Protein AF-A0A7W3THB2-F1 (afdb_monomer_lite)

Structure (mmCIF, N/CA/C/O backbone):
data_AF-A0A7W3THB2-F1
#
_entry.id   AF-A0A7W3THB2-F1
#
loop_
_atom_site.group_PDB
_atom_site.id
_atom_site.type_symbol
_atom_site.label_atom_id
_atom_site.label_alt_id
_atom_site.label_comp_id
_atom_site.label_asym_id
_atom_site.label_entity_id
_atom_site.label_seq_id
_atom_site.pdbx_PDB_ins_code
_atom_site.Cartn_x
_atom_site.Cartn_y
_atom_site.Cartn_z
_atom_site.occupancy
_atom_site.B_iso_or_equiv
_atom_site.auth_seq_id
_atom_site.auth_comp_id
_atom_site.auth_asym_id
_atom_site.auth_atom_id
_atom_site.pdbx_PDB_model_num
ATOM 1 N N . MET A 1 1 ? -18.369 -8.582 26.920 1.00 94.50 1 MET A N 1
ATOM 2 C CA . MET A 1 1 ? -18.002 -7.144 27.020 1.00 94.50 1 MET A CA 1
ATOM 3 C C . MET A 1 1 ? -18.814 -6.355 26.005 1.00 94.50 1 MET A C 1
ATOM 5 O O . MET A 1 1 ? -19.420 -6.974 25.137 1.00 94.50 1 MET A O 1
ATOM 9 N N . HIS A 1 2 ? -18.853 -5.028 26.090 1.00 97.25 2 HIS A N 1
ATOM 10 C CA . HIS A 1 2 ? -19.435 -4.163 25.065 1.00 97.25 2 HIS A CA 1
ATOM 11 C C . HIS A 1 2 ? -18.332 -3.507 24.230 1.00 97.25 2 HIS A C 1
ATOM 13 O O . HIS A 1 2 ? -17.554 -2.691 24.723 1.00 97.25 2 HIS A O 1
ATOM 19 N N . ILE A 1 3 ? -18.251 -3.878 22.955 1.00 98.00 3 ILE A N 1
ATOM 20 C CA . ILE A 1 3 ? -17.215 -3.439 22.021 1.00 98.00 3 ILE A CA 1
ATOM 21 C C . ILE A 1 3 ? -17.801 -2.396 21.066 1.00 98.00 3 ILE A C 1
ATOM 23 O O . ILE A 1 3 ? -18.796 -2.641 20.382 1.00 98.00 3 ILE A O 1
ATOM 27 N N . ALA A 1 4 ? -17.170 -1.230 20.988 1.00 97.94 4 ALA A N 1
ATOM 28 C CA . ALA A 1 4 ? -17.466 -0.229 19.973 1.00 97.94 4 ALA A CA 1
ATOM 29 C C . ALA A 1 4 ? -16.539 -0.396 18.759 1.00 97.94 4 ALA A C 1
ATOM 31 O O . ALA A 1 4 ? -15.334 -0.570 18.923 1.00 97.94 4 ALA A O 1
ATOM 32 N N . VAL A 1 5 ? -17.072 -0.286 17.541 1.00 98.06 5 VAL A N 1
ATOM 33 C CA . VAL A 1 5 ? -16.291 -0.317 16.294 1.00 98.06 5 VAL A CA 1
ATOM 34 C C . VAL A 1 5 ? -16.465 1.002 15.542 1.00 98.06 5 VAL A C 1
ATOM 36 O O . VAL A 1 5 ? -17.563 1.334 15.093 1.00 98.06 5 VAL A O 1
ATOM 39 N N . PHE A 1 6 ? -15.383 1.771 15.412 1.00 97.44 6 PHE A N 1
ATOM 40 C CA . PHE A 1 6 ? -15.374 3.049 14.703 1.00 97.44 6 PHE A CA 1
ATOM 41 C C . PHE A 1 6 ? -15.070 2.849 13.213 1.00 97.44 6 PHE A C 1
ATOM 43 O O . PHE A 1 6 ? -13.971 2.432 12.839 1.00 97.44 6 PHE A O 1
ATOM 50 N N . VAL A 1 7 ? -16.044 3.174 12.357 1.00 95.50 7 VAL A N 1
ATOM 51 C CA . VAL A 1 7 ? -15.973 2.995 10.898 1.00 95.50 7 VAL A CA 1
ATOM 52 C C . VAL A 1 7 ? -15.978 4.334 10.164 1.00 95.50 7 VAL A C 1
ATOM 54 O O . VAL A 1 7 ? -16.712 5.261 10.509 1.00 95.50 7 VAL A O 1
ATOM 57 N N . GLU A 1 8 ? -15.170 4.442 9.108 1.00 90.44 8 GLU A N 1
ATOM 58 C CA . GLU A 1 8 ? -14.997 5.695 8.350 1.00 90.44 8 GLU A CA 1
ATOM 59 C C . GLU A 1 8 ? -15.287 5.579 6.853 1.00 90.44 8 GLU A C 1
ATOM 61 O O . GLU A 1 8 ? -15.269 6.583 6.139 1.00 90.44 8 GLU A O 1
ATOM 66 N N . ASN A 1 9 ? -15.520 4.361 6.370 1.00 86.62 9 ASN A N 1
ATOM 67 C CA . ASN A 1 9 ? -15.786 4.040 4.975 1.00 86.62 9 ASN A CA 1
ATOM 68 C C . ASN A 1 9 ? -16.454 2.650 4.877 1.00 86.62 9 ASN A C 1
ATOM 70 O O . ASN A 1 9 ? -16.606 1.956 5.883 1.00 86.62 9 ASN A O 1
ATOM 74 N N . ARG A 1 10 ? -16.820 2.234 3.657 1.00 86.00 10 ARG A N 1
ATOM 75 C CA . ARG A 1 10 ? -17.445 0.925 3.379 1.00 86.00 10 ARG A CA 1
ATOM 76 C C . ARG A 1 10 ? -16.563 -0.266 3.775 1.00 86.00 10 ARG A C 1
ATOM 78 O O . ARG A 1 10 ? -17.065 -1.249 4.300 1.00 86.00 10 ARG A O 1
ATOM 85 N N . ASN A 1 11 ? -15.246 -0.156 3.589 1.00 85.94 11 ASN A N 1
ATOM 86 C CA . ASN A 1 11 ? -14.303 -1.205 3.989 1.00 85.94 11 ASN A CA 1
ATOM 87 C C . ASN A 1 11 ? -14.325 -1.426 5.510 1.00 85.94 11 ASN A C 1
ATOM 89 O O . ASN A 1 11 ? -14.376 -2.560 5.960 1.00 85.94 11 ASN A O 1
ATOM 93 N N . GLY A 1 12 ? -14.387 -0.354 6.306 1.00 91.00 12 GLY A N 1
ATOM 94 C CA . GLY A 1 12 ? -14.536 -0.454 7.759 1.00 91.00 12 GLY A CA 1
ATOM 95 C C . GLY A 1 12 ? -15.812 -1.187 8.185 1.00 91.00 12 GLY A C 1
ATOM 96 O O . GLY A 1 12 ? -15.787 -1.912 9.174 1.00 91.00 12 GLY A O 1
ATOM 97 N N . VAL A 1 13 ? -16.907 -1.056 7.429 1.00 92.94 13 VAL A N 1
ATOM 98 C CA . VAL A 1 13 ? -18.150 -1.809 7.676 1.00 92.94 13 VAL A CA 1
ATOM 99 C C . VAL A 1 13 ? -17.973 -3.298 7.368 1.00 92.94 13 VAL A C 1
ATOM 101 O O . VAL A 1 13 ? -18.381 -4.125 8.179 1.00 92.94 13 VAL A O 1
ATOM 104 N N . ASP A 1 14 ? -17.326 -3.654 6.250 1.00 91.00 14 ASP A N 1
ATOM 105 C CA . ASP A 1 14 ? -16.995 -5.057 5.938 1.00 91.00 14 ASP A CA 1
ATOM 106 C C . ASP A 1 14 ? -16.114 -5.682 7.030 1.00 91.00 14 ASP A C 1
ATOM 108 O O . ASP A 1 14 ? -16.403 -6.775 7.515 1.00 91.00 14 ASP A O 1
ATOM 112 N N . LEU A 1 15 ? -15.081 -4.964 7.479 1.00 94.00 15 LEU A N 1
ATOM 113 C CA . LEU A 1 15 ? -14.199 -5.420 8.553 1.00 94.00 15 LEU A CA 1
ATOM 114 C C . LEU A 1 15 ? -14.942 -5.561 9.891 1.00 94.00 15 LEU A C 1
ATOM 116 O O . LEU A 1 15 ? -14.740 -6.550 10.595 1.00 94.00 15 LEU A O 1
ATOM 120 N N . ALA A 1 16 ? -15.832 -4.622 10.228 1.00 96.31 16 ALA A N 1
ATOM 121 C CA . ALA A 1 16 ? -16.678 -4.716 11.417 1.00 96.31 16 ALA A CA 1
ATOM 122 C C . ALA A 1 16 ? -17.582 -5.958 11.367 1.00 96.31 16 ALA A C 1
ATOM 124 O O . ALA A 1 16 ? -17.616 -6.724 12.326 1.00 96.31 16 ALA A O 1
ATOM 125 N N . ALA A 1 17 ? -18.245 -6.205 10.233 1.00 95.81 17 ALA A N 1
ATOM 126 C CA . ALA A 1 17 ? -19.094 -7.379 10.044 1.00 95.81 17 ALA A CA 1
ATOM 127 C C . ALA A 1 17 ? -18.316 -8.692 10.193 1.00 95.81 17 ALA A C 1
ATOM 129 O O . ALA A 1 17 ? -18.788 -9.615 10.851 1.00 95.81 17 ALA A O 1
ATOM 130 N N . ARG A 1 18 ? -17.094 -8.770 9.652 1.00 94.69 18 ARG A N 1
ATOM 131 C CA . ARG A 1 18 ? -16.224 -9.948 9.808 1.00 94.69 18 ARG A CA 1
ATOM 132 C C . ARG A 1 18 ? -15.804 -10.180 11.253 1.00 94.69 18 ARG A C 1
ATOM 134 O O . ARG A 1 18 ? -15.817 -11.318 11.707 1.00 94.69 18 ARG A O 1
ATOM 141 N N . LEU A 1 19 ? -15.457 -9.115 11.976 1.00 95.38 19 LEU A N 1
ATOM 142 C CA . LEU A 1 19 ? -15.124 -9.206 13.397 1.00 95.38 19 LEU A CA 1
ATOM 143 C C . LEU A 1 19 ? -16.331 -9.684 14.220 1.00 95.38 19 LEU A C 1
ATOM 145 O O . LEU A 1 19 ? -16.194 -10.558 15.069 1.00 95.38 19 LEU A O 1
ATOM 149 N N . MET A 1 20 ? -17.519 -9.152 13.930 1.00 95.62 20 MET A N 1
ATOM 150 C CA . MET A 1 20 ? -18.775 -9.525 14.591 1.00 95.62 20 MET A CA 1
ATOM 151 C C . MET A 1 20 ? -19.274 -10.926 14.211 1.00 95.62 20 MET A C 1
ATOM 153 O O . MET A 1 20 ? -20.107 -11.490 14.913 1.00 95.62 20 MET A O 1
ATOM 157 N N . ALA A 1 21 ? -18.758 -11.499 13.124 1.00 93.75 21 ALA A N 1
ATOM 158 C CA . ALA A 1 21 ? -19.009 -12.876 12.715 1.00 93.75 21 ALA A CA 1
ATOM 159 C C . ALA A 1 21 ? -17.978 -13.874 13.278 1.00 93.75 21 ALA A C 1
ATOM 161 O O . ALA A 1 21 ? -18.064 -15.066 12.975 1.00 93.75 21 ALA A O 1
ATOM 162 N N . ALA A 1 22 ? -16.997 -13.421 14.071 1.00 94.25 22 ALA A N 1
ATOM 163 C CA . ALA A 1 22 ? -16.029 -14.312 14.705 1.00 94.25 22 ALA A CA 1
ATOM 164 C C . ALA A 1 22 ? -16.737 -15.341 15.613 1.00 94.25 22 ALA A C 1
ATOM 166 O O . ALA A 1 22 ? -17.737 -15.000 16.249 1.00 94.25 22 ALA A O 1
ATOM 167 N N . PRO A 1 23 ? -16.219 -16.578 15.749 1.00 93.06 23 PRO A N 1
ATOM 168 C CA . PRO A 1 23 ? -16.841 -17.621 16.570 1.00 93.06 23 PRO A CA 1
ATOM 169 C C . PRO A 1 23 ? -17.183 -17.183 18.001 1.00 93.06 23 PRO A C 1
ATOM 171 O O . PRO A 1 23 ? -18.238 -17.546 18.517 1.00 93.06 23 PRO A O 1
ATOM 174 N N . ARG A 1 24 ? -16.319 -16.374 18.626 1.00 91.88 24 ARG A N 1
ATOM 175 C CA . ARG A 1 24 ? -16.497 -15.864 19.997 1.00 91.88 24 ARG A CA 1
ATOM 176 C C . ARG A 1 24 ? -17.229 -14.520 20.084 1.00 91.88 24 ARG A C 1
ATOM 178 O O . ARG A 1 24 ? -17.423 -13.994 21.175 1.00 91.88 24 ARG A O 1
ATOM 185 N N . ALA A 1 25 ? -17.682 -13.954 18.964 1.00 94.31 25 ALA A N 1
ATOM 186 C CA . ALA A 1 25 ? -18.387 -12.671 18.958 1.00 94.31 25 ALA A CA 1
ATOM 187 C C . ALA A 1 25 ? -19.707 -12.716 19.752 1.00 94.31 25 ALA A C 1
ATOM 189 O O . ALA A 1 25 ? -20.098 -11.710 20.335 1.00 94.31 25 ALA A O 1
ATOM 190 N N . GLY A 1 26 ? -20.356 -13.885 19.841 1.00 92.81 26 GLY A N 1
ATOM 191 C CA . GLY A 1 26 ? -21.596 -14.073 20.605 1.00 92.81 26 GLY A CA 1
ATOM 192 C C . GLY A 1 26 ? -21.475 -13.822 22.116 1.00 92.81 26 GLY A C 1
ATOM 193 O O . GLY A 1 26 ? -22.492 -13.612 22.773 1.00 92.81 26 GLY A O 1
ATOM 194 N N . ASP A 1 27 ? -20.253 -13.788 22.658 1.00 94.31 27 ASP A N 1
ATOM 195 C CA . ASP A 1 27 ? -19.983 -13.473 24.068 1.00 94.31 27 ASP A CA 1
ATOM 196 C C . ASP A 1 27 ? -19.971 -11.951 24.346 1.00 94.31 27 ASP A C 1
ATOM 198 O O . ASP A 1 27 ? -19.813 -11.503 25.492 1.00 94.31 27 ASP A O 1
ATOM 202 N N . HIS A 1 28 ? -20.136 -11.132 23.299 1.00 96.69 28 HIS A N 1
ATOM 203 C CA . HIS A 1 28 ? -20.000 -9.679 23.351 1.00 96.69 28 HIS A CA 1
ATOM 204 C C . HIS A 1 28 ? -21.206 -8.953 22.756 1.00 96.69 28 HIS A C 1
ATOM 206 O O . HIS A 1 28 ? -21.873 -9.423 21.839 1.00 96.69 28 HIS A O 1
ATOM 212 N N . ALA A 1 29 ? -21.464 -7.756 23.275 1.00 96.56 29 ALA A N 1
ATOM 213 C CA . ALA A 1 29 ? -22.348 -6.786 22.646 1.00 96.56 29 ALA A CA 1
ATOM 214 C C . ALA A 1 29 ? -21.520 -5.865 21.743 1.00 96.56 29 ALA A C 1
ATOM 216 O O . ALA A 1 29 ? -20.401 -5.493 22.101 1.00 96.56 29 ALA A O 1
ATOM 217 N N . PHE A 1 30 ? -22.080 -5.451 20.606 1.00 97.75 30 PHE A N 1
ATOM 218 C CA . PHE A 1 30 ? -21.410 -4.556 19.665 1.00 97.75 30 PHE A CA 1
ATOM 219 C C . PHE A 1 30 ? -22.199 -3.271 19.446 1.00 97.75 30 PHE A C 1
ATOM 221 O O . PHE A 1 30 ? -23.425 -3.278 19.355 1.00 97.75 30 PHE A O 1
ATOM 228 N N . SER A 1 31 ? -21.470 -2.168 19.314 1.00 97.75 31 SER A N 1
ATOM 229 C CA . SER A 1 31 ? -21.982 -0.904 18.791 1.00 97.75 31 SER A CA 1
ATOM 230 C C . SER A 1 31 ? -21.102 -0.448 17.639 1.00 97.75 31 SER A C 1
ATOM 232 O O . SER A 1 31 ? -19.882 -0.407 17.777 1.00 97.75 31 SER A O 1
ATOM 234 N N . VAL A 1 32 ? -21.697 -0.034 16.524 1.00 97.44 32 VAL A N 1
ATOM 235 C CA . VAL A 1 32 ? -20.945 0.530 15.396 1.00 97.44 32 VAL A CA 1
ATOM 236 C C . VAL A 1 32 ? -21.224 2.021 15.309 1.00 97.44 32 VAL A C 1
ATOM 238 O O . VAL A 1 32 ? -22.371 2.459 15.416 1.00 97.44 32 VAL A O 1
ATOM 241 N N . LEU A 1 33 ? -20.173 2.819 15.146 1.00 96.38 33 LEU A N 1
ATOM 242 C CA . LEU A 1 33 ? -20.279 4.271 15.126 1.00 96.38 33 LEU A CA 1
ATOM 243 C C . LEU A 1 33 ? -19.405 4.904 14.045 1.00 96.38 33 LEU A C 1
ATOM 245 O O . LEU A 1 33 ? -18.364 4.376 13.660 1.00 96.38 33 LEU A O 1
ATOM 249 N N . THR A 1 34 ? -19.827 6.077 13.586 1.00 95.44 34 THR A N 1
ATOM 250 C CA . THR A 1 34 ? -19.087 6.922 12.648 1.00 95.44 34 THR A CA 1
ATOM 251 C C . THR A 1 34 ? -19.197 8.395 13.045 1.00 95.44 34 THR A C 1
ATOM 253 O O . THR A 1 34 ? -19.949 8.764 13.949 1.00 95.44 34 THR A O 1
ATOM 256 N N . ALA A 1 35 ? -18.423 9.251 12.386 1.00 92.25 35 ALA A N 1
ATOM 257 C CA . ALA A 1 35 ? -18.457 10.691 12.595 1.00 92.25 35 ALA A CA 1
ATOM 258 C C . ALA A 1 35 ? -18.394 11.418 11.251 1.00 92.25 35 ALA A C 1
ATOM 260 O O . ALA A 1 35 ? -17.330 11.578 10.655 1.00 92.25 35 ALA A O 1
ATOM 261 N N . ASP A 1 36 ? -19.532 11.880 10.758 1.00 87.69 36 ASP A N 1
ATOM 262 C CA . ASP A 1 36 ? -19.604 12.646 9.520 1.00 87.69 36 ASP A CA 1
ATOM 263 C C . ASP A 1 36 ? -20.544 13.842 9.664 1.00 87.69 36 ASP A C 1
ATOM 265 O O . ASP A 1 36 ? -21.734 13.675 9.921 1.00 87.69 36 ASP A O 1
ATOM 269 N N . LEU A 1 37 ? -19.998 15.046 9.472 1.00 83.25 37 LEU A N 1
ATOM 270 C CA . LEU A 1 37 ? -20.768 16.292 9.405 1.00 83.25 37 LEU A CA 1
ATOM 271 C C . LEU A 1 37 ? -21.492 16.432 8.059 1.00 83.25 37 LEU A C 1
ATOM 273 O O . LEU A 1 37 ? -22.603 16.953 7.993 1.00 83.25 37 LEU A O 1
ATOM 277 N N . GLY A 1 38 ? -20.848 15.989 6.972 1.00 76.00 38 GLY A N 1
ATOM 278 C CA . GLY A 1 38 ? -21.281 16.268 5.601 1.00 76.00 38 GLY A CA 1
ATOM 279 C C . GLY A 1 38 ? -22.363 15.327 5.071 1.00 76.00 38 GLY A C 1
ATOM 280 O O . GLY A 1 38 ? -22.850 15.536 3.963 1.00 76.00 38 GLY A O 1
ATOM 281 N N . GLY A 1 39 ? -22.709 14.277 5.815 1.00 76.94 39 GLY A N 1
ATOM 282 C CA . GLY A 1 39 ? -23.721 13.275 5.466 1.00 76.94 39 GLY A CA 1
ATOM 283 C C . GLY A 1 39 ? -23.292 12.249 4.409 1.00 76.94 39 GLY A C 1
ATOM 284 O O . GLY A 1 39 ? -23.710 11.100 4.482 1.00 76.94 39 GLY A O 1
ATOM 285 N N . ARG A 1 40 ? -22.426 12.608 3.454 1.00 80.44 40 ARG A N 1
ATOM 286 C CA . ARG A 1 40 ? -22.045 11.719 2.340 1.00 80.44 40 ARG A CA 1
ATOM 287 C C . ARG A 1 40 ? -21.292 10.457 2.779 1.00 80.44 40 ARG A C 1
ATOM 289 O O . ARG A 1 40 ? -21.519 9.386 2.222 1.00 80.44 40 ARG A O 1
ATOM 296 N N . VAL A 1 41 ? -20.373 10.563 3.741 1.00 81.31 41 VAL A N 1
ATOM 297 C CA . VAL A 1 41 ? -19.645 9.385 4.247 1.00 81.31 41 VAL A CA 1
ATOM 298 C C . VAL A 1 41 ? -20.597 8.504 5.047 1.00 81.31 41 VAL A C 1
ATOM 300 O O . VAL A 1 41 ? -20.570 7.284 4.889 1.00 81.31 41 VAL A O 1
ATOM 303 N N . ARG A 1 42 ? -21.473 9.121 5.849 1.00 85.56 42 ARG A N 1
ATOM 304 C CA . ARG A 1 42 ? -22.545 8.422 6.562 1.00 85.56 42 ARG A CA 1
ATOM 305 C C . ARG A 1 42 ? -23.434 7.633 5.597 1.00 85.56 42 ARG A C 1
ATOM 307 O O . ARG A 1 42 ? -23.624 6.450 5.829 1.00 85.56 42 ARG A O 1
ATOM 314 N N . GLU A 1 43 ? -23.915 8.237 4.512 1.00 85.56 43 GLU A N 1
ATOM 315 C CA . GLU A 1 43 ? -24.772 7.565 3.519 1.00 85.56 43 GLU A CA 1
ATOM 316 C C . GLU A 1 43 ? -24.117 6.296 2.953 1.00 85.56 43 GLU A C 1
ATOM 318 O O . GLU A 1 43 ? -24.753 5.245 2.852 1.00 85.56 43 GLU A O 1
ATOM 323 N N . TRP A 1 44 ? -22.826 6.365 2.613 1.00 84.69 44 TRP A N 1
ATOM 324 C CA . TRP A 1 44 ? -22.080 5.204 2.123 1.00 84.69 44 TRP A CA 1
ATOM 325 C C . TRP A 1 44 ? -21.952 4.101 3.172 1.00 84.69 44 TRP A C 1
ATOM 327 O O . TRP A 1 44 ? -22.043 2.927 2.823 1.00 84.69 44 TRP A O 1
ATOM 337 N N . ILE A 1 45 ? -21.722 4.478 4.429 1.00 89.62 45 ILE A N 1
ATOM 338 C CA . ILE A 1 45 ? -21.599 3.552 5.558 1.00 89.62 45 ILE A CA 1
ATOM 339 C C . ILE A 1 45 ? -22.947 2.905 5.875 1.00 89.62 45 ILE A C 1
ATOM 341 O O . ILE A 1 45 ? -23.000 1.695 6.042 1.00 89.62 45 ILE A O 1
ATOM 345 N N . GLU A 1 46 ? -24.031 3.680 5.922 1.00 89.81 46 GLU A N 1
ATOM 346 C CA . GLU A 1 46 ? -25.383 3.178 6.191 1.00 89.81 46 GLU A CA 1
ATOM 347 C C . GLU A 1 46 ? -25.861 2.228 5.093 1.00 89.81 46 GLU A C 1
ATOM 349 O O . GLU A 1 46 ? -26.451 1.197 5.400 1.00 89.81 46 GLU A O 1
ATOM 354 N N . THR A 1 47 ? -25.549 2.531 3.829 1.00 88.56 47 THR A N 1
ATOM 355 C CA . THR A 1 47 ? -25.860 1.641 2.701 1.00 88.56 47 THR A CA 1
ATOM 356 C C . THR A 1 47 ? -25.152 0.293 2.851 1.00 88.56 47 THR A C 1
ATOM 358 O O . THR A 1 47 ? -25.792 -0.747 2.747 1.00 88.56 47 THR A O 1
ATOM 361 N N . GLU A 1 48 ? -23.847 0.301 3.140 1.00 89.81 48 GLU A N 1
ATOM 362 C CA . GLU A 1 48 ? -23.073 -0.934 3.332 1.00 89.81 48 GLU A CA 1
ATOM 363 C C . GLU A 1 48 ? -23.518 -1.696 4.597 1.00 89.81 48 GLU A C 1
ATOM 365 O O . GLU A 1 48 ? -23.581 -2.925 4.613 1.00 89.81 48 GLU A O 1
ATOM 370 N N . ALA A 1 49 ? -23.856 -0.972 5.668 1.00 91.88 49 ALA A N 1
ATOM 371 C CA . ALA A 1 49 ? -24.281 -1.561 6.934 1.00 91.88 49 ALA A CA 1
ATOM 372 C C . ALA A 1 49 ? -25.673 -2.189 6.847 1.00 91.88 49 ALA A C 1
ATOM 374 O O . ALA A 1 49 ? -25.900 -3.220 7.467 1.00 91.88 49 ALA A O 1
ATOM 375 N N . ALA A 1 50 ? -26.584 -1.631 6.047 1.00 90.94 50 ALA A N 1
ATOM 376 C CA . ALA A 1 50 ? -27.893 -2.236 5.814 1.00 90.94 50 ALA A CA 1
ATOM 377 C C . ALA A 1 50 ? -27.785 -3.647 5.204 1.00 90.94 50 ALA A C 1
ATOM 379 O O . ALA A 1 50 ? -28.634 -4.495 5.470 1.00 90.94 50 ALA A O 1
ATOM 380 N N . GLU A 1 51 ? -26.74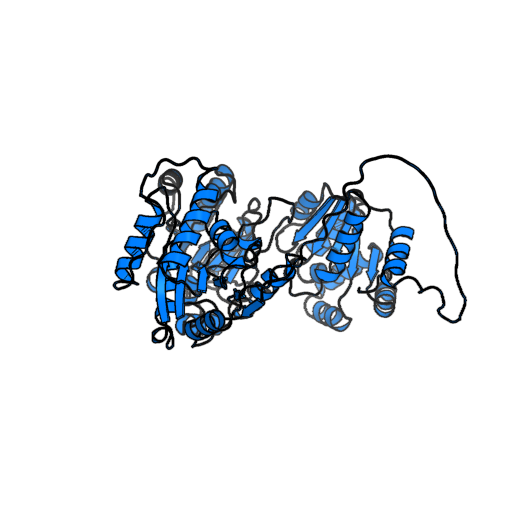1 -3.904 4.411 1.00 90.00 51 GLU A N 1
ATOM 381 C CA . GLU A 1 51 ? -26.480 -5.217 3.818 1.00 90.00 51 GLU A CA 1
ATOM 382 C C . GLU A 1 51 ? -25.716 -6.149 4.770 1.00 90.00 51 GLU A C 1
ATOM 384 O O . GLU A 1 51 ? -26.063 -7.322 4.904 1.00 90.00 51 GLU A O 1
ATOM 389 N N . ARG A 1 52 ? -24.673 -5.643 5.441 1.00 91.94 52 ARG A N 1
ATOM 390 C CA . ARG A 1 52 ? -23.719 -6.482 6.193 1.00 91.94 52 ARG A CA 1
ATOM 391 C C . ARG A 1 52 ? -23.966 -6.566 7.694 1.00 91.94 52 ARG A C 1
ATOM 393 O O . ARG A 1 52 ? -23.471 -7.487 8.336 1.00 91.94 52 ARG A O 1
ATOM 400 N N . LEU A 1 53 ? -24.684 -5.598 8.252 1.00 92.62 53 LEU A N 1
ATOM 401 C CA . LEU A 1 53 ? -24.957 -5.434 9.680 1.00 92.62 53 LEU A CA 1
ATOM 402 C C . LEU A 1 53 ? -26.453 -5.134 9.916 1.00 92.62 53 LEU A C 1
ATOM 404 O O . LEU A 1 53 ? -26.780 -4.135 10.562 1.00 92.62 53 LEU A O 1
ATOM 408 N N . PRO A 1 54 ? -27.386 -5.969 9.411 1.00 88.25 54 PRO A N 1
ATOM 409 C CA . PRO A 1 54 ? -28.820 -5.660 9.439 1.00 88.25 54 PRO A CA 1
ATOM 410 C C . PRO A 1 54 ? -29.369 -5.449 10.860 1.00 88.25 54 PRO A C 1
ATOM 412 O O . PRO A 1 54 ? -30.285 -4.653 11.056 1.00 88.25 54 PRO A O 1
ATOM 415 N N . ASP A 1 55 ? -28.768 -6.108 11.853 1.00 89.94 55 ASP A N 1
ATOM 416 C CA . ASP A 1 55 ? -29.188 -6.056 13.256 1.00 89.94 55 ASP A CA 1
ATOM 417 C C . ASP A 1 55 ? -28.379 -5.054 14.101 1.00 89.94 55 ASP A C 1
ATOM 419 O O . ASP A 1 55 ? -28.576 -4.951 15.311 1.00 89.94 55 ASP A O 1
ATOM 423 N N . THR A 1 56 ? -27.429 -4.323 13.507 1.00 91.75 56 THR A N 1
ATOM 424 C CA . THR A 1 56 ? -26.558 -3.387 14.235 1.00 91.75 56 THR A CA 1
ATOM 425 C C . THR A 1 56 ? -26.465 -2.054 13.496 1.00 91.75 56 THR A C 1
ATOM 427 O O . THR A 1 56 ? -25.600 -1.876 12.636 1.00 91.75 56 THR A O 1
ATOM 430 N N . PRO A 1 57 ? -27.341 -1.087 13.823 1.00 91.12 57 PRO A N 1
ATOM 431 C CA . PRO A 1 57 ? -27.340 0.202 13.152 1.00 91.12 57 PRO A CA 1
ATOM 432 C C . PRO A 1 57 ? -26.048 0.970 13.440 1.00 91.12 57 PRO A C 1
ATOM 434 O O . PRO A 1 57 ? -25.553 0.993 14.570 1.00 91.12 57 PRO A O 1
ATOM 437 N N . VAL A 1 58 ? -25.532 1.661 12.423 1.00 94.00 58 VAL A N 1
ATOM 438 C CA . VAL A 1 58 ? -24.376 2.544 12.589 1.00 94.00 58 VAL A CA 1
ATOM 439 C C . VAL A 1 58 ? -24.834 3.891 13.133 1.00 94.00 58 VAL A C 1
ATOM 441 O O . VAL A 1 58 ? -25.597 4.610 12.491 1.00 94.00 58 VAL A O 1
ATOM 444 N N . ARG A 1 59 ? -24.337 4.271 14.311 1.00 94.56 59 ARG A N 1
ATOM 445 C CA . ARG A 1 59 ? -24.632 5.572 14.921 1.00 94.56 59 ARG A CA 1
ATOM 446 C C . ARG A 1 59 ? -23.675 6.643 14.400 1.00 94.56 59 ARG A C 1
ATOM 448 O O . ARG A 1 59 ? -22.475 6.581 14.656 1.00 94.56 59 ARG A O 1
ATOM 455 N N . ASN A 1 60 ? -24.196 7.671 13.732 1.00 94.44 60 ASN A N 1
ATOM 456 C CA . ASN A 1 60 ? -23.418 8.884 13.468 1.00 94.44 60 ASN A CA 1
ATOM 457 C C . ASN A 1 60 ? -23.375 9.764 14.728 1.00 94.44 60 ASN A C 1
ATOM 459 O O . ASN A 1 60 ? -24.404 9.993 15.359 1.00 94.44 60 ASN A O 1
ATOM 463 N N . LEU A 1 61 ? -22.197 10.271 15.099 1.00 94.62 61 LEU A N 1
ATOM 464 C CA . LEU A 1 61 ? -22.041 11.164 16.259 1.00 94.62 61 LEU A CA 1
ATOM 465 C C . LEU A 1 61 ? -22.512 12.606 15.996 1.00 94.62 61 LEU A C 1
ATOM 467 O O . LEU A 1 61 ? -22.615 13.402 16.929 1.00 94.62 61 LEU A O 1
ATOM 471 N N . PHE A 1 62 ? -22.770 12.958 14.740 1.00 92.50 62 PHE A N 1
ATOM 472 C CA . PHE A 1 62 ? -23.190 14.296 14.335 1.00 92.50 62 PHE A CA 1
ATOM 473 C C . PHE A 1 62 ? -24.540 14.267 13.636 1.00 92.50 62 PHE A C 1
ATOM 475 O O . PHE A 1 62 ? -24.890 13.284 12.976 1.00 92.50 62 PHE A O 1
ATOM 482 N N . GLU A 1 63 ? -25.278 15.366 13.753 1.00 88.38 63 GLU A N 1
ATOM 483 C CA . GLU A 1 63 ? -26.468 15.546 12.936 1.00 88.38 63 GLU A CA 1
ATOM 484 C C . GLU A 1 63 ? -26.041 15.887 11.496 1.00 88.38 63 GLU A C 1
ATOM 486 O O . GLU A 1 63 ? -25.096 16.658 11.291 1.00 88.38 63 GLU A O 1
ATOM 491 N N . PRO A 1 64 ? -26.687 15.318 10.466 1.00 81.19 64 PRO A N 1
ATOM 492 C CA . PRO A 1 64 ? -26.331 15.603 9.080 1.00 81.19 64 PRO A CA 1
ATOM 493 C C . PRO A 1 64 ? -26.495 17.089 8.749 1.00 81.19 64 PRO A C 1
ATOM 495 O O . PRO A 1 64 ? -27.566 17.661 8.950 1.00 81.19 64 PRO A O 1
ATOM 498 N N . GLY A 1 65 ? -25.448 17.709 8.201 1.00 79.12 65 GLY A N 1
ATOM 499 C CA . GLY A 1 65 ? -25.471 19.128 7.841 1.00 79.12 65 GLY A CA 1
ATOM 500 C C . GLY A 1 65 ? -25.363 20.082 9.034 1.00 79.12 65 GLY A C 1
ATOM 501 O O . GLY A 1 65 ? -25.627 21.274 8.880 1.00 79.12 65 GLY A O 1
ATOM 502 N N . GLU A 1 66 ? -24.976 19.583 10.211 1.00 86.25 66 GLU A N 1
ATOM 503 C CA . GLU A 1 66 ? -24.689 20.408 11.382 1.00 86.25 66 GLU A CA 1
ATOM 504 C C . GLU A 1 66 ? -23.627 21.476 11.054 1.00 86.25 66 GLU A C 1
ATOM 506 O O . GLU A 1 66 ? -22.531 21.177 10.574 1.00 86.25 66 GLU A O 1
ATOM 511 N N . ALA A 1 67 ? -23.958 22.747 11.305 1.00 84.62 67 ALA A N 1
ATOM 512 C CA . ALA A 1 67 ? -23.066 23.866 11.029 1.00 84.62 67 ALA A CA 1
ATOM 513 C C . ALA A 1 67 ? -21.954 23.930 12.082 1.00 84.62 67 ALA A C 1
ATOM 515 O O . ALA A 1 67 ? -22.191 24.289 13.236 1.00 84.62 67 ALA A O 1
ATOM 516 N N . MET A 1 68 ? -20.728 23.608 11.673 1.00 85.25 68 MET A N 1
ATOM 517 C CA . MET A 1 68 ? -19.580 23.551 12.570 1.00 85.25 68 MET A CA 1
ATOM 518 C C . MET A 1 68 ? -18.317 24.047 11.876 1.00 85.25 68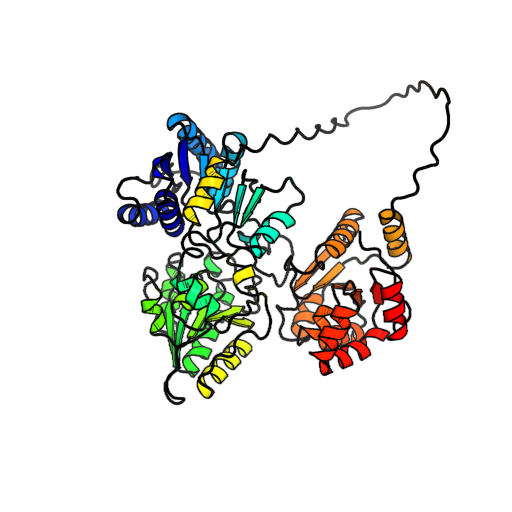 MET A C 1
ATOM 520 O O . MET A 1 68 ? -18.044 23.690 10.732 1.00 85.25 68 MET A O 1
ATOM 524 N N . ALA A 1 69 ? -17.535 24.866 12.578 1.00 80.50 69 ALA A N 1
ATOM 525 C CA . ALA A 1 69 ? -16.228 25.290 12.096 1.00 80.50 69 ALA A CA 1
ATOM 526 C C . ALA A 1 69 ? -15.217 24.130 12.165 1.00 80.50 69 ALA A C 1
ATOM 528 O O . ALA A 1 69 ? -15.270 23.290 13.069 1.00 80.50 69 ALA A O 1
ATOM 529 N N . ASP A 1 70 ? -14.270 24.094 11.225 1.00 71.00 70 ASP A N 1
ATOM 530 C CA . ASP A 1 70 ? -13.291 23.007 11.108 1.00 71.00 70 ASP A CA 1
ATOM 531 C C . ASP A 1 70 ? -12.419 22.821 12.362 1.00 71.00 70 ASP A C 1
ATOM 533 O O . ASP A 1 70 ? -12.037 21.693 12.693 1.00 71.00 70 ASP A O 1
ATOM 537 N N . ASP A 1 71 ? -12.117 23.914 13.067 1.00 76.31 71 ASP A N 1
ATOM 538 C CA . ASP A 1 71 ? -11.340 23.929 14.308 1.00 76.31 71 ASP A CA 1
ATOM 539 C C . ASP A 1 71 ? -12.159 23.448 15.520 1.00 76.31 71 ASP A C 1
ATOM 541 O O . ASP A 1 71 ? -11.598 22.893 16.468 1.00 76.31 71 ASP A O 1
ATOM 545 N N . ALA A 1 72 ? -13.482 23.632 15.485 1.00 84.62 72 ALA A N 1
ATOM 546 C CA . ALA A 1 72 ? -14.409 23.168 16.511 1.00 84.62 72 ALA A CA 1
ATOM 547 C C . ALA A 1 72 ? -14.713 21.669 16.381 1.00 84.62 72 ALA A C 1
ATOM 549 O O . ALA A 1 72 ? -14.845 20.990 17.400 1.00 84.62 72 ALA A O 1
ATOM 550 N N . PHE A 1 73 ? -14.741 21.141 15.152 1.00 85.12 73 PHE A N 1
ATOM 551 C CA . PHE A 1 73 ? -15.067 19.738 14.875 1.00 85.12 73 PHE A CA 1
ATOM 552 C C . PHE A 1 73 ? -14.236 18.742 15.685 1.00 85.12 73 PHE A C 1
ATOM 554 O O . PHE A 1 73 ? -14.781 17.789 16.235 1.00 85.12 73 PHE A O 1
ATOM 561 N N . GLY A 1 74 ? -12.923 18.967 15.795 1.00 84.56 74 GLY A N 1
ATOM 562 C CA . GLY A 1 74 ? -12.043 18.071 16.549 1.00 84.56 74 GLY A CA 1
ATOM 563 C C . GLY A 1 74 ? -12.424 17.984 18.029 1.00 84.56 74 GLY A C 1
ATOM 564 O O . GLY A 1 74 ? -12.577 16.886 18.550 1.00 84.56 74 GLY A O 1
ATOM 565 N N . ARG A 1 75 ? -12.643 19.135 18.679 1.00 86.75 75 ARG A N 1
ATOM 566 C CA . ARG A 1 75 ? -13.018 19.202 20.103 1.00 86.75 75 ARG A CA 1
ATOM 567 C C . ARG A 1 75 ? -14.380 18.563 20.355 1.00 86.75 75 ARG A C 1
ATOM 569 O O . ARG A 1 75 ? -14.556 17.833 21.326 1.00 86.75 75 ARG A O 1
ATOM 576 N N . GLU A 1 76 ? -15.333 18.819 19.465 1.00 93.12 76 GLU A N 1
ATOM 577 C CA . GLU A 1 76 ? -16.680 18.276 19.604 1.00 93.12 76 GLU A CA 1
ATOM 578 C C . GLU A 1 76 ? -16.711 16.761 19.365 1.00 93.12 76 GLU A C 1
ATOM 580 O O . GLU A 1 76 ? -17.386 16.040 20.095 1.00 93.12 76 GLU A O 1
ATOM 585 N N . LEU A 1 77 ? -15.928 16.251 18.408 1.00 93.19 77 LEU A N 1
ATOM 586 C CA . LEU A 1 77 ? -15.768 14.811 18.193 1.00 93.19 77 LEU A CA 1
ATOM 587 C C . LEU A 1 77 ? -15.224 14.122 19.452 1.00 93.19 77 LEU A C 1
ATOM 589 O O . LEU A 1 77 ? -15.785 13.113 19.878 1.00 93.19 77 LEU A O 1
ATOM 593 N N . GLU A 1 78 ? -14.184 14.683 20.073 1.00 92.25 78 GLU A N 1
ATOM 594 C CA . GLU A 1 78 ? -13.600 14.160 21.316 1.00 92.25 78 GLU A CA 1
ATOM 595 C C . GLU A 1 78 ? -14.637 14.125 22.463 1.00 92.25 78 GLU A C 1
ATOM 597 O O . GLU A 1 78 ? -14.767 13.114 23.164 1.00 92.25 78 GLU A O 1
ATOM 602 N N . ALA A 1 79 ? -15.438 15.184 22.621 1.00 93.81 79 ALA A N 1
ATOM 603 C CA . ALA A 1 79 ? -16.488 15.257 23.640 1.00 93.81 79 ALA A CA 1
ATOM 604 C C . ALA A 1 79 ? -17.652 14.282 23.376 1.00 93.81 79 ALA A C 1
ATOM 606 O O . ALA A 1 79 ? -18.146 13.622 24.294 1.00 93.81 79 ALA A O 1
ATOM 607 N N . ARG A 1 80 ? -18.100 14.164 22.122 1.00 96.31 80 ARG A N 1
ATOM 608 C CA . ARG A 1 80 ? -19.217 13.286 21.739 1.00 96.31 80 ARG A CA 1
ATOM 609 C C . ARG A 1 80 ? -18.857 11.816 21.812 1.00 96.31 80 ARG A C 1
ATOM 611 O O . ARG A 1 80 ? -19.661 11.039 22.317 1.00 96.31 80 ARG A O 1
ATOM 618 N N . VAL A 1 81 ? -17.666 11.438 21.350 1.00 96.38 81 VAL A N 1
ATOM 619 C CA . VAL A 1 81 ? -17.231 10.038 21.413 1.00 96.38 81 VAL A CA 1
ATOM 620 C C . VAL A 1 81 ? -17.030 9.590 22.862 1.00 96.38 81 VAL A C 1
ATOM 622 O O . VAL A 1 81 ? -17.439 8.492 23.221 1.00 96.38 81 VAL A O 1
ATOM 625 N N . THR A 1 82 ? -16.501 10.474 23.715 1.00 95.38 82 THR A N 1
ATOM 626 C CA . THR A 1 82 ? -16.405 10.253 25.165 1.00 95.38 82 THR A CA 1
ATOM 627 C C . THR A 1 82 ? -17.774 9.969 25.774 1.00 95.38 82 THR A C 1
ATOM 629 O O . THR A 1 82 ? -17.969 8.945 26.420 1.00 95.38 82 THR A O 1
ATOM 632 N N . ARG A 1 83 ? -18.732 10.872 25.546 1.00 96.25 83 ARG A N 1
ATOM 633 C CA . ARG A 1 83 ? -20.084 10.746 26.091 1.00 96.25 83 ARG A CA 1
ATOM 634 C C . ARG A 1 83 ? -20.773 9.479 25.596 1.00 96.25 83 ARG A C 1
ATOM 636 O O . ARG A 1 83 ? -21.393 8.785 26.386 1.00 96.25 83 ARG A O 1
ATOM 643 N N . PHE A 1 84 ? -20.628 9.155 24.311 1.00 96.31 84 PHE A N 1
ATOM 644 C CA . PHE A 1 84 ? -21.155 7.915 23.748 1.00 96.31 84 PHE A CA 1
ATOM 645 C C . PHE A 1 84 ? -20.616 6.682 24.482 1.00 96.31 84 PHE A C 1
ATOM 647 O O . PHE A 1 84 ? -21.395 5.810 24.855 1.00 96.31 84 PHE A O 1
ATOM 654 N N . VAL A 1 85 ? -19.300 6.623 24.695 1.00 95.38 85 VAL A N 1
ATOM 655 C CA . VAL A 1 85 ? -18.636 5.526 25.409 1.00 95.38 85 VAL A CA 1
ATOM 656 C C . VAL A 1 85 ? -19.170 5.382 26.836 1.00 95.38 85 VAL A C 1
ATOM 658 O O . VAL A 1 85 ? -19.470 4.268 27.257 1.00 95.38 85 VAL A O 1
ATOM 661 N N . GLU A 1 86 ? -19.323 6.496 27.556 1.00 94.88 86 GLU A N 1
ATOM 662 C CA . GLU A 1 86 ? -19.814 6.520 28.939 1.00 94.88 86 GLU A CA 1
ATOM 663 C C . GLU A 1 86 ? -21.299 6.124 29.033 1.00 94.88 86 GLU A C 1
ATOM 665 O O . GLU A 1 86 ? -21.665 5.301 29.868 1.00 94.88 86 GLU A O 1
ATOM 670 N N . GLU A 1 87 ? -22.154 6.662 28.158 1.00 95.81 87 GLU A N 1
ATOM 671 C CA . GLU A 1 87 ? -23.597 6.380 28.132 1.00 95.81 87 GLU A CA 1
ATOM 672 C C . GLU A 1 87 ? -23.911 4.943 27.704 1.00 95.81 87 GLU A C 1
ATOM 674 O O . GLU A 1 87 ? -24.829 4.324 28.242 1.00 95.81 87 GLU A O 1
ATOM 679 N N . ALA A 1 88 ? -23.177 4.421 26.717 1.00 94.88 88 ALA A N 1
ATOM 680 C CA . ALA A 1 88 ? -23.390 3.076 26.196 1.00 94.88 88 ALA A CA 1
ATOM 681 C C . ALA A 1 88 ? -22.658 1.993 27.004 1.00 94.88 88 ALA A C 1
ATOM 683 O O . ALA A 1 88 ? -22.905 0.820 26.759 1.00 94.88 88 ALA A O 1
ATOM 684 N N . GLY A 1 89 ? -21.789 2.361 27.954 1.00 95.62 89 GLY A N 1
ATOM 685 C CA . GLY A 1 89 ? -21.026 1.399 28.754 1.00 95.62 89 GLY A CA 1
ATOM 686 C C . GLY A 1 89 ? -20.003 0.614 27.930 1.00 95.62 89 GLY A C 1
ATOM 687 O O . GLY A 1 89 ? -19.892 -0.598 28.082 1.00 95.62 89 GLY A O 1
ATOM 688 N N . ILE A 1 90 ? -19.285 1.291 27.030 1.00 97.00 90 ILE A N 1
ATOM 689 C CA . ILE A 1 90 ? -18.308 0.656 26.137 1.00 97.00 90 ILE A CA 1
ATOM 690 C C . ILE A 1 90 ? -17.045 0.249 26.906 1.00 97.00 90 ILE A C 1
ATOM 692 O O . ILE A 1 90 ? -16.357 1.092 27.480 1.00 97.00 90 ILE A O 1
ATOM 696 N N . ASP A 1 91 ? -16.693 -1.034 26.826 1.00 96.06 91 ASP A N 1
ATOM 697 C CA . ASP A 1 91 ? -15.506 -1.617 27.460 1.00 96.06 91 ASP A CA 1
ATOM 698 C C . ASP A 1 91 ? -14.248 -1.513 26.583 1.00 96.06 91 ASP A C 1
ATOM 700 O O . ASP A 1 91 ? -13.130 -1.474 27.102 1.00 96.06 91 ASP A O 1
ATOM 704 N N . ARG A 1 92 ? -14.409 -1.558 25.253 1.00 96.31 92 ARG A N 1
ATOM 705 C CA . ARG A 1 92 ? -13.319 -1.639 24.261 1.00 96.31 92 ARG A CA 1
ATOM 706 C C . ARG A 1 92 ? -13.678 -0.883 22.989 1.00 96.31 92 ARG A C 1
ATOM 708 O O . ARG A 1 92 ? -14.842 -0.864 22.594 1.00 96.31 92 ARG A O 1
ATOM 715 N N . LEU A 1 93 ? -12.677 -0.330 22.307 1.00 97.00 93 LEU A N 1
ATOM 716 C CA . LEU A 1 93 ? -12.855 0.298 20.998 1.00 97.00 93 LEU A CA 1
ATOM 717 C C . LEU A 1 93 ? -11.945 -0.344 19.955 1.00 97.00 93 LEU A C 1
ATOM 719 O O . LEU A 1 93 ? -10.737 -0.438 20.157 1.00 97.00 93 LEU A O 1
ATOM 723 N N . VAL A 1 94 ? -12.519 -0.678 18.805 1.00 97.75 94 VAL A N 1
ATOM 724 C CA . VAL A 1 94 ? -11.795 -1.035 17.585 1.00 97.75 94 VAL A CA 1
ATOM 725 C C . VAL A 1 94 ? -11.872 0.121 16.592 1.00 97.75 94 VAL A C 1
ATOM 727 O O . VAL A 1 94 ? -12.949 0.672 16.361 1.00 97.75 94 VAL A O 1
ATOM 730 N N . LEU A 1 95 ? -10.748 0.477 15.974 1.00 95.69 95 LEU A N 1
ATOM 731 C CA . LEU A 1 95 ? -10.721 1.347 14.795 1.00 95.69 95 LEU A CA 1
ATOM 732 C C . LEU A 1 95 ? -9.787 0.791 13.721 1.00 95.69 95 LEU A C 1
ATOM 734 O O . LEU A 1 95 ? -8.930 -0.045 13.997 1.00 95.69 95 LEU A O 1
ATOM 738 N N . PHE A 1 96 ? -9.947 1.294 12.501 1.00 94.44 96 PHE A N 1
ATOM 739 C CA . PHE A 1 96 ? -9.264 0.770 11.317 1.00 94.44 96 PHE A CA 1
ATOM 740 C C . PHE A 1 96 ? -8.175 1.692 10.758 1.00 94.44 96 PHE A C 1
ATOM 742 O O . PHE A 1 96 ? -7.323 1.256 9.995 1.00 94.44 96 PHE A O 1
ATOM 749 N N . ASN A 1 97 ? -8.183 2.970 11.143 1.00 89.31 97 ASN A N 1
ATOM 750 C CA . ASN A 1 97 ? -7.184 3.943 10.718 1.00 89.31 97 ASN A CA 1
ATOM 751 C C . ASN A 1 97 ? -7.053 5.051 11.764 1.00 89.31 97 ASN A C 1
ATOM 753 O O . ASN A 1 97 ? -7.958 5.860 11.938 1.00 89.31 97 ASN A O 1
ATOM 757 N N . ASP A 1 98 ? -5.926 5.111 12.466 1.00 86.06 98 ASP A N 1
ATOM 758 C CA . ASP A 1 98 ? -5.684 6.106 13.514 1.00 86.06 98 ASP A CA 1
ATOM 759 C C . ASP A 1 98 ? -5.042 7.398 12.989 1.00 86.06 98 ASP A C 1
ATOM 761 O O . ASP A 1 98 ? -4.710 8.277 13.784 1.00 86.06 98 ASP A O 1
ATOM 765 N N . ARG A 1 99 ? -4.845 7.517 11.670 1.00 83.75 99 ARG A N 1
ATOM 766 C CA . ARG A 1 99 ? -4.216 8.670 11.002 1.00 83.75 99 ARG A CA 1
ATOM 767 C C . ARG A 1 99 ? -5.132 9.407 10.044 1.00 83.75 99 ARG A C 1
ATOM 769 O O . ARG A 1 99 ? -4.729 10.424 9.480 1.00 83.75 99 ARG A O 1
ATOM 776 N N . SER A 1 100 ? -6.376 8.965 9.915 1.00 81.12 100 SER A N 1
ATOM 777 C CA . SER A 1 100 ? -7.432 9.813 9.383 1.00 81.12 100 SER A CA 1
ATOM 778 C C . SER A 1 100 ? -7.682 11.002 10.327 1.00 81.12 100 SER A C 1
ATOM 780 O O . SER A 1 100 ? -7.394 10.954 11.529 1.00 81.12 100 SER A O 1
ATOM 782 N N . ARG A 1 101 ? -8.283 12.082 9.803 1.00 79.19 101 ARG A N 1
ATOM 783 C CA . ARG A 1 101 ? -8.654 13.266 10.606 1.00 79.19 101 ARG A CA 1
ATOM 784 C C . ARG A 1 101 ? -9.523 12.897 11.817 1.00 79.19 101 ARG A C 1
ATOM 786 O O . ARG A 1 101 ? -9.437 13.572 12.840 1.00 79.19 101 ARG A O 1
ATOM 793 N N . ARG A 1 102 ? -10.366 11.864 11.701 1.00 87.62 102 ARG A N 1
ATOM 794 C CA . ARG A 1 102 ? -11.317 11.460 12.747 1.00 87.62 102 ARG A CA 1
ATOM 795 C C . ARG A 1 102 ? -10.755 10.366 13.640 1.00 87.62 102 ARG A C 1
ATOM 797 O O . ARG A 1 102 ? -10.831 10.499 14.855 1.00 87.62 102 ARG A O 1
ATOM 804 N N . GLY A 1 103 ? -10.139 9.341 13.061 1.00 89.44 103 GLY A N 1
ATOM 805 C CA . GLY A 1 103 ? -9.527 8.236 13.790 1.00 89.44 103 GLY A CA 1
ATOM 806 C C . GLY A 1 103 ? -8.439 8.696 14.757 1.00 89.44 103 GLY A C 1
ATOM 807 O O . GLY A 1 103 ? -8.436 8.261 15.905 1.00 89.44 103 GLY A O 1
ATOM 808 N N . ALA A 1 104 ? -7.602 9.667 14.365 1.00 84.50 104 ALA A N 1
ATOM 809 C CA . ALA A 1 104 ? -6.608 10.262 15.266 1.00 84.50 104 ALA A CA 1
ATOM 810 C C . ALA A 1 104 ? -7.247 10.927 16.500 1.00 84.50 104 ALA A C 1
ATOM 812 O O . ALA A 1 104 ? -6.741 10.809 17.614 1.00 84.50 104 ALA A O 1
ATOM 813 N N . ARG A 1 105 ? -8.388 11.603 16.311 1.00 88.31 105 ARG A N 1
ATOM 814 C CA . ARG A 1 105 ? -9.134 12.286 17.382 1.00 88.31 105 ARG A CA 1
ATOM 815 C C . ARG A 1 105 ? -9.841 11.299 18.297 1.00 88.31 105 ARG A C 1
ATOM 817 O O . ARG A 1 105 ? -9.754 11.426 19.511 1.00 88.31 105 ARG A O 1
ATOM 824 N N . VAL A 1 106 ? -10.493 10.296 17.715 1.00 92.12 106 VAL A N 1
ATOM 825 C CA . VAL A 1 106 ? -11.156 9.217 18.452 1.00 92.12 106 VAL A CA 1
ATOM 826 C C . VAL A 1 106 ? -10.143 8.432 19.289 1.00 92.12 106 VAL A C 1
ATOM 828 O O . VAL A 1 106 ? -10.361 8.244 20.483 1.00 92.12 106 VAL A O 1
ATOM 831 N N . CYS A 1 107 ? -9.010 8.040 18.698 1.00 89.56 107 CYS A N 1
ATOM 832 C CA . CYS A 1 107 ? -7.942 7.344 19.411 1.00 89.56 107 CYS A CA 1
ATOM 833 C C . CYS A 1 107 ? -7.372 8.215 20.540 1.00 89.56 107 CYS A C 1
ATOM 835 O O . CYS A 1 107 ? -7.299 7.760 21.678 1.00 89.56 107 CYS A O 1
ATOM 837 N N . GLY A 1 108 ? -7.044 9.483 20.264 1.00 85.88 108 GLY A N 1
ATOM 838 C CA . GLY A 1 108 ? -6.519 10.406 21.276 1.00 85.88 108 GLY A CA 1
ATOM 839 C C . GLY A 1 108 ? -7.490 10.703 22.427 1.00 85.88 108 GLY A C 1
ATOM 840 O O . GLY A 1 108 ? -7.053 10.861 23.564 1.00 85.88 108 GLY A O 1
ATOM 841 N N . ALA A 1 109 ? -8.801 10.743 22.163 1.00 89.06 109 ALA A N 1
ATOM 842 C CA . ALA A 1 109 ? -9.821 10.962 23.191 1.00 89.06 109 ALA A CA 1
ATOM 843 C C . ALA A 1 109 ? -9.991 9.767 24.140 1.00 89.06 109 ALA A C 1
ATOM 845 O O . ALA A 1 109 ? -10.339 9.949 25.310 1.00 89.06 109 ALA A O 1
ATOM 846 N N . LEU A 1 110 ? -9.802 8.548 23.626 1.00 90.88 110 LEU A N 1
ATOM 847 C CA . LEU A 1 110 ? -10.219 7.323 24.305 1.00 90.88 110 LEU A CA 1
ATOM 848 C C . LEU A 1 110 ? -9.067 6.444 24.791 1.00 90.88 110 LEU A C 1
ATOM 850 O O . LEU A 1 110 ? -9.282 5.689 25.735 1.00 90.88 110 LEU A O 1
ATOM 854 N N . ASN A 1 111 ? -7.855 6.556 24.233 1.00 84.38 111 ASN A N 1
ATOM 855 C CA . ASN A 1 111 ? -6.745 5.659 24.586 1.00 84.38 111 ASN A CA 1
ATOM 856 C C . ASN A 1 111 ? -6.344 5.718 26.071 1.00 84.38 111 ASN A C 1
ATOM 858 O O . ASN A 1 111 ? -5.819 4.744 26.592 1.00 84.38 111 ASN A O 1
ATOM 862 N N . ARG A 1 112 ? -6.634 6.820 26.777 1.00 82.12 112 ARG A N 1
ATOM 863 C CA . ARG A 1 112 ? -6.411 6.955 28.230 1.00 82.12 112 ARG A CA 1
ATOM 864 C C . ARG A 1 112 ? -7.560 6.430 29.094 1.00 82.12 112 ARG A C 1
ATOM 866 O O . ARG A 1 112 ? -7.431 6.410 30.313 1.00 82.12 112 ARG A O 1
ATOM 873 N N . ARG A 1 113 ? -8.703 6.093 28.493 1.00 86.25 113 ARG A N 1
ATOM 874 C CA . ARG A 1 113 ? -9.951 5.753 29.200 1.00 86.25 113 ARG A CA 1
ATOM 875 C C . ARG A 1 113 ? -10.313 4.285 29.075 1.00 86.25 113 ARG A C 1
ATOM 877 O O . ARG A 1 113 ? -10.821 3.707 30.027 1.00 86.25 113 ARG A O 1
ATOM 884 N N . LEU A 1 114 ? -10.072 3.707 27.907 1.00 91.62 114 LEU A N 1
ATOM 885 C CA . LEU A 1 114 ? -10.371 2.314 27.617 1.00 91.62 114 LEU A CA 1
ATOM 886 C C . LEU A 1 114 ? -9.362 1.750 26.614 1.00 91.62 114 LEU A C 1
ATOM 888 O O . LEU A 1 114 ? -8.721 2.518 25.890 1.00 91.62 114 LEU A O 1
ATOM 892 N N . PRO A 1 115 ? -9.221 0.420 26.539 1.00 92.94 115 PRO A N 1
ATOM 893 C CA . PRO A 1 115 ? -8.337 -0.207 25.572 1.00 92.94 115 PRO A CA 1
ATOM 894 C C . PRO A 1 115 ? -8.822 0.036 24.142 1.00 92.94 115 PRO A C 1
ATOM 896 O O . PRO A 1 115 ? -9.927 -0.352 23.748 1.00 92.94 115 PRO A O 1
ATOM 899 N N . VAL A 1 116 ? -7.965 0.699 23.372 1.00 94.69 116 VAL A N 1
ATOM 900 C CA . VAL A 1 116 ? -8.178 0.997 21.958 1.00 94.69 116 VAL A CA 1
ATOM 901 C C . VAL A 1 116 ? -7.314 0.052 21.133 1.00 94.69 116 VAL A C 1
ATOM 903 O O . VAL A 1 116 ? -6.090 0.073 21.264 1.00 94.69 116 VAL A O 1
ATOM 906 N N . VAL A 1 117 ? -7.936 -0.753 20.274 1.00 96.25 117 VAL A N 1
ATOM 907 C CA . VAL A 1 117 ? -7.253 -1.677 19.365 1.00 96.25 117 VAL A CA 1
ATOM 908 C C . VAL A 1 117 ? -7.377 -1.178 17.934 1.00 96.25 117 VAL A C 1
ATOM 910 O O . VAL A 1 117 ? -8.467 -0.916 17.425 1.00 96.25 117 VAL A O 1
ATOM 913 N N . LEU A 1 118 ? -6.233 -1.046 17.277 1.00 95.19 118 LEU A N 1
ATOM 914 C CA . LEU A 1 118 ? -6.139 -0.616 15.893 1.00 95.19 118 LEU A CA 1
ATOM 915 C C . LEU A 1 118 ? -5.973 -1.842 14.986 1.00 95.19 118 LEU A C 1
ATOM 917 O O . LEU A 1 118 ? -4.984 -2.563 15.100 1.00 95.19 118 LEU A O 1
ATOM 921 N N . VAL A 1 119 ? -6.909 -2.080 14.068 1.00 96.56 119 VAL A N 1
ATOM 922 C CA . VAL A 1 119 ? -6.890 -3.229 13.145 1.00 96.56 119 VAL A CA 1
ATOM 923 C C . VAL A 1 119 ? -6.577 -2.755 11.733 1.00 96.56 119 VAL A C 1
ATOM 925 O O . VAL A 1 119 ? -7.330 -1.976 11.164 1.00 96.56 119 VAL A O 1
ATOM 928 N N . GLN A 1 120 ? -5.456 -3.213 11.170 1.00 93.06 120 GLN A N 1
ATOM 929 C CA . GLN A 1 120 ? -4.973 -2.801 9.849 1.00 93.06 120 GLN A CA 1
ATOM 930 C C . GLN A 1 120 ? -6.007 -3.039 8.742 1.00 93.06 120 GLN A C 1
ATOM 932 O O . GLN A 1 120 ? -6.434 -4.171 8.515 1.00 93.06 120 GLN A O 1
ATOM 937 N N . ASP A 1 121 ? -6.334 -1.978 8.002 1.00 88.06 121 ASP A N 1
ATOM 938 C CA . ASP A 1 121 ? -7.290 -1.990 6.887 1.00 88.06 121 ASP A CA 1
ATOM 939 C C . ASP A 1 121 ? -6.646 -1.845 5.499 1.00 88.06 121 ASP A C 1
ATOM 941 O O . ASP A 1 121 ? -7.321 -1.970 4.475 1.00 88.06 121 ASP A O 1
ATOM 945 N N . GLY A 1 122 ? -5.331 -1.622 5.445 1.00 86.31 122 GLY A N 1
ATOM 946 C CA . GLY A 1 122 ? -4.596 -1.448 4.200 1.00 86.31 122 GLY A CA 1
ATOM 947 C C . GLY A 1 122 ? -3.100 -1.694 4.335 1.00 86.31 122 GLY A C 1
ATOM 948 O O . GLY A 1 122 ? -2.572 -1.820 5.432 1.00 86.31 122 GLY A O 1
ATOM 949 N N . HIS A 1 123 ? -2.390 -1.763 3.208 1.00 84.31 123 HIS A N 1
ATOM 950 C CA . HIS A 1 123 ? -0.935 -1.946 3.197 1.00 84.31 123 HIS A CA 1
ATOM 951 C C . HIS A 1 123 ? -0.223 -0.746 3.855 1.00 84.31 123 HIS A C 1
ATOM 953 O O . HIS A 1 123 ? -0.583 0.401 3.578 1.00 84.31 123 HIS A O 1
ATOM 959 N N . LEU A 1 124 ? 0.781 -1.000 4.706 1.00 77.81 124 LEU A N 1
ATOM 960 C CA . LEU A 1 124 ? 1.507 0.058 5.437 1.00 77.81 124 LEU A CA 1
ATOM 961 C C . LEU A 1 124 ? 2.960 0.223 4.984 1.00 77.81 124 LEU A C 1
ATOM 963 O O . LEU A 1 124 ? 3.463 1.343 4.960 1.00 77.81 124 LEU A O 1
ATOM 967 N N . ASP A 1 125 ? 3.613 -0.878 4.601 1.00 76.88 125 ASP A N 1
ATOM 968 C CA . ASP A 1 125 ? 5.039 -0.897 4.259 1.00 76.88 125 ASP A CA 1
ATOM 969 C C . ASP A 1 125 ? 5.275 -0.387 2.828 1.00 76.88 125 ASP A C 1
ATOM 971 O O . ASP A 1 125 ? 5.514 -1.153 1.898 1.00 76.88 125 ASP A O 1
ATOM 975 N N . PHE A 1 126 ? 5.099 0.919 2.629 1.00 76.00 126 PHE A N 1
ATOM 976 C CA . PHE A 1 126 ? 5.489 1.600 1.397 1.00 76.00 126 PHE A CA 1
ATOM 977 C C . PHE A 1 126 ? 6.936 2.069 1.478 1.00 76.00 126 PHE A C 1
ATOM 979 O O . PHE A 1 126 ? 7.414 2.494 2.529 1.00 76.00 126 PHE A O 1
ATOM 986 N N . HIS A 1 127 ? 7.609 2.069 0.335 1.00 74.38 127 HIS A N 1
ATOM 987 C CA . HIS A 1 127 ? 8.898 2.722 0.180 1.00 74.38 127 HIS A CA 1
ATOM 988 C C . HIS A 1 127 ? 8.703 4.165 -0.289 1.00 74.38 127 HIS A C 1
ATOM 990 O O . HIS A 1 127 ? 7.642 4.541 -0.795 1.00 74.38 127 HIS A O 1
ATOM 996 N N . TYR A 1 128 ? 9.752 4.973 -0.148 1.00 72.25 128 TYR A N 1
ATOM 997 C CA . TYR A 1 128 ? 9.735 6.377 -0.542 1.00 72.25 128 TYR A CA 1
ATOM 998 C C . TYR A 1 128 ? 11.014 6.724 -1.291 1.00 72.25 128 TYR A C 1
ATOM 1000 O O . TYR A 1 128 ? 12.112 6.390 -0.843 1.00 72.25 128 TYR A O 1
ATOM 1008 N N . LYS A 1 129 ? 10.875 7.440 -2.409 1.00 68.25 129 LYS A N 1
ATOM 1009 C CA . LYS A 1 129 ? 12.021 7.995 -3.150 1.00 68.25 129 LYS A CA 1
ATOM 1010 C C . LYS A 1 129 ? 12.795 9.005 -2.310 1.00 68.25 129 LYS A C 1
ATOM 1012 O O . LYS A 1 129 ? 14.017 9.082 -2.409 1.00 68.25 129 LYS A O 1
ATOM 1017 N N . SER A 1 130 ? 12.076 9.768 -1.487 1.00 64.62 130 SER A N 1
ATOM 1018 C CA . SER A 1 130 ? 12.620 10.733 -0.539 1.00 64.62 130 SER A CA 1
ATOM 1019 C C . SER A 1 130 ? 11.872 10.685 0.795 1.00 64.62 130 SER A C 1
ATOM 1021 O O . SER A 1 130 ? 10.640 10.682 0.829 1.00 64.62 130 SER A O 1
ATOM 1023 N N . LEU A 1 131 ? 12.622 10.677 1.902 1.00 62.03 131 LEU A N 1
ATOM 1024 C CA . LEU A 1 131 ? 12.095 10.650 3.277 1.00 62.03 131 LEU A CA 1
ATOM 1025 C C . LEU A 1 131 ? 12.211 11.997 4.020 1.00 62.03 131 LEU A C 1
ATOM 1027 O O . LEU A 1 131 ? 12.346 12.012 5.247 1.00 62.03 131 LEU A O 1
ATOM 1031 N N . THR A 1 132 ? 12.152 13.125 3.305 1.00 56.72 132 THR A N 1
ATOM 1032 C CA . THR A 1 132 ? 12.101 14.461 3.926 1.00 56.72 132 THR A CA 1
ATOM 1033 C C . THR A 1 132 ? 10.774 14.710 4.652 1.00 56.72 132 THR A C 1
ATOM 1035 O O . THR A 1 132 ? 9.749 14.077 4.374 1.00 56.72 132 THR A O 1
ATOM 1038 N N . ASP A 1 133 ? 10.789 15.630 5.617 1.00 54.25 133 ASP A N 1
ATOM 1039 C CA . ASP A 1 133 ? 9.595 15.968 6.390 1.00 54.25 133 ASP A CA 1
ATOM 1040 C C . ASP A 1 133 ? 8.468 16.488 5.484 1.00 54.25 133 ASP A C 1
ATOM 1042 O O . ASP A 1 133 ? 8.686 17.271 4.559 1.00 54.25 133 ASP A O 1
ATOM 1046 N N . GLY A 1 134 ? 7.245 16.011 5.733 1.00 59.91 134 GLY A N 1
ATOM 1047 C CA . GLY A 1 134 ? 6.060 16.353 4.940 1.00 59.91 134 GLY A CA 1
ATOM 1048 C C . GLY A 1 134 ? 5.900 15.588 3.619 1.00 59.91 134 GLY A C 1
ATOM 1049 O O . GLY A 1 134 ? 4.917 15.820 2.924 1.00 59.91 134 GLY A O 1
ATOM 1050 N N . GLN A 1 135 ? 6.811 14.670 3.272 1.00 65.06 135 GLN A N 1
ATOM 1051 C CA . GLN A 1 135 ? 6.717 13.843 2.053 1.00 65.06 135 GLN A CA 1
ATOM 1052 C C . GLN A 1 135 ? 6.191 12.415 2.295 1.00 65.06 135 GLN A C 1
ATOM 1054 O O . GLN A 1 135 ? 6.087 11.624 1.354 1.00 65.06 135 GLN A O 1
ATOM 1059 N N . ARG A 1 136 ? 5.882 12.059 3.548 1.00 69.25 136 ARG A N 1
ATOM 1060 C CA . ARG A 1 136 ? 5.445 10.709 3.943 1.00 69.25 136 ARG A CA 1
ATOM 1061 C C . ARG A 1 136 ? 3.933 10.553 3.785 1.00 69.25 136 ARG A C 1
ATOM 1063 O O . ARG A 1 136 ? 3.179 11.482 4.065 1.00 69.25 136 ARG A O 1
ATOM 1070 N N . ASP A 1 137 ? 3.495 9.369 3.365 1.00 74.50 137 ASP A N 1
ATOM 1071 C CA . ASP A 1 137 ? 2.073 9.032 3.278 1.00 74.50 137 ASP A CA 1
ATOM 1072 C C . ASP A 1 137 ? 1.461 8.923 4.681 1.00 74.50 137 ASP A C 1
ATOM 1074 O O . ASP A 1 137 ? 2.154 8.604 5.646 1.00 74.50 137 ASP A O 1
ATOM 1078 N N . GLN A 1 138 ? 0.150 9.125 4.809 1.00 74.38 138 GLN A N 1
ATOM 1079 C CA . GLN A 1 138 ? -0.545 8.942 6.086 1.00 74.38 138 GLN A CA 1
ATOM 1080 C C . GLN A 1 138 ? -0.326 7.538 6.686 1.00 74.38 138 GLN A C 1
ATOM 1082 O O . GLN A 1 138 ? -0.174 7.422 7.903 1.00 74.38 138 GLN A O 1
ATOM 1087 N N . ASN A 1 139 ? -0.235 6.491 5.850 1.00 76.56 139 ASN A N 1
ATOM 1088 C CA . ASN A 1 139 ? -0.032 5.108 6.286 1.00 76.56 139 ASN A CA 1
ATOM 1089 C C . ASN A 1 139 ? 1.354 4.912 6.920 1.00 76.56 139 ASN A C 1
ATOM 1091 O O . ASN A 1 139 ? 1.537 4.000 7.728 1.00 76.56 139 ASN A O 1
ATOM 1095 N N . TRP A 1 140 ? 2.317 5.803 6.639 1.00 74.44 140 TRP A N 1
ATOM 1096 C CA . TRP A 1 140 ? 3.586 5.830 7.365 1.00 74.44 140 TRP A CA 1
ATOM 1097 C C . TRP A 1 140 ? 3.358 5.947 8.868 1.00 74.44 140 TRP A C 1
ATOM 1099 O O . TRP A 1 140 ? 4.018 5.266 9.642 1.00 74.44 140 TRP A O 1
ATOM 1109 N N . TYR A 1 141 ? 2.391 6.764 9.280 1.00 74.88 141 TYR A N 1
ATOM 1110 C CA . TYR A 1 141 ? 2.137 7.100 10.677 1.00 74.88 141 TYR A CA 1
ATOM 1111 C C . TYR A 1 141 ? 1.138 6.151 11.366 1.00 74.88 141 TYR A C 1
ATOM 1113 O O . TYR A 1 141 ? 0.727 6.421 12.487 1.00 74.88 141 TYR A O 1
ATOM 1121 N N . TYR A 1 142 ? 0.734 5.050 10.728 1.00 81.81 142 TYR A N 1
ATOM 1122 C CA . TYR A 1 142 ? -0.253 4.097 11.251 1.00 81.81 142 TYR A CA 1
ATOM 1123 C C . TYR A 1 142 ? 0.100 3.488 12.622 1.00 81.81 142 TYR A C 1
ATOM 1125 O O . TYR A 1 142 ? 1.032 2.689 12.723 1.00 81.81 142 TYR A O 1
ATOM 1133 N N . GLY A 1 143 ? -0.624 3.829 13.683 1.00 79.56 143 GLY A N 1
ATOM 1134 C CA . GLY A 1 143 ? -0.357 3.462 15.081 1.00 79.56 143 GLY A CA 1
ATOM 1135 C C . GLY A 1 143 ? 0.328 4.563 15.904 1.00 79.56 143 GLY A C 1
ATOM 1136 O O . GLY A 1 143 ? 0.644 4.339 17.069 1.00 79.56 143 GLY A O 1
ATOM 1137 N N . ALA A 1 144 ? 0.602 5.737 15.320 1.00 77.88 144 ALA A N 1
ATOM 1138 C CA . ALA A 1 144 ? 1.282 6.848 15.997 1.00 77.88 144 ALA A CA 1
ATOM 1139 C C . ALA A 1 144 ? 0.358 7.572 16.988 1.00 77.88 144 ALA A C 1
ATOM 1141 O O . ALA A 1 144 ? 0.802 8.431 17.741 1.00 77.88 144 ALA A O 1
ATOM 1142 N N . SER A 1 145 ? -0.934 7.234 17.002 1.00 78.12 145 SER A N 1
ATOM 1143 C CA . SER A 1 145 ? -1.872 7.690 18.030 1.00 78.12 145 SER A CA 1
ATOM 1144 C C . SER A 1 145 ? -1.802 6.845 19.316 1.00 78.12 145 SER A C 1
ATOM 1146 O O . SER A 1 145 ? -2.628 7.030 20.209 1.00 78.12 145 SER A O 1
ATOM 1148 N N . HIS A 1 146 ? -0.818 5.939 19.418 1.00 78.50 146 HIS A N 1
ATOM 1149 C CA . HIS A 1 146 ? -0.553 5.067 20.569 1.00 78.50 146 HIS A CA 1
ATOM 1150 C C . HIS A 1 146 ? -1.801 4.300 21.052 1.00 78.50 146 HIS A C 1
ATOM 1152 O O . HIS A 1 146 ? -2.239 4.490 22.192 1.00 78.50 146 HIS A O 1
ATOM 1158 N N . PRO A 1 147 ? -2.418 3.462 20.195 1.00 87.38 147 PRO A N 1
ATOM 1159 C CA . PRO A 1 147 ? -3.439 2.517 20.647 1.00 87.38 147 PRO A CA 1
ATOM 1160 C C . PRO A 1 147 ? -2.828 1.506 21.638 1.00 87.38 147 PRO A C 1
ATOM 1162 O O . PRO A 1 147 ? -1.614 1.316 21.668 1.00 87.38 147 PRO A O 1
ATOM 1165 N N . GLY A 1 148 ? -3.657 0.830 22.436 1.00 87.62 148 GLY A N 1
ATOM 1166 C CA . GLY A 1 148 ? -3.185 -0.216 23.354 1.00 87.62 148 GLY A CA 1
ATOM 1167 C C . GLY A 1 148 ? -2.569 -1.406 22.609 1.00 87.62 148 GLY A C 1
ATOM 1168 O O . GLY A 1 148 ? -1.543 -1.943 23.028 1.00 87.62 148 GLY A O 1
ATOM 1169 N N . ALA A 1 149 ? -3.144 -1.757 21.455 1.00 92.81 149 ALA A N 1
ATOM 1170 C CA . ALA A 1 149 ? -2.612 -2.779 20.564 1.00 92.81 149 ALA A CA 1
ATOM 1171 C C . ALA A 1 149 ? -2.841 -2.441 19.083 1.00 92.81 149 ALA A C 1
ATOM 1173 O O . ALA A 1 149 ? -3.782 -1.726 18.724 1.00 92.81 149 ALA A O 1
ATOM 1174 N N . VAL A 1 150 ? -1.991 -2.993 18.215 1.00 93.38 150 VAL A N 1
ATOM 1175 C CA . VAL A 1 150 ? -2.109 -2.912 16.754 1.00 93.38 150 VAL A CA 1
ATOM 1176 C C . VAL A 1 150 ? -2.104 -4.315 16.155 1.00 93.38 150 VAL A C 1
ATOM 1178 O O . VAL A 1 150 ? -1.132 -5.054 16.289 1.00 93.38 150 VAL A O 1
ATOM 1181 N N . CYS A 1 151 ? -3.171 -4.665 15.446 1.00 96.19 151 CYS A N 1
ATOM 1182 C CA . CYS A 1 151 ? -3.285 -5.889 14.662 1.00 96.19 151 CYS A CA 1
ATOM 1183 C C . CYS A 1 151 ? -2.837 -5.612 13.222 1.00 96.19 151 CYS A C 1
ATOM 1185 O O . CYS A 1 151 ? -3.453 -4.803 12.529 1.00 96.19 151 CYS A O 1
ATOM 1187 N N . VAL A 1 152 ? -1.775 -6.281 12.768 1.00 94.94 152 VAL A N 1
ATOM 1188 C CA . VAL A 1 152 ? -1.191 -6.102 11.429 1.00 94.94 152 VAL A CA 1
ATOM 1189 C C . VAL A 1 152 ? -1.257 -7.372 10.582 1.00 94.94 152 VAL A C 1
ATOM 1191 O O . VAL A 1 152 ? -1.306 -8.489 11.103 1.00 94.94 152 VAL A O 1
ATOM 1194 N N . TRP A 1 153 ? -1.213 -7.208 9.257 1.00 94.69 153 TRP A N 1
ATOM 1195 C CA . TRP A 1 153 ? -1.385 -8.311 8.308 1.00 94.69 153 TRP A CA 1
ATOM 1196 C C . TRP A 1 153 ? -0.192 -9.264 8.239 1.00 94.69 153 TRP A C 1
ATOM 1198 O O . TRP A 1 153 ? -0.369 -10.434 7.912 1.00 94.69 153 TRP A O 1
ATOM 1208 N N . GLY A 1 154 ? 1.021 -8.788 8.518 1.00 92.31 154 GLY A N 1
ATOM 1209 C CA . GLY A 1 154 ? 2.236 -9.576 8.335 1.00 92.31 154 GLY A CA 1
ATOM 1210 C C . GLY A 1 154 ? 3.467 -8.987 9.027 1.00 92.31 154 GLY A C 1
ATOM 1211 O O . GLY A 1 154 ? 3.411 -7.861 9.536 1.00 92.31 154 GLY A O 1
ATOM 1212 N N . PRO A 1 155 ? 4.590 -9.731 9.039 1.00 85.88 155 PRO A N 1
ATOM 1213 C CA . PRO A 1 155 ? 5.835 -9.311 9.677 1.00 85.88 155 PRO A CA 1
ATOM 1214 C C . PRO A 1 155 ? 6.366 -7.949 9.214 1.00 85.88 155 PRO A C 1
ATOM 1216 O O . PRO A 1 155 ? 6.886 -7.204 10.044 1.00 85.88 155 PRO A O 1
ATOM 1219 N N . ALA A 1 156 ? 6.223 -7.603 7.928 1.00 81.12 156 ALA A N 1
ATOM 1220 C CA . ALA A 1 156 ? 6.670 -6.315 7.386 1.00 81.12 156 ALA A CA 1
ATOM 1221 C C . ALA A 1 156 ? 6.011 -5.140 8.116 1.00 81.12 156 ALA A C 1
ATOM 1223 O O . ALA A 1 156 ? 6.675 -4.246 8.637 1.00 81.12 156 ALA A O 1
ATOM 1224 N N . MET A 1 157 ? 4.683 -5.192 8.229 1.00 86.31 157 MET A N 1
ATOM 1225 C CA . MET A 1 157 ? 3.902 -4.138 8.865 1.00 86.31 157 MET A CA 1
ATOM 1226 C C . MET A 1 157 ? 4.105 -4.101 10.371 1.00 86.31 157 MET A C 1
ATOM 1228 O O . MET A 1 157 ? 4.055 -3.020 10.951 1.00 86.31 157 MET A O 1
ATOM 1232 N N . ALA A 1 158 ? 4.404 -5.241 10.999 1.00 84.00 158 ALA A N 1
ATOM 1233 C CA . ALA A 1 158 ? 4.776 -5.235 12.407 1.00 84.00 158 ALA A CA 1
ATOM 1234 C C . ALA A 1 158 ? 6.047 -4.414 12.636 1.00 84.00 158 ALA A C 1
ATOM 1236 O O . ALA A 1 158 ? 6.072 -3.521 13.479 1.00 84.00 158 ALA A O 1
ATOM 1237 N N . ARG A 1 159 ? 7.077 -4.662 11.817 1.00 75.69 159 ARG A N 1
ATOM 1238 C CA . ARG A 1 159 ? 8.340 -3.916 11.869 1.00 75.69 159 ARG A CA 1
ATOM 1239 C C . ARG A 1 159 ? 8.137 -2.434 11.567 1.00 75.69 159 ARG A C 1
ATOM 1241 O O . ARG A 1 159 ? 8.681 -1.607 12.291 1.00 75.69 159 ARG A O 1
ATOM 1248 N N . HIS A 1 160 ? 7.323 -2.112 10.560 1.00 77.56 160 HIS A N 1
ATOM 1249 C CA . HIS A 1 160 ? 6.961 -0.733 10.217 1.00 77.56 160 HIS A CA 1
ATOM 1250 C C . HIS A 1 160 ? 6.396 0.031 11.420 1.00 77.56 160 HIS A C 1
ATOM 1252 O O . HIS A 1 160 ? 6.849 1.134 11.722 1.00 77.56 160 HIS A O 1
ATOM 1258 N N . VAL A 1 161 ? 5.447 -0.569 12.146 1.00 75.06 161 VAL A N 1
ATOM 1259 C CA . VAL A 1 161 ? 4.820 0.060 13.320 1.00 75.06 161 VAL A CA 1
ATOM 1260 C C . VAL A 1 161 ? 5.809 0.203 14.480 1.00 75.06 161 VAL A C 1
ATOM 1262 O O . VAL A 1 161 ? 5.873 1.270 15.084 1.00 75.06 161 VAL A O 1
ATOM 1265 N N . THR A 1 162 ? 6.592 -0.835 14.788 1.00 67.38 162 THR A N 1
ATOM 1266 C CA . THR A 1 162 ? 7.507 -0.832 15.944 1.00 67.38 162 THR A CA 1
ATOM 1267 C C . THR A 1 162 ? 8.694 0.118 15.776 1.00 67.38 162 THR A C 1
ATOM 1269 O O . THR A 1 162 ? 9.224 0.610 16.766 1.00 67.38 162 THR A O 1
ATOM 1272 N N . PHE A 1 163 ? 9.146 0.367 14.546 1.00 60.00 163 PHE A N 1
ATOM 1273 C CA . PHE A 1 163 ? 10.432 1.025 14.318 1.00 60.00 163 PHE A CA 1
ATOM 1274 C C . PHE A 1 163 ? 10.350 2.543 14.090 1.00 60.00 163 PHE A C 1
ATOM 1276 O O . PHE A 1 163 ? 11.348 3.246 14.242 1.00 60.00 163 PHE A O 1
ATOM 1283 N N . ARG A 1 164 ? 9.191 3.075 13.692 1.00 62.81 164 ARG A N 1
ATOM 1284 C CA . ARG A 1 164 ? 9.112 4.454 13.181 1.00 62.81 164 ARG A CA 1
ATOM 1285 C C . ARG A 1 164 ? 9.133 5.563 14.241 1.00 62.81 164 ARG A C 1
ATOM 1287 O O . ARG A 1 164 ? 9.511 6.679 13.897 1.00 62.81 164 ARG A O 1
ATOM 1294 N N . ASP A 1 165 ? 8.742 5.268 15.483 1.00 52.03 165 ASP A N 1
ATOM 1295 C CA . ASP A 1 165 ? 8.643 6.243 16.573 1.00 52.03 165 ASP A CA 1
ATOM 1296 C C . ASP A 1 165 ? 9.508 5.789 17.765 1.00 52.03 165 ASP A C 1
ATOM 1298 O O . ASP A 1 165 ? 9.379 4.648 18.205 1.00 52.03 165 ASP A O 1
ATOM 1302 N N . PRO A 1 166 ? 10.364 6.659 18.335 1.00 43.50 166 PRO A N 1
ATOM 1303 C CA . PRO A 1 166 ? 11.192 6.331 19.502 1.00 43.50 166 PRO A CA 1
ATOM 1304 C C . PRO A 1 166 ? 10.410 6.314 20.833 1.00 43.50 166 PRO A C 1
ATOM 1306 O O . PRO A 1 166 ? 11.006 6.107 21.888 1.00 43.50 166 PRO A O 1
ATOM 1309 N N . GLY A 1 167 ? 9.100 6.587 20.802 1.00 50.97 167 GLY A N 1
ATOM 1310 C CA . GLY A 1 167 ? 8.223 6.580 21.976 1.00 50.97 167 GLY A CA 1
ATOM 1311 C C . GLY A 1 167 ? 7.805 5.169 22.417 1.00 50.97 167 GLY A C 1
ATOM 1312 O O . GLY A 1 167 ? 8.216 4.182 21.808 1.00 50.97 167 GLY A O 1
ATOM 1313 N N . PRO A 1 168 ? 6.965 5.045 23.465 1.00 56.59 168 PRO A N 1
ATOM 1314 C CA . PRO A 1 168 ? 6.390 3.760 23.846 1.00 56.59 168 PRO A CA 1
ATOM 1315 C C . PRO A 1 168 ? 5.568 3.206 22.675 1.00 56.59 168 PRO A C 1
ATOM 1317 O O . PRO A 1 168 ? 4.515 3.743 22.312 1.00 56.59 168 PRO A O 1
ATOM 1320 N N . ALA A 1 169 ? 6.105 2.159 22.049 1.00 63.44 169 ALA A N 1
ATOM 1321 C CA . ALA A 1 169 ? 5.469 1.490 20.929 1.00 63.44 169 ALA A CA 1
ATOM 1322 C C . ALA A 1 169 ? 4.219 0.742 21.419 1.00 63.44 169 ALA A C 1
ATOM 1324 O O . ALA A 1 169 ? 4.259 0.136 22.494 1.00 63.44 169 ALA A O 1
ATOM 1325 N N . PRO A 1 170 ? 3.115 0.763 20.653 1.00 77.88 170 PRO A N 1
ATOM 1326 C CA . PRO A 1 170 ? 1.963 -0.065 20.973 1.00 77.88 170 PRO A CA 1
ATOM 1327 C C . PRO A 1 170 ? 2.341 -1.549 20.882 1.00 77.88 170 PRO A C 1
ATOM 1329 O O . PRO A 1 170 ? 3.261 -1.919 20.144 1.00 77.88 170 PRO A O 1
ATOM 1332 N N . THR A 1 171 ? 1.613 -2.419 21.582 1.00 88.00 171 THR A N 1
ATOM 1333 C CA . THR A 1 171 ? 1.798 -3.868 21.422 1.00 88.00 171 THR A CA 1
ATOM 1334 C C . THR A 1 171 ? 1.356 -4.273 20.019 1.00 88.00 171 THR A C 1
ATOM 1336 O O . THR A 1 171 ? 0.226 -4.006 19.614 1.00 88.00 171 THR A O 1
ATOM 1339 N N . VAL A 1 172 ? 2.243 -4.897 19.243 1.00 89.75 172 VAL A N 1
ATOM 1340 C CA . VAL A 1 172 ? 1.967 -5.248 17.844 1.00 89.75 172 VAL A CA 1
ATOM 1341 C C . VAL A 1 172 ? 1.731 -6.748 17.700 1.00 89.75 172 VAL A C 1
ATOM 1343 O O . VAL A 1 172 ? 2.581 -7.556 18.067 1.00 89.75 172 VAL A O 1
ATOM 1346 N N . HIS A 1 173 ? 0.599 -7.116 17.101 1.00 94.94 173 HIS A N 1
ATOM 1347 C CA . HIS A 1 173 ? 0.188 -8.495 16.862 1.00 94.94 173 HIS A CA 1
ATOM 1348 C C . HIS A 1 173 ? 0.104 -8.772 15.359 1.00 94.94 173 HIS A C 1
ATOM 1350 O O . HIS A 1 173 ? -0.673 -8.142 14.640 1.00 94.94 173 HIS A O 1
ATOM 1356 N N . VAL A 1 174 ? 0.869 -9.755 14.874 1.00 94.69 174 VAL A N 1
ATOM 1357 C CA . VAL A 1 174 ? 0.717 -10.268 13.505 1.00 94.69 174 VAL A CA 1
ATOM 1358 C C . VAL A 1 174 ? -0.498 -11.190 13.477 1.00 94.69 174 VAL A C 1
ATOM 1360 O O . VAL A 1 174 ? -0.424 -12.367 13.825 1.00 94.69 174 VAL A O 1
ATOM 1363 N N . THR A 1 175 ? -1.638 -10.624 13.100 1.00 95.94 175 THR A N 1
ATOM 1364 C CA . THR A 1 175 ? -2.932 -11.316 13.107 1.00 95.94 175 THR A CA 1
ATOM 1365 C C . THR A 1 175 ? -3.332 -11.808 11.726 1.00 95.94 175 THR A C 1
ATOM 1367 O O . THR A 1 175 ? -4.131 -12.728 11.649 1.00 95.94 175 THR A O 1
ATOM 1370 N N . GLY A 1 176 ? -2.747 -11.279 10.649 1.00 94.50 176 GLY A N 1
ATOM 1371 C CA . GLY A 1 176 ? -3.268 -11.480 9.296 1.00 94.50 176 GLY A CA 1
ATOM 1372 C C . GLY A 1 176 ? -4.245 -10.368 8.901 1.00 94.50 176 GLY A C 1
ATOM 1373 O O . GLY A 1 176 ? -4.715 -9.602 9.737 1.00 94.50 176 GLY A O 1
ATOM 1374 N N . GLY A 1 177 ? -4.500 -10.213 7.604 1.00 92.50 177 GLY A N 1
ATOM 1375 C CA . GLY A 1 177 ? -5.503 -9.275 7.108 1.00 92.50 177 GLY A CA 1
ATOM 1376 C C . GLY A 1 177 ? -6.901 -9.839 7.283 1.00 92.50 177 GLY A C 1
ATOM 1377 O O . GLY A 1 177 ? -7.227 -10.855 6.677 1.00 92.50 177 GLY A O 1
ATOM 1378 N N . LEU A 1 178 ? -7.728 -9.190 8.098 1.00 91.31 178 LEU A N 1
ATOM 1379 C CA . LEU A 1 178 ? -9.121 -9.585 8.295 1.00 91.31 178 LEU A CA 1
ATOM 1380 C C . LEU A 1 178 ? -9.873 -9.555 6.952 1.00 91.31 178 LEU A C 1
ATOM 1382 O O . LEU A 1 178 ? -9.880 -8.535 6.268 1.00 91.31 178 LEU A O 1
ATOM 1386 N N . GLY A 1 179 ? -10.462 -10.685 6.546 1.00 86.25 179 GLY A N 1
ATOM 1387 C CA . GLY A 1 179 ? -11.109 -10.842 5.238 1.00 86.25 179 GLY A CA 1
ATOM 1388 C C . GLY A 1 179 ? -10.163 -11.056 4.054 1.00 86.25 179 GLY A C 1
ATOM 1389 O O . GLY A 1 179 ? -10.587 -11.005 2.893 1.00 86.25 179 GLY A O 1
ATOM 1390 N N . HIS A 1 180 ? -8.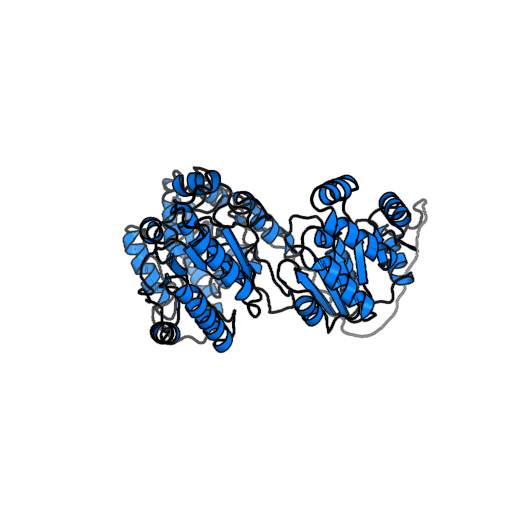871 -11.245 4.312 1.00 90.12 180 HIS A N 1
ATOM 1391 C CA . HIS A 1 180 ? -7.854 -11.497 3.295 1.00 90.12 180 HIS A CA 1
ATOM 1392 C C . HIS A 1 180 ? -7.005 -12.722 3.637 1.00 90.12 180 HIS A C 1
ATOM 1394 O O . HIS A 1 180 ? -6.874 -13.635 2.831 1.00 90.12 180 HIS A O 1
ATOM 1400 N N . SER A 1 181 ? -6.426 -12.755 4.828 1.00 90.75 181 SER A N 1
ATOM 1401 C CA . SER A 1 181 ? -5.558 -13.835 5.291 1.00 90.75 181 SER A CA 1
ATOM 1402 C C . SER A 1 181 ? -6.291 -15.141 5.591 1.00 90.75 181 SER A C 1
ATOM 1404 O O . SER A 1 181 ? -5.655 -16.192 5.587 1.00 90.75 181 SER A O 1
ATOM 1406 N N . ASP A 1 182 ? -7.595 -15.061 5.837 1.00 88.44 182 ASP A N 1
ATOM 1407 C CA . ASP A 1 182 ? -8.547 -16.159 6.042 1.00 88.44 182 ASP A CA 1
ATOM 1408 C C . ASP A 1 182 ? -9.224 -16.622 4.750 1.00 88.44 182 ASP A C 1
ATOM 1410 O O . ASP A 1 182 ? -10.065 -17.518 4.769 1.00 88.44 182 ASP A O 1
ATOM 1414 N N . ASP A 1 183 ? -8.842 -16.052 3.609 1.00 89.19 183 ASP A N 1
ATOM 1415 C CA . ASP A 1 183 ? -9.416 -16.399 2.320 1.00 89.19 183 ASP A CA 1
ATOM 1416 C C . ASP A 1 183 ? -8.655 -17.574 1.670 1.00 89.19 183 ASP A C 1
ATOM 1418 O O . ASP A 1 183 ? -7.516 -17.401 1.207 1.00 89.19 183 ASP A O 1
ATOM 1422 N N . PRO A 1 184 ? -9.270 -18.770 1.561 1.00 87.00 184 PRO A N 1
ATOM 1423 C CA . PRO A 1 184 ? -8.615 -19.937 0.977 1.00 87.00 184 PRO A CA 1
ATOM 1424 C C . PRO A 1 184 ? -8.313 -19.764 -0.519 1.00 87.00 184 PRO A C 1
ATOM 1426 O O . PRO A 1 184 ? -7.345 -20.343 -1.018 1.00 87.00 184 PRO A O 1
ATOM 1429 N N . VAL A 1 185 ? -9.097 -18.956 -1.244 1.00 87.81 185 VAL A N 1
ATOM 1430 C CA . VAL A 1 185 ? -8.863 -18.664 -2.667 1.00 87.81 185 VAL A CA 1
ATOM 1431 C C . VAL A 1 185 ? -7.626 -17.791 -2.814 1.00 87.81 185 VAL A C 1
ATOM 1433 O O . VAL A 1 185 ? -6.766 -18.076 -3.650 1.00 87.81 185 VAL A O 1
ATOM 1436 N N . LEU A 1 186 ? -7.497 -16.755 -1.981 1.00 88.75 186 LEU A N 1
ATOM 1437 C CA . LEU A 1 186 ? -6.306 -15.909 -1.983 1.00 88.75 186 LEU A CA 1
ATOM 1438 C C . LEU A 1 186 ? -5.061 -16.689 -1.540 1.00 88.75 186 LEU A C 1
ATOM 1440 O O . LEU A 1 186 ? -4.013 -16.533 -2.161 1.00 88.75 186 LEU A O 1
ATOM 1444 N N . LEU A 1 187 ? -5.171 -17.564 -0.535 1.00 87.31 187 LEU A N 1
ATOM 1445 C CA . LEU A 1 187 ? -4.081 -18.448 -0.109 1.00 87.31 187 LEU A CA 1
ATOM 1446 C C . LEU A 1 187 ? -3.600 -19.353 -1.252 1.00 87.31 187 LEU A C 1
ATOM 1448 O O . LEU A 1 187 ? -2.399 -19.458 -1.516 1.00 87.31 187 LEU A O 1
ATOM 1452 N N . ALA A 1 188 ? -4.533 -20.000 -1.953 1.00 85.62 188 ALA A N 1
ATOM 1453 C CA . ALA A 1 188 ? -4.213 -20.841 -3.101 1.00 85.62 188 ALA A CA 1
ATOM 1454 C C . ALA A 1 188 ? -3.568 -20.027 -4.236 1.00 85.62 188 ALA A C 1
ATOM 1456 O O . ALA A 1 188 ? -2.585 -20.467 -4.840 1.00 85.62 188 ALA A O 1
ATOM 1457 N N . ALA A 1 189 ? -4.073 -18.822 -4.506 1.00 84.25 189 ALA A N 1
ATOM 1458 C CA . ALA A 1 189 ? -3.511 -17.925 -5.509 1.00 84.25 189 ALA A CA 1
ATOM 1459 C C . ALA A 1 189 ? -2.084 -17.470 -5.159 1.00 84.25 189 ALA A C 1
ATOM 1461 O O . ALA A 1 189 ? -1.190 -17.573 -5.999 1.00 84.25 189 ALA A O 1
ATOM 1462 N N . ALA A 1 190 ? -1.861 -17.045 -3.912 1.00 81.62 190 ALA A N 1
ATOM 1463 C CA . ALA A 1 190 ? -0.572 -16.584 -3.402 1.00 81.62 190 ALA A CA 1
ATOM 1464 C C . ALA A 1 190 ? 0.523 -17.661 -3.474 1.00 81.62 190 ALA A C 1
ATOM 1466 O O . ALA A 1 190 ? 1.691 -17.346 -3.688 1.00 81.62 190 ALA A O 1
ATOM 1467 N N . ARG A 1 191 ? 0.147 -18.940 -3.323 1.00 81.75 191 ARG A N 1
ATOM 1468 C CA . ARG A 1 191 ? 1.084 -20.076 -3.355 1.00 81.75 191 AR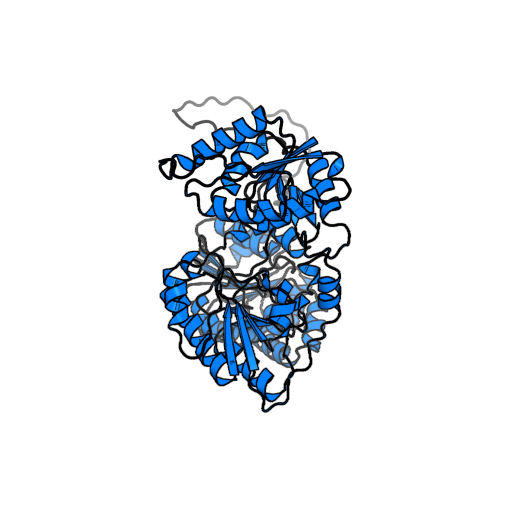G A CA 1
ATOM 1469 C C . ARG A 1 191 ? 1.272 -20.696 -4.733 1.00 81.75 191 ARG A C 1
ATOM 1471 O O . ARG A 1 191 ? 2.348 -21.207 -5.026 1.00 81.75 191 ARG A O 1
ATOM 1478 N N . SER A 1 192 ? 0.229 -20.718 -5.562 1.00 74.88 192 SER A N 1
ATOM 1479 C CA . SER A 1 192 ? 0.290 -21.390 -6.865 1.00 74.88 192 SER A CA 1
ATOM 1480 C C . SER A 1 192 ? 1.092 -20.591 -7.888 1.00 74.88 192 SER A C 1
ATOM 1482 O O . SER A 1 192 ? 1.791 -21.184 -8.707 1.00 74.88 192 SER A O 1
ATOM 1484 N N . GLY A 1 193 ? 0.985 -19.256 -7.870 1.00 64.06 193 GLY A N 1
ATOM 1485 C CA . GLY A 1 193 ? 1.640 -18.394 -8.856 1.00 64.06 193 GLY A CA 1
ATOM 1486 C C . GLY A 1 193 ? 1.207 -18.657 -10.306 1.00 64.06 193 GLY A C 1
ATOM 1487 O O . GLY A 1 193 ? 1.850 -18.179 -11.242 1.00 64.06 193 GLY A O 1
ATOM 1488 N N . VAL A 1 194 ? 0.139 -19.432 -10.517 1.00 65.81 194 VAL A N 1
ATOM 1489 C CA . VAL A 1 194 ? -0.347 -19.806 -11.845 1.00 65.81 194 VAL A CA 1
ATOM 1490 C C . VAL A 1 194 ? -1.210 -18.666 -12.380 1.00 65.81 194 VAL A C 1
ATOM 1492 O O . VAL A 1 194 ? -2.346 -18.491 -11.948 1.00 65.81 194 VAL A O 1
ATOM 1495 N N . HIS A 1 195 ? -0.695 -17.895 -13.342 1.00 69.62 195 HIS A N 1
ATOM 1496 C CA . HIS A 1 195 ? -1.558 -17.045 -14.169 1.00 69.62 195 HIS A CA 1
ATOM 1497 C C . HIS A 1 195 ? -2.313 -17.878 -15.199 1.00 69.62 195 HIS A C 1
ATOM 1499 O O . HIS A 1 195 ? -1.811 -18.896 -15.696 1.00 69.62 195 HIS A O 1
ATOM 1505 N N . ARG A 1 196 ? -3.491 -17.385 -15.582 1.00 70.94 196 ARG A N 1
ATOM 1506 C CA . ARG A 1 196 ? -4.236 -17.911 -16.725 1.00 70.94 196 ARG A CA 1
ATOM 1507 C C . ARG A 1 196 ? -3.360 -17.868 -17.987 1.00 70.94 196 ARG A C 1
ATOM 1509 O O . ARG A 1 196 ? -2.681 -16.863 -18.211 1.00 70.94 196 ARG A O 1
ATOM 1516 N N . PRO A 1 197 ? -3.384 -18.904 -18.844 1.00 68.44 197 PRO A N 1
ATOM 1517 C CA . PRO A 1 197 ? -2.786 -18.794 -20.165 1.00 68.44 197 PRO A CA 1
ATOM 1518 C C . PRO A 1 197 ? -3.441 -17.636 -20.923 1.00 68.44 197 PRO A C 1
ATOM 1520 O O . PRO A 1 197 ? -4.670 -17.537 -21.010 1.00 68.44 197 PRO A O 1
ATOM 1523 N N . LEU A 1 198 ? -2.604 -16.742 -21.438 1.00 80.75 198 LEU A N 1
ATOM 1524 C CA . LEU A 1 198 ? -3.056 -15.654 -22.291 1.00 80.75 198 LEU A CA 1
ATOM 1525 C C . LEU A 1 198 ? -3.432 -16.189 -23.674 1.00 80.75 198 LEU A C 1
ATOM 1527 O O . LEU A 1 198 ? -2.948 -17.238 -24.108 1.00 80.75 198 LEU A O 1
ATOM 1531 N N . GLY A 1 199 ? -4.300 -15.446 -24.360 1.00 74.56 199 GLY A N 1
ATOM 1532 C CA . GLY A 1 199 ? -4.696 -15.738 -25.734 1.00 74.56 199 GLY A CA 1
ATOM 1533 C C . GLY A 1 199 ? -3.524 -15.714 -26.723 1.00 74.56 199 GLY A C 1
ATOM 1534 O O . GLY A 1 199 ? -2.387 -15.372 -26.387 1.00 74.56 199 GLY A O 1
ATOM 1535 N N . ALA A 1 200 ? -3.798 -16.074 -27.975 1.00 77.88 200 ALA A N 1
ATOM 1536 C CA . ALA A 1 200 ? -2.768 -16.189 -29.005 1.00 77.88 200 ALA A CA 1
ATOM 1537 C C . ALA A 1 200 ? -2.068 -14.836 -29.299 1.00 77.88 200 ALA A C 1
ATOM 1539 O O . ALA A 1 200 ? -2.704 -13.791 -29.139 1.00 77.88 200 ALA A O 1
ATOM 1540 N N . PRO A 1 201 ? -0.773 -14.799 -29.696 1.00 75.94 201 PRO A N 1
ATOM 1541 C CA . PRO A 1 201 ? 0.051 -13.590 -29.924 1.00 75.94 201 PRO A CA 1
ATOM 1542 C C . PRO A 1 201 ? -0.554 -12.468 -30.773 1.00 75.94 201 PRO A C 1
ATOM 1544 O O . PRO A 1 201 ? -0.094 -11.337 -30.679 1.00 75.94 201 PRO A O 1
ATOM 1547 N N . GLU A 1 202 ? -1.586 -12.744 -31.557 1.00 79.81 202 GLU A N 1
ATOM 1548 C CA . GLU A 1 202 ? -2.332 -11.826 -32.414 1.00 79.81 202 GLU A CA 1
ATOM 1549 C C . GLU A 1 202 ? -3.474 -11.083 -31.688 1.00 79.81 202 GLU A C 1
ATOM 1551 O O . GLU A 1 202 ? -3.761 -9.936 -32.035 1.00 79.81 202 GLU A O 1
ATOM 1556 N N . GLN A 1 203 ? -4.061 -11.656 -30.631 1.00 87.19 203 GLN A N 1
ATOM 1557 C CA . GLN A 1 203 ? -5.225 -11.090 -29.928 1.00 87.19 203 GLN A CA 1
ATOM 1558 C C . GLN A 1 203 ? -4.880 -9.836 -29.098 1.00 87.19 203 GLN A C 1
ATOM 1560 O O . GLN A 1 203 ? -3.918 -9.873 -28.328 1.00 87.19 203 GLN A O 1
ATOM 1565 N N . PRO A 1 204 ? -5.610 -8.711 -29.215 1.00 91.38 204 PRO A N 1
ATOM 1566 C CA . PRO A 1 204 ? -5.347 -7.519 -28.398 1.00 91.38 204 PRO A CA 1
ATOM 1567 C C . PRO A 1 204 ? -5.360 -7.865 -26.904 1.00 91.38 204 PRO A C 1
ATOM 1569 O O . PRO A 1 204 ? -6.155 -8.697 -26.478 1.00 91.38 204 PRO A O 1
ATOM 1572 N N . LEU A 1 205 ? -4.456 -7.261 -26.125 1.00 95.25 205 LEU A N 1
ATOM 1573 C CA . LEU A 1 205 ? -4.484 -7.417 -24.669 1.00 95.25 205 LEU A CA 1
ATOM 1574 C C . LEU A 1 205 ? -5.698 -6.688 -24.102 1.00 95.25 205 LEU A C 1
ATOM 1576 O O . LEU A 1 205 ? -5.964 -5.556 -24.492 1.00 95.25 205 LEU A O 1
ATOM 1580 N N . ARG A 1 206 ? -6.389 -7.295 -23.145 1.00 95.69 206 ARG A N 1
ATOM 1581 C CA . ARG A 1 206 ? -7.452 -6.633 -22.392 1.00 95.69 206 ARG A CA 1
ATOM 1582 C C . ARG A 1 206 ? -6.914 -6.166 -21.047 1.00 95.69 206 ARG A C 1
ATOM 1584 O O . ARG A 1 206 ? -6.734 -6.976 -20.139 1.00 95.69 206 ARG A O 1
ATOM 1591 N N . THR A 1 207 ? -6.619 -4.875 -20.932 1.00 97.62 207 THR A N 1
ATOM 1592 C CA . THR A 1 207 ? -5.962 -4.298 -19.752 1.00 97.62 207 THR A CA 1
ATOM 1593 C C . THR A 1 207 ? -6.945 -3.497 -18.914 1.00 97.62 207 THR A C 1
ATOM 1595 O O . THR A 1 207 ? -7.668 -2.659 -19.448 1.00 97.62 207 THR A O 1
ATOM 1598 N N . ILE A 1 208 ? -6.931 -3.704 -17.597 1.00 97.75 208 ILE A N 1
ATOM 1599 C CA . ILE A 1 208 ? -7.657 -2.862 -16.645 1.00 97.75 208 ILE A CA 1
ATOM 1600 C C . ILE A 1 208 ? -6.704 -1.969 -15.851 1.00 97.75 208 ILE A C 1
ATOM 1602 O O . ILE A 1 208 ? -5.780 -2.437 -15.191 1.00 97.75 208 ILE A O 1
ATOM 1606 N N . LEU A 1 209 ? -6.943 -0.667 -15.901 1.00 97.50 209 LEU A N 1
ATOM 1607 C CA . LEU A 1 209 ? -6.280 0.334 -15.087 1.00 97.50 209 LEU A CA 1
ATOM 1608 C C . LEU A 1 209 ? -7.143 0.617 -13.856 1.00 97.50 209 LEU A C 1
ATOM 1610 O O . LEU A 1 209 ? -8.251 1.143 -13.954 1.00 97.50 209 LEU A O 1
ATOM 1614 N N . LEU A 1 210 ? -6.629 0.246 -12.690 1.00 96.56 210 LEU A N 1
ATOM 1615 C CA . LEU A 1 210 ? -7.246 0.472 -11.390 1.00 96.56 210 LEU A CA 1
ATOM 1616 C C . LEU A 1 210 ? -6.762 1.829 -10.874 1.00 96.56 210 LEU A C 1
ATOM 1618 O O . LEU A 1 210 ? -5.708 1.924 -10.233 1.00 96.56 210 LEU A O 1
ATOM 1622 N N . ASP A 1 211 ? -7.516 2.874 -11.207 1.00 95.19 211 ASP A N 1
ATOM 1623 C CA . ASP A 1 211 ? -7.183 4.256 -10.866 1.00 95.19 211 ASP A CA 1
ATOM 1624 C C . ASP A 1 211 ? -7.158 4.465 -9.345 1.00 95.19 211 ASP A C 1
ATOM 1626 O O . ASP A 1 211 ? -7.823 3.764 -8.574 1.00 95.19 211 ASP A O 1
ATOM 1630 N N . GLN A 1 212 ? -6.378 5.451 -8.913 1.00 91.19 212 GLN A N 1
ATOM 1631 C CA . GLN A 1 212 ? -6.328 5.928 -7.537 1.00 91.19 212 GLN A CA 1
ATOM 1632 C C . GLN A 1 212 ? -6.483 7.449 -7.552 1.00 91.19 212 GLN A C 1
ATOM 1634 O O . GLN A 1 212 ? -5.918 8.108 -8.423 1.00 91.19 212 GLN A O 1
ATOM 1639 N N . PRO A 1 213 ? -7.183 8.057 -6.583 1.00 88.69 213 PRO A N 1
ATOM 1640 C CA . PRO A 1 213 ? -7.463 9.484 -6.607 1.00 88.69 213 PRO A CA 1
ATOM 1641 C C . PRO A 1 213 ? -6.254 10.269 -6.067 1.00 88.69 213 PRO A C 1
ATOM 1643 O O . PRO A 1 213 ? -6.359 11.017 -5.098 1.00 88.69 213 PRO A O 1
ATOM 1646 N N . LEU A 1 214 ? -5.073 10.083 -6.673 1.00 90.94 214 LEU A N 1
ATOM 1647 C CA . LEU A 1 214 ? -3.790 10.590 -6.170 1.00 90.94 214 LEU A CA 1
ATOM 1648 C C . LEU A 1 214 ? -3.775 12.114 -6.043 1.00 90.94 214 LEU A C 1
ATOM 1650 O O . LEU A 1 214 ? -3.217 12.644 -5.085 1.00 90.94 214 LEU A O 1
ATOM 1654 N N . ALA A 1 215 ? -4.407 12.814 -6.988 1.00 89.50 215 ALA A N 1
ATOM 1655 C CA . ALA A 1 215 ? -4.538 14.267 -6.945 1.00 89.50 215 ALA A CA 1
ATOM 1656 C C . ALA A 1 215 ? -5.485 14.742 -5.834 1.00 89.50 215 ALA A C 1
ATOM 1658 O O . ALA A 1 215 ? -5.178 15.714 -5.148 1.00 89.50 215 ALA A O 1
ATOM 1659 N N . ASP A 1 216 ? -6.606 14.047 -5.631 1.00 84.50 216 ASP A N 1
ATOM 1660 C CA . ASP A 1 216 ? -7.587 14.400 -4.597 1.00 84.50 216 ASP A CA 1
ATOM 1661 C C . ASP A 1 216 ? -7.043 14.105 -3.189 1.00 84.50 216 ASP A C 1
ATOM 1663 O O . ASP A 1 216 ? -7.393 14.781 -2.226 1.00 84.50 216 ASP A O 1
ATOM 1667 N N . GLN A 1 217 ? -6.135 13.131 -3.080 1.00 81.19 217 GLN A N 1
ATOM 1668 C CA . GLN A 1 217 ? -5.416 12.784 -1.854 1.00 81.19 217 GLN A CA 1
ATOM 1669 C C . GLN A 1 217 ? -4.130 13.604 -1.643 1.00 81.19 217 GLN A C 1
ATOM 1671 O O . GLN A 1 217 ? -3.412 13.363 -0.677 1.00 81.19 217 GLN A O 1
ATOM 1676 N N . GLY A 1 218 ? -3.797 14.535 -2.545 1.00 83.25 218 GLY A N 1
ATOM 1677 C CA . GLY A 1 218 ? -2.589 15.363 -2.443 1.00 83.25 218 GLY A CA 1
ATOM 1678 C C . GLY A 1 218 ? -1.263 14.610 -2.626 1.00 83.25 218 GLY A C 1
ATOM 1679 O O . GLY A 1 218 ? -0.208 15.164 -2.335 1.00 83.25 218 GLY A O 1
ATOM 1680 N N . LYS A 1 219 ? -1.293 13.367 -3.123 1.00 85.25 219 LYS A N 1
ATOM 1681 C CA . LYS A 1 219 ? -0.106 12.518 -3.352 1.00 85.25 219 LYS A CA 1
ATOM 1682 C C . LYS A 1 219 ? 0.630 12.864 -4.645 1.00 85.25 219 LYS A C 1
ATOM 1684 O O . LYS A 1 219 ? 1.816 12.585 -4.782 1.00 85.25 219 LYS A O 1
ATOM 1689 N N . LEU A 1 220 ? -0.087 13.463 -5.592 1.00 88.81 220 LEU A N 1
ATOM 1690 C CA . LEU A 1 220 ? 0.447 14.059 -6.811 1.00 88.81 220 LEU A CA 1
ATOM 1691 C C . LEU A 1 220 ? -0.247 15.388 -7.073 1.00 88.81 220 LEU A C 1
ATOM 1693 O O . LEU A 1 220 ? -1.414 15.576 -6.734 1.00 88.81 220 LEU A O 1
ATOM 1697 N N . ASN A 1 221 ? 0.436 16.299 -7.762 1.00 90.69 221 ASN A N 1
ATOM 1698 C CA . ASN A 1 221 ? -0.262 17.446 -8.325 1.00 90.69 221 ASN A CA 1
ATOM 1699 C C . ASN A 1 221 ? -1.216 16.976 -9.448 1.00 90.69 221 ASN A C 1
ATOM 1701 O O . ASN A 1 221 ? -0.954 15.989 -10.140 1.00 90.69 221 ASN A O 1
ATOM 1705 N N . ARG A 1 222 ? -2.330 17.692 -9.649 1.00 94.12 222 ARG A N 1
ATOM 1706 C CA . ARG A 1 222 ? -3.368 17.299 -10.620 1.00 94.12 222 ARG A CA 1
ATOM 1707 C C . ARG A 1 222 ? -2.837 17.165 -12.049 1.00 94.12 222 ARG A C 1
ATOM 1709 O O . ARG A 1 222 ? -3.262 16.261 -12.759 1.00 94.12 222 ARG A O 1
ATOM 1716 N N . ALA A 1 223 ? -1.939 18.052 -12.476 1.00 94.44 223 ALA A N 1
ATOM 1717 C CA . ALA A 1 223 ? -1.397 18.035 -13.833 1.00 94.44 223 ALA A CA 1
ATOM 1718 C C . ALA A 1 223 ? -0.512 16.801 -14.075 1.00 94.44 223 ALA A C 1
ATOM 1720 O O . ALA A 1 223 ? -0.699 16.113 -15.071 1.00 94.44 223 ALA A O 1
ATOM 1721 N N . ALA A 1 224 ? 0.374 16.475 -13.133 1.00 92.25 224 ALA A N 1
ATOM 1722 C CA . ALA A 1 224 ? 1.237 15.300 -13.160 1.00 92.25 224 ALA A CA 1
ATOM 1723 C C . ALA A 1 224 ? 0.425 14.005 -13.072 1.00 92.25 224 ALA A C 1
ATOM 1725 O O . ALA A 1 224 ? 0.678 13.078 -13.832 1.00 92.25 224 ALA A O 1
ATOM 1726 N N . HIS A 1 225 ? -0.602 13.957 -12.214 1.00 95.12 225 HIS A N 1
ATOM 1727 C CA . HIS A 1 225 ? -1.495 12.799 -12.146 1.00 95.12 225 HIS A CA 1
ATOM 1728 C C . HIS A 1 225 ? -2.182 12.536 -13.493 1.00 95.12 225 HIS A C 1
ATOM 1730 O O . HIS A 1 225 ? -2.168 11.413 -13.995 1.00 95.12 225 HIS A O 1
ATOM 1736 N N . ARG A 1 226 ? -2.733 13.589 -14.110 1.00 95.69 226 ARG A N 1
ATOM 1737 C CA . ARG A 1 226 ? -3.378 13.496 -15.424 1.00 95.69 226 ARG A CA 1
ATOM 1738 C C . ARG A 1 226 ? -2.390 13.119 -16.526 1.00 95.69 226 ARG A C 1
ATOM 1740 O O . ARG A 1 226 ? -2.714 12.257 -17.330 1.00 95.69 226 ARG A O 1
ATOM 1747 N N . ALA A 1 227 ? -1.191 13.701 -16.529 1.00 95.25 227 ALA A N 1
ATOM 1748 C CA . ALA A 1 227 ? -0.140 13.369 -17.489 1.00 95.25 227 ALA A CA 1
ATOM 1749 C C . ALA A 1 227 ? 0.289 11.897 -17.386 1.00 95.25 227 ALA A C 1
ATOM 1751 O O . ALA A 1 227 ? 0.375 11.216 -18.405 1.00 95.25 227 ALA A O 1
ATOM 1752 N N . ALA A 1 228 ? 0.478 11.383 -16.166 1.00 93.94 228 ALA A N 1
ATOM 1753 C CA . ALA A 1 228 ? 0.800 9.978 -15.933 1.00 93.94 228 ALA A CA 1
ATOM 1754 C C . ALA A 1 228 ? -0.319 9.045 -16.430 1.00 93.94 228 ALA A C 1
ATOM 1756 O O . ALA A 1 228 ? -0.044 8.071 -17.126 1.00 93.94 228 ALA A O 1
ATOM 1757 N N . LEU A 1 229 ? -1.585 9.360 -16.128 1.00 96.94 229 LEU A N 1
ATOM 1758 C CA . LEU A 1 229 ? -2.740 8.596 -16.612 1.00 96.94 229 LEU A CA 1
ATOM 1759 C C . LEU A 1 229 ? -2.864 8.624 -18.142 1.00 96.94 229 LEU A C 1
ATOM 1761 O O . LEU A 1 229 ? -3.070 7.573 -18.742 1.00 96.94 229 LEU A O 1
ATOM 1765 N N . THR A 1 230 ? -2.690 9.784 -18.782 1.00 97.31 230 THR A N 1
ATOM 1766 C CA . THR A 1 230 ? -2.678 9.902 -20.248 1.00 97.31 230 THR A CA 1
ATOM 1767 C C . THR A 1 230 ? -1.576 9.039 -20.862 1.00 97.31 230 THR A C 1
ATOM 1769 O O . THR A 1 230 ? -1.872 8.213 -21.722 1.00 97.31 230 THR A O 1
ATOM 1772 N N . ALA A 1 231 ? -0.339 9.146 -20.368 1.00 96.12 231 ALA A N 1
ATOM 1773 C CA . ALA A 1 231 ? 0.787 8.368 -20.882 1.00 96.12 231 ALA A CA 1
ATOM 1774 C C . ALA A 1 231 ? 0.579 6.852 -20.710 1.00 96.12 231 ALA A C 1
ATOM 1776 O O . ALA A 1 231 ? 0.883 6.075 -21.619 1.00 96.12 231 ALA A O 1
ATOM 1777 N N . MET A 1 232 ? 0.026 6.419 -19.568 1.00 96.88 232 MET A N 1
ATOM 1778 C CA . MET A 1 232 ? -0.344 5.018 -19.350 1.00 96.88 232 MET A CA 1
ATOM 1779 C C . MET A 1 232 ? -1.405 4.555 -20.346 1.00 96.88 232 MET A C 1
ATOM 1781 O O . MET A 1 232 ? -1.218 3.516 -20.971 1.00 96.88 232 MET A O 1
ATOM 1785 N N . VAL A 1 233 ? -2.499 5.304 -20.518 1.00 98.12 233 VAL A N 1
ATOM 1786 C CA . VAL A 1 233 ? -3.574 4.931 -21.450 1.00 98.12 233 VAL A CA 1
ATOM 1787 C C . VAL A 1 233 ? -3.045 4.830 -22.876 1.00 98.12 233 VAL A C 1
ATOM 1789 O O . VAL A 1 233 ? -3.288 3.820 -23.525 1.00 98.12 233 VAL A O 1
ATOM 1792 N N . GLU A 1 234 ? -2.267 5.808 -23.340 1.00 97.62 234 GLU A N 1
ATOM 1793 C CA . GLU A 1 234 ? -1.653 5.786 -24.673 1.00 97.62 234 GLU A CA 1
ATOM 1794 C C . GLU A 1 234 ? -0.742 4.564 -24.864 1.00 97.62 234 GLU A C 1
ATOM 1796 O O . GLU A 1 234 ? -0.848 3.850 -25.864 1.00 97.62 234 GLU A O 1
ATOM 1801 N N . THR A 1 235 ? 0.107 4.275 -23.873 1.00 96.75 235 THR A N 1
ATOM 1802 C CA . THR A 1 235 ? 1.025 3.126 -23.900 1.00 96.75 235 THR A CA 1
ATOM 1803 C C . THR A 1 235 ? 0.272 1.798 -23.923 1.00 96.75 235 THR A C 1
ATOM 1805 O O . THR A 1 235 ? 0.621 0.894 -24.680 1.00 96.75 235 THR A O 1
ATOM 1808 N N . LEU A 1 236 ? -0.775 1.659 -23.110 1.00 97.81 236 LEU A N 1
ATOM 1809 C CA . LEU A 1 236 ? -1.561 0.430 -23.020 1.00 97.81 236 LEU A CA 1
ATOM 1810 C C . LEU A 1 236 ? -2.451 0.229 -24.258 1.00 97.81 236 LEU A C 1
ATOM 1812 O O . LEU A 1 236 ? -2.530 -0.886 -24.779 1.00 97.81 236 LEU A O 1
ATOM 1816 N N . ALA A 1 237 ? -3.055 1.302 -24.776 1.00 97.06 237 ALA A N 1
ATOM 1817 C CA . ALA A 1 237 ? -3.923 1.272 -25.954 1.00 97.06 237 ALA A CA 1
ATOM 1818 C C . ALA A 1 237 ? -3.167 0.881 -27.234 1.00 97.06 237 ALA A C 1
ATOM 1820 O O . ALA A 1 237 ? -3.745 0.276 -28.136 1.00 97.06 237 ALA A O 1
ATOM 1821 N N . ALA A 1 238 ? -1.852 1.125 -27.296 1.00 95.62 238 ALA A N 1
ATOM 1822 C CA . ALA A 1 238 ? -0.999 0.632 -28.379 1.00 95.62 238 ALA A CA 1
ATOM 1823 C C . ALA A 1 238 ? -0.924 -0.911 -28.451 1.00 95.62 238 ALA A C 1
ATOM 1825 O O . ALA A 1 238 ? -0.496 -1.466 -29.467 1.00 95.62 238 ALA A O 1
ATOM 1826 N N . HIS A 1 239 ? -1.336 -1.620 -27.394 1.00 94.38 239 HIS A N 1
ATOM 1827 C CA . HIS A 1 239 ? -1.246 -3.078 -27.286 1.00 94.38 239 HIS A CA 1
ATOM 1828 C C . HIS A 1 239 ? -2.601 -3.793 -27.131 1.00 94.38 239 HIS A C 1
ATOM 1830 O O . HIS A 1 239 ? -2.643 -5.033 -27.186 1.00 94.38 239 HIS A O 1
ATOM 1836 N N . GLY A 1 240 ? -3.704 -3.051 -26.994 1.00 95.00 240 GLY A N 1
ATOM 1837 C CA . GLY A 1 240 ? -5.053 -3.609 -26.954 1.00 95.00 240 GLY A CA 1
ATOM 1838 C C . GLY A 1 240 ? -6.100 -2.695 -26.315 1.00 95.00 240 GLY A C 1
ATOM 1839 O O . GLY A 1 240 ? -6.032 -1.478 -26.427 1.00 95.00 240 GLY A O 1
ATOM 1840 N N . GLU A 1 241 ? -7.103 -3.305 -25.687 1.00 96.69 241 GLU A N 1
ATOM 1841 C CA . GLU A 1 241 ? -8.198 -2.614 -25.005 1.00 96.69 241 GLU A CA 1
ATOM 1842 C C . GLU A 1 241 ? -7.742 -2.103 -23.630 1.00 96.69 241 GLU A C 1
ATOM 1844 O O . GLU A 1 241 ? -7.099 -2.834 -22.869 1.00 96.69 241 GLU A O 1
ATOM 1849 N N . VAL A 1 242 ? -8.125 -0.867 -23.295 1.00 98.31 242 VAL A N 1
ATOM 1850 C CA . VAL A 1 242 ? -7.897 -0.262 -21.978 1.00 98.31 242 VAL A CA 1
ATOM 1851 C C . VAL A 1 242 ? -9.233 0.041 -21.316 1.00 98.31 242 VAL A C 1
ATOM 1853 O O . VAL A 1 242 ? -10.056 0.790 -21.846 1.00 98.31 242 VAL A O 1
ATOM 1856 N N . ILE A 1 243 ? -9.432 -0.522 -20.131 1.00 98.00 243 ILE A N 1
ATOM 1857 C CA . ILE A 1 243 ? -10.588 -0.274 -19.274 1.00 98.00 243 ILE A CA 1
ATOM 1858 C C . ILE A 1 243 ? -10.085 0.445 -18.027 1.00 98.00 243 ILE A C 1
ATOM 1860 O O . ILE A 1 243 ? -9.173 -0.040 -17.370 1.00 98.00 243 ILE A O 1
ATOM 1864 N N . ILE A 1 244 ? -10.656 1.591 -17.678 1.00 97.75 244 ILE A N 1
ATOM 1865 C CA . ILE A 1 244 ? -10.319 2.315 -16.450 1.00 97.75 244 ILE A CA 1
ATOM 1866 C C . ILE A 1 244 ? -11.418 2.058 -15.431 1.00 97.75 244 ILE A C 1
ATOM 1868 O O . ILE A 1 244 ? -12.587 2.325 -15.699 1.00 97.75 244 ILE A O 1
ATOM 1872 N N . LYS A 1 245 ? -11.039 1.590 -14.243 1.00 96.62 245 LYS A N 1
ATOM 1873 C CA . LYS A 1 245 ? -11.916 1.513 -13.076 1.00 96.62 245 LYS A CA 1
ATOM 1874 C C . LYS A 1 245 ? -11.536 2.628 -12.097 1.00 96.62 245 LYS A C 1
ATOM 1876 O O . LYS A 1 245 ? -10.506 2.497 -11.428 1.00 96.62 245 LYS A O 1
ATOM 1881 N N . PRO A 1 246 ? -12.327 3.715 -12.010 1.00 93.94 246 PRO A N 1
ATOM 1882 C CA . PRO A 1 246 ? -12.091 4.794 -11.059 1.00 93.94 246 PRO A CA 1
ATOM 1883 C C . PRO A 1 246 ? -12.163 4.320 -9.605 1.00 93.94 246 PRO A C 1
ATOM 1885 O O . PRO A 1 246 ? -12.860 3.355 -9.276 1.00 93.94 246 PRO A O 1
ATOM 1888 N N . HIS A 1 247 ? -11.477 5.029 -8.710 1.00 89.12 247 HIS A N 1
ATOM 1889 C CA . HIS A 1 247 ? -11.675 4.831 -7.278 1.00 89.12 247 HIS A CA 1
ATOM 1890 C C . HIS A 1 247 ? -13.050 5.389 -6.847 1.00 89.12 247 HIS A C 1
ATOM 1892 O O . HIS A 1 247 ? -13.413 6.484 -7.284 1.00 89.12 247 HIS A O 1
ATOM 1898 N N . PRO A 1 248 ? -13.800 4.721 -5.947 1.00 82.19 248 PRO A N 1
ATOM 1899 C CA . PRO A 1 248 ? -15.126 5.190 -5.516 1.00 82.19 248 PRO A CA 1
ATOM 1900 C C . PRO A 1 248 ? -15.130 6.595 -4.897 1.00 82.19 248 PRO A C 1
ATOM 1902 O O . PRO A 1 248 ? -16.130 7.302 -4.932 1.00 82.19 248 PRO A O 1
ATOM 1905 N N . SER A 1 249 ? -14.000 7.001 -4.315 1.00 80.06 249 SER A N 1
ATOM 1906 C CA . SER A 1 249 ? -13.813 8.320 -3.690 1.00 80.06 249 SER A CA 1
ATOM 1907 C C . SER A 1 249 ? -13.244 9.395 -4.624 1.00 80.06 249 SER A C 1
ATOM 1909 O O . SER A 1 249 ? -12.914 10.474 -4.141 1.00 80.06 249 SER A O 1
ATOM 1911 N N . SER A 1 250 ? -13.076 9.116 -5.920 1.00 86.81 250 SER A N 1
ATOM 1912 C CA . SER A 1 250 ? -12.594 10.113 -6.884 1.00 86.81 250 SER A CA 1
ATOM 1913 C C . SER A 1 250 ? -13.560 11.297 -6.992 1.00 86.81 250 SER A C 1
ATOM 1915 O O . SER A 1 250 ? -14.780 11.121 -7.031 1.00 86.81 250 SER A O 1
ATOM 1917 N N . ALA A 1 251 ? -13.025 12.517 -7.067 1.00 86.81 251 ALA A N 1
ATOM 1918 C CA . ALA A 1 251 ? -13.844 13.717 -7.196 1.00 86.81 251 ALA A CA 1
ATOM 1919 C C . ALA A 1 251 ? -14.601 13.752 -8.544 1.00 86.81 251 ALA A C 1
ATOM 1921 O O . ALA A 1 251 ? -14.046 13.331 -9.564 1.00 86.81 251 ALA A O 1
ATOM 1922 N N . PRO A 1 252 ? -15.819 14.333 -8.609 1.00 90.25 252 PRO A N 1
ATOM 1923 C CA . PRO A 1 252 ? -16.610 14.391 -9.843 1.00 90.25 252 PRO A CA 1
ATOM 1924 C C . PRO A 1 252 ? -15.852 14.967 -11.047 1.00 90.25 252 PRO A C 1
ATOM 1926 O O . PRO A 1 252 ? -15.864 14.377 -12.119 1.00 90.25 252 PRO A O 1
ATOM 1929 N N . GLY A 1 253 ? -15.092 16.052 -10.859 1.00 92.25 253 GLY A N 1
ATOM 1930 C CA . GLY A 1 253 ? -14.299 16.651 -11.941 1.00 92.25 253 GLY A CA 1
ATOM 1931 C C . GLY A 1 253 ? -13.108 15.799 -12.414 1.00 92.25 253 GLY A C 1
ATOM 1932 O O . GLY A 1 253 ? -12.579 16.029 -13.503 1.00 92.25 253 GLY A O 1
ATOM 1933 N N . HIS A 1 254 ? -12.650 14.824 -11.618 1.00 94.38 254 HIS A N 1
ATOM 1934 C CA . HIS A 1 254 ? -11.694 13.806 -12.074 1.00 94.38 254 HIS A CA 1
ATOM 1935 C C . HIS A 1 254 ? -12.408 12.728 -12.891 1.00 94.38 254 HIS A C 1
ATOM 1937 O O . HIS A 1 254 ? -11.931 12.383 -13.967 1.00 94.38 254 HIS A O 1
ATOM 1943 N N . LEU A 1 255 ? -13.584 12.276 -12.443 1.00 95.19 255 LEU A N 1
ATOM 1944 C CA . LEU A 1 255 ? -14.421 11.316 -13.172 1.00 95.19 255 LEU A CA 1
ATOM 1945 C C . LEU A 1 255 ? -14.854 11.848 -14.547 1.00 95.19 255 LEU A C 1
ATOM 1947 O O . LEU A 1 255 ? -14.742 11.139 -15.544 1.00 95.19 255 LEU A O 1
ATOM 1951 N N . GLU A 1 256 ? -15.295 13.104 -14.625 1.00 96.00 256 GLU A N 1
ATOM 1952 C CA . GLU A 1 256 ? -15.626 13.768 -15.894 1.00 96.00 256 GLU A CA 1
ATOM 1953 C C . GLU A 1 256 ? -14.424 13.797 -16.841 1.00 96.00 256 GLU A C 1
ATOM 1955 O O . GLU A 1 256 ? -14.557 13.485 -18.019 1.00 96.00 256 GLU A O 1
ATOM 1960 N N . TRP A 1 257 ? -13.236 14.112 -16.319 1.00 96.81 257 TRP A N 1
ATOM 1961 C CA . TRP A 1 257 ? -12.011 14.147 -17.114 1.00 96.81 257 TRP A CA 1
ATOM 1962 C C . TRP A 1 257 ? -11.559 12.759 -17.588 1.00 96.81 257 TRP A C 1
ATOM 1964 O O . TRP A 1 257 ? -11.130 12.629 -18.731 1.00 96.81 257 TRP A O 1
ATOM 1974 N N . LEU A 1 258 ? -11.686 11.711 -16.765 1.00 97.12 258 LEU A N 1
ATOM 1975 C CA . LEU A 1 258 ? -11.377 10.340 -17.192 1.00 97.12 258 LEU A CA 1
ATOM 1976 C C . LEU A 1 258 ? -12.194 9.950 -18.430 1.00 97.12 258 LEU A C 1
ATOM 1978 O O . LEU A 1 258 ? -11.656 9.343 -19.351 1.00 97.12 258 LEU A O 1
ATOM 1982 N N . ASN A 1 259 ? -13.465 10.358 -18.486 1.00 96.00 259 ASN A N 1
ATOM 1983 C CA . ASN A 1 259 ? -14.345 10.108 -19.630 1.00 96.00 259 ASN A CA 1
ATOM 1984 C C . ASN A 1 259 ? -13.936 10.859 -20.911 1.00 96.00 259 ASN A C 1
ATOM 1986 O O . ASN A 1 259 ? -14.476 10.566 -21.975 1.00 96.00 259 ASN A O 1
ATOM 1990 N N . THR A 1 260 ? -12.988 11.803 -20.850 1.00 96.19 260 THR A N 1
ATOM 1991 C CA . THR A 1 260 ? -12.449 12.474 -22.044 1.00 96.19 260 THR A CA 1
ATOM 1992 C C . THR A 1 260 ? -11.144 11.853 -22.547 1.00 96.19 260 THR A C 1
ATOM 1994 O O . THR A 1 260 ? -10.582 12.360 -23.519 1.00 96.19 260 THR A O 1
ATOM 1997 N N . LEU A 1 261 ? -10.607 10.820 -21.886 1.00 95.56 261 LEU A N 1
ATOM 1998 C CA . LEU A 1 261 ? -9.364 10.173 -22.311 1.00 95.56 261 LEU A CA 1
ATOM 1999 C C . LEU A 1 261 ? -9.595 9.314 -23.568 1.00 95.56 261 LEU A C 1
ATOM 2001 O O . LEU A 1 261 ? -10.417 8.396 -23.538 1.00 95.56 261 LEU A O 1
ATOM 2005 N N . PRO A 1 262 ? -8.872 9.566 -24.676 1.00 93.69 262 PRO A N 1
ATOM 2006 C CA . PRO A 1 262 ? -9.002 8.751 -25.876 1.00 93.69 262 PRO A CA 1
ATOM 2007 C C . PRO A 1 262 ? -8.437 7.344 -25.646 1.00 93.69 262 PRO A C 1
ATOM 2009 O O . PRO A 1 262 ? -7.426 7.170 -24.972 1.00 93.69 262 PRO A O 1
ATOM 2012 N N . GLY A 1 263 ? -9.069 6.334 -26.249 1.00 90.75 263 GLY A N 1
ATOM 2013 C CA . GLY A 1 263 ? -8.567 4.954 -26.226 1.00 90.75 263 GLY A CA 1
ATOM 2014 C C . GLY A 1 263 ? -8.845 4.173 -24.937 1.00 90.75 263 GLY A C 1
ATOM 2015 O O . GLY A 1 263 ? -8.336 3.063 -24.801 1.00 90.75 263 GLY A O 1
ATOM 2016 N N . ALA A 1 264 ? -9.662 4.708 -24.023 1.00 96.75 264 ALA A N 1
ATOM 2017 C CA . ALA A 1 264 ? -10.072 4.024 -22.801 1.00 96.75 264 ALA A CA 1
ATOM 2018 C C . ALA A 1 264 ? -11.599 3.954 -22.650 1.00 96.75 264 ALA A C 1
ATOM 2020 O O . ALA A 1 264 ? -12.316 4.896 -22.980 1.00 96.75 264 ALA A O 1
ATOM 2021 N N . THR A 1 265 ? -12.084 2.846 -22.091 1.00 97.38 265 THR A N 1
ATOM 2022 C CA . THR A 1 265 ? -13.465 2.712 -21.604 1.00 97.38 265 THR A CA 1
ATOM 2023 C C . THR A 1 265 ? -13.475 2.908 -20.094 1.00 97.38 265 THR A C 1
ATOM 2025 O O . THR A 1 265 ? -12.783 2.185 -19.383 1.00 97.38 265 THR A O 1
ATOM 2028 N N . VAL A 1 266 ? -14.246 3.866 -19.582 1.00 97.25 266 VAL A N 1
ATOM 2029 C CA . VAL A 1 266 ? -14.310 4.157 -18.141 1.00 97.25 266 VAL A CA 1
ATOM 2030 C C . VAL A 1 266 ? -15.521 3.465 -17.522 1.00 97.25 266 VAL A C 1
ATOM 2032 O O . VAL A 1 266 ? -16.649 3.649 -17.973 1.00 97.25 266 VAL A O 1
ATOM 2035 N N . LEU A 1 267 ? -15.288 2.663 -16.485 1.00 95.88 267 LEU A N 1
ATOM 2036 C CA . LEU A 1 267 ? -16.347 2.036 -15.697 1.00 95.88 267 LEU A CA 1
ATOM 2037 C C . LEU A 1 267 ? -16.936 3.022 -14.673 1.00 95.88 267 LEU A C 1
ATOM 2039 O O . LEU A 1 267 ? -16.252 3.961 -14.257 1.00 95.88 267 LEU A O 1
ATOM 2043 N N . PRO A 1 268 ? -18.174 2.793 -14.198 1.00 91.50 268 PRO A N 1
ATOM 2044 C CA . PRO A 1 268 ? -18.724 3.533 -13.066 1.00 91.50 268 PRO A CA 1
ATOM 2045 C C . PRO A 1 268 ? -17.831 3.414 -11.822 1.00 91.50 268 PRO A C 1
ATOM 2047 O O . PRO A 1 268 ? -17.320 2.335 -11.516 1.00 91.50 268 PRO A O 1
ATOM 2050 N N . ALA A 1 269 ? -17.641 4.511 -11.086 1.00 86.62 269 ALA A N 1
ATOM 2051 C CA . ALA A 1 269 ? -16.773 4.535 -9.903 1.00 86.62 269 ALA A CA 1
ATOM 2052 C C . ALA A 1 269 ? -17.290 3.647 -8.754 1.00 86.62 269 ALA A C 1
ATOM 2054 O O . ALA A 1 269 ? -16.508 3.165 -7.936 1.00 86.62 269 ALA A O 1
ATOM 2055 N N . ASP A 1 270 ? -18.602 3.427 -8.701 1.00 81.88 270 ASP A N 1
ATOM 2056 C CA . ASP A 1 270 ? -19.304 2.573 -7.745 1.00 81.88 270 ASP A CA 1
ATOM 2057 C C . ASP A 1 270 ? -19.356 1.097 -8.166 1.00 81.88 270 ASP A C 1
ATOM 2059 O O . ASP A 1 270 ? -19.803 0.259 -7.381 1.00 81.88 270 ASP A O 1
ATOM 2063 N N . SER A 1 271 ? -18.861 0.754 -9.362 1.00 82.19 271 SER A N 1
ATOM 2064 C CA . SER A 1 271 ? -18.784 -0.640 -9.794 1.00 82.19 271 SER A CA 1
ATOM 2065 C C . SER A 1 271 ? -17.862 -1.453 -8.877 1.00 82.19 271 SER A C 1
ATOM 2067 O O . SER A 1 271 ? -16.683 -1.132 -8.663 1.00 82.19 271 SER A O 1
ATOM 2069 N N . LEU A 1 272 ? -18.414 -2.534 -8.324 1.00 76.12 272 LEU A N 1
ATOM 2070 C CA . LEU A 1 272 ? -17.639 -3.531 -7.601 1.00 76.12 272 LEU A CA 1
ATOM 2071 C C . LEU A 1 272 ? -16.814 -4.332 -8.604 1.00 76.12 272 LEU A C 1
ATOM 2073 O O . LEU A 1 272 ? -17.312 -4.776 -9.637 1.00 76.12 272 LEU A O 1
ATOM 2077 N N . LEU A 1 273 ? -15.533 -4.495 -8.290 1.00 82.44 273 LEU A N 1
ATOM 2078 C CA . LEU A 1 273 ? -14.597 -5.237 -9.117 1.00 82.44 273 LEU A CA 1
ATOM 2079 C C . LEU A 1 273 ? -14.037 -6.393 -8.291 1.00 82.44 273 LEU A C 1
ATOM 2081 O O . LEU A 1 273 ? -12.991 -6.271 -7.650 1.00 82.44 273 LEU A O 1
ATOM 2085 N N . ASP A 1 274 ? -14.802 -7.478 -8.256 1.00 82.88 274 ASP A N 1
ATOM 2086 C CA . ASP A 1 274 ? -14.419 -8.722 -7.601 1.00 82.88 274 ASP A CA 1
ATOM 2087 C C . ASP A 1 274 ? -13.489 -9.570 -8.487 1.00 82.88 274 ASP A C 1
ATOM 2089 O O . ASP A 1 274 ? -13.103 -9.193 -9.602 1.00 82.88 274 ASP A O 1
ATOM 2093 N N . ALA A 1 275 ? -13.096 -10.735 -7.971 1.00 84.56 275 ALA A N 1
ATOM 2094 C CA . ALA A 1 275 ? -12.227 -11.650 -8.694 1.00 84.56 275 ALA A CA 1
ATOM 2095 C C . ALA A 1 275 ? -12.848 -12.138 -10.018 1.00 84.56 275 ALA A C 1
ATOM 2097 O O . ALA A 1 275 ? -12.116 -12.331 -10.988 1.00 84.56 275 ALA A O 1
ATOM 2098 N N . ASP A 1 276 ? -14.171 -12.309 -10.092 1.00 86.06 276 ASP A N 1
ATOM 2099 C CA . ASP A 1 276 ? -14.858 -12.801 -11.290 1.00 86.06 276 ASP A CA 1
ATOM 2100 C C . ASP A 1 276 ? -14.861 -11.762 -12.409 1.00 86.06 276 ASP A C 1
ATOM 2102 O O . ASP A 1 276 ? -14.505 -12.077 -13.549 1.00 86.06 276 ASP A O 1
ATOM 2106 N N . ALA A 1 277 ? -15.159 -10.507 -12.077 1.00 87.88 277 ALA A N 1
ATOM 2107 C CA . ALA A 1 277 ? -15.063 -9.392 -13.011 1.00 87.88 277 ALA A CA 1
ATOM 2108 C C . ALA A 1 277 ? -13.617 -9.184 -13.505 1.00 87.88 277 ALA A C 1
ATOM 2110 O O . ALA A 1 277 ? -13.387 -8.868 -14.679 1.00 87.88 277 ALA A O 1
ATOM 2111 N N . LEU A 1 278 ? -12.621 -9.412 -12.641 1.00 91.31 278 LEU A N 1
ATOM 2112 C CA . LEU A 1 278 ? -11.204 -9.308 -12.998 1.00 91.31 278 LEU A CA 1
ATOM 2113 C C . LEU A 1 278 ? -10.735 -10.415 -13.942 1.00 91.31 278 LEU A C 1
ATOM 2115 O O . LEU A 1 278 ? -9.971 -10.109 -14.857 1.00 91.31 278 LEU A O 1
ATOM 2119 N N . ARG A 1 279 ? -11.214 -11.661 -13.796 1.00 88.25 279 ARG A N 1
ATOM 2120 C CA . ARG A 1 279 ? -10.797 -12.826 -14.616 1.00 88.25 279 ARG A CA 1
ATOM 2121 C C . ARG A 1 279 ? -10.919 -12.609 -16.127 1.00 88.25 279 ARG A C 1
ATOM 2123 O O . ARG A 1 279 ? -10.280 -13.325 -16.899 1.00 88.25 279 ARG A O 1
ATOM 2130 N N . GLY A 1 280 ? -11.741 -11.654 -16.561 1.00 88.56 280 GLY A N 1
ATOM 2131 C CA . GLY A 1 280 ? -11.897 -11.262 -17.961 1.00 88.56 280 GLY A CA 1
ATOM 2132 C C . GLY A 1 280 ? -10.749 -10.430 -18.550 1.00 88.56 280 GLY A C 1
ATOM 2133 O O . GLY A 1 280 ? -10.819 -10.113 -19.738 1.00 88.56 280 GLY A O 1
ATOM 2134 N N . HIS A 1 281 ? -9.736 -10.066 -17.761 1.00 93.62 281 HIS A N 1
ATOM 2135 C CA . HIS A 1 281 ? -8.621 -9.206 -18.165 1.00 93.62 281 HIS A CA 1
ATOM 2136 C C . HIS A 1 281 ? -7.304 -9.990 -18.231 1.00 93.62 281 HIS A C 1
ATOM 2138 O O . HIS A 1 281 ? -7.082 -10.930 -17.470 1.00 93.62 281 HIS A O 1
ATOM 2144 N N . ASP A 1 282 ? -6.421 -9.584 -19.140 1.00 94.38 282 ASP A N 1
ATOM 2145 C CA . ASP A 1 282 ? -5.095 -10.181 -19.332 1.00 94.38 282 ASP A CA 1
ATOM 2146 C C . ASP A 1 282 ? -4.030 -9.536 -18.434 1.00 94.38 282 ASP A C 1
ATOM 2148 O O . ASP A 1 282 ? -3.002 -10.146 -18.135 1.00 94.38 282 ASP A O 1
ATOM 2152 N N . LEU A 1 283 ? -4.260 -8.282 -18.036 1.00 96.12 283 LEU A N 1
ATOM 2153 C CA . LEU A 1 283 ? -3.342 -7.474 -17.245 1.00 96.12 283 LEU A CA 1
ATOM 2154 C C . LEU A 1 283 ? -4.122 -6.446 -16.423 1.00 96.12 283 LEU A C 1
ATOM 2156 O O . LEU A 1 283 ? -5.039 -5.802 -16.932 1.00 96.12 283 LEU A O 1
ATOM 2160 N N . ALA A 1 284 ? -3.708 -6.243 -15.179 1.00 97.19 284 ALA A N 1
ATOM 2161 C CA . ALA A 1 284 ? -4.095 -5.101 -14.371 1.00 97.19 284 ALA A CA 1
ATOM 2162 C C . ALA A 1 284 ? -2.912 -4.136 -14.202 1.00 97.19 284 ALA A C 1
ATOM 2164 O O . ALA A 1 284 ? -1.754 -4.557 -14.147 1.00 97.19 284 ALA A O 1
ATOM 2165 N N . VAL A 1 285 ? -3.196 -2.843 -14.073 1.00 97.81 285 VAL A N 1
ATOM 2166 C CA . VAL A 1 285 ? -2.207 -1.807 -13.745 1.00 97.81 285 VAL A CA 1
ATOM 2167 C C . VAL A 1 285 ? -2.775 -0.905 -12.653 1.00 97.81 285 VAL A C 1
ATOM 2169 O O . VAL A 1 285 ? -3.931 -0.498 -12.726 1.00 97.81 285 VAL A O 1
ATOM 2172 N N . THR A 1 286 ? -1.987 -0.583 -11.632 1.00 95.88 286 THR A N 1
ATOM 2173 C CA . THR A 1 286 ? -2.363 0.383 -10.584 1.00 95.88 286 THR A CA 1
ATOM 2174 C C . THR A 1 286 ? -1.128 1.102 -10.062 1.00 95.88 286 THR A C 1
ATOM 2176 O O . THR A 1 286 ? -0.021 0.622 -10.273 1.00 95.88 286 THR A O 1
ATOM 2179 N N . PHE A 1 287 ? -1.295 2.216 -9.350 1.00 90.69 287 PHE A N 1
ATOM 2180 C CA . PHE A 1 287 ? -0.171 2.892 -8.697 1.00 90.69 287 PHE A CA 1
ATOM 2181 C C . PHE A 1 287 ? 0.282 2.128 -7.447 1.00 90.69 287 PHE A C 1
ATOM 2183 O O . PHE A 1 287 ? 1.385 1.595 -7.359 1.00 90.69 287 PHE A O 1
ATOM 2190 N N . PHE A 1 288 ? -0.636 2.033 -6.492 1.00 85.25 288 PHE A N 1
ATOM 2191 C CA . PHE A 1 288 ? -0.581 1.199 -5.304 1.00 85.25 288 PHE A CA 1
ATOM 2192 C C . PHE A 1 288 ? -2.026 1.027 -4.827 1.00 85.25 288 PHE A C 1
ATOM 2194 O O . PHE A 1 288 ? -2.796 1.984 -4.805 1.00 85.25 288 PHE A O 1
ATOM 2201 N N . SER A 1 289 ? -2.441 -0.189 -4.487 1.00 83.69 289 SER A N 1
ATOM 2202 C CA . SER A 1 289 ? -3.814 -0.443 -4.038 1.00 83.69 289 SER A CA 1
ATOM 2203 C C . SER A 1 289 ? -3.907 -1.818 -3.412 1.00 83.69 289 SER A C 1
ATOM 2205 O O . SER A 1 289 ? -3.355 -2.757 -3.973 1.00 83.69 289 SER A O 1
ATOM 2207 N N . THR A 1 290 ? -4.684 -1.973 -2.339 1.00 85.75 290 THR A N 1
ATOM 2208 C CA . THR A 1 290 ? -5.050 -3.289 -1.779 1.00 85.75 290 THR A CA 1
ATOM 2209 C C . THR A 1 290 ? -5.830 -4.159 -2.771 1.00 85.75 290 THR A C 1
ATOM 2211 O O . THR A 1 290 ? -5.901 -5.374 -2.600 1.00 85.75 290 THR A O 1
ATOM 2214 N N . THR A 1 291 ? -6.326 -3.579 -3.872 1.00 86.69 291 THR A N 1
ATOM 2215 C CA . THR A 1 291 ? -6.934 -4.312 -4.995 1.00 86.69 291 THR A CA 1
ATOM 2216 C C . THR A 1 291 ? -5.976 -5.330 -5.625 1.00 86.69 291 THR A C 1
ATOM 2218 O O . THR A 1 291 ? -6.446 -6.266 -6.267 1.00 86.69 291 THR A O 1
ATOM 2221 N N . TYR A 1 292 ? -4.656 -5.243 -5.387 1.00 90.81 292 TYR A N 1
ATOM 2222 C CA . TYR A 1 292 ? -3.736 -6.315 -5.789 1.00 90.81 292 TYR A CA 1
ATOM 2223 C C . TYR A 1 292 ? -4.148 -7.682 -5.227 1.00 90.81 292 TYR A C 1
ATOM 2225 O O . TYR A 1 292 ? -3.986 -8.700 -5.888 1.00 90.81 292 TYR A O 1
ATOM 2233 N N . LEU A 1 293 ? -4.772 -7.726 -4.048 1.00 91.62 293 LEU A N 1
ATOM 2234 C CA . LEU A 1 293 ? -5.291 -8.970 -3.483 1.00 91.62 293 LEU A CA 1
ATOM 2235 C C . LEU A 1 293 ? -6.432 -9.554 -4.332 1.00 91.62 293 LEU A C 1
ATOM 2237 O O . LEU A 1 293 ? -6.567 -10.769 -4.438 1.00 91.62 293 LEU A O 1
ATOM 2241 N N . GLN A 1 294 ? -7.252 -8.713 -4.968 1.00 90.50 294 GLN A N 1
ATOM 2242 C CA . GLN A 1 294 ? -8.303 -9.167 -5.887 1.00 90.50 294 GLN A CA 1
ATOM 2243 C C . GLN A 1 294 ? -7.723 -9.651 -7.219 1.00 90.50 294 GLN A C 1
ATOM 2245 O O . GLN A 1 294 ? -8.182 -10.659 -7.754 1.00 90.50 294 GLN A O 1
ATOM 2250 N N . THR A 1 295 ? -6.665 -9.010 -7.730 1.00 92.50 295 THR A N 1
ATOM 2251 C CA . THR A 1 295 ? -5.990 -9.487 -8.950 1.00 92.50 295 THR A CA 1
ATOM 2252 C C . THR A 1 295 ? -5.308 -10.832 -8.714 1.00 92.50 295 THR A C 1
ATOM 2254 O O . THR A 1 295 ? -5.389 -11.711 -9.570 1.00 92.50 295 THR A O 1
ATOM 2257 N N . LEU A 1 296 ? -4.726 -11.040 -7.526 1.00 91.94 296 LEU A N 1
ATOM 2258 C CA . LEU A 1 296 ? -4.201 -12.341 -7.111 1.00 91.94 296 LEU A CA 1
ATOM 2259 C C . LEU A 1 296 ? -5.302 -13.409 -7.089 1.00 91.94 296 LEU A C 1
ATOM 2261 O O . LEU A 1 296 ? -5.148 -14.423 -7.762 1.00 91.94 296 LEU A O 1
ATOM 2265 N N . ARG A 1 297 ? -6.440 -13.164 -6.418 1.00 90.31 297 ARG A N 1
ATOM 2266 C CA . ARG A 1 297 ? -7.603 -14.084 -6.427 1.00 90.31 297 ARG A CA 1
ATOM 2267 C C . ARG A 1 297 ? -8.081 -14.428 -7.836 1.00 90.31 297 ARG A C 1
ATOM 2269 O O . ARG A 1 297 ? -8.501 -15.553 -8.096 1.00 90.31 297 ARG A O 1
ATOM 2276 N N . ALA A 1 298 ? -8.041 -13.452 -8.739 1.00 90.25 298 ALA A N 1
ATOM 2277 C CA . ALA A 1 298 ? -8.443 -13.623 -10.127 1.00 90.25 298 ALA A CA 1
ATOM 2278 C C . ALA A 1 298 ? -7.390 -14.347 -10.988 1.00 90.25 298 ALA A C 1
ATOM 2280 O O . ALA A 1 298 ? -7.693 -14.717 -12.122 1.00 90.25 298 ALA A O 1
ATOM 2281 N N . GLY A 1 299 ? -6.162 -14.535 -10.490 1.00 90.75 299 GLY A N 1
ATOM 2282 C CA . GLY A 1 299 ? -5.039 -15.045 -11.279 1.00 90.75 299 GLY A CA 1
ATOM 2283 C C . GLY A 1 299 ? -4.591 -14.082 -12.386 1.00 90.75 299 GLY A C 1
ATOM 2284 O O . GLY A 1 299 ? -4.016 -14.519 -13.386 1.00 90.75 299 GLY A O 1
ATOM 2285 N N . VAL A 1 300 ? -4.884 -12.786 -12.228 1.00 92.88 300 VAL A N 1
ATOM 2286 C CA . VAL A 1 300 ? -4.584 -11.728 -13.199 1.00 92.88 300 VAL A CA 1
ATOM 2287 C C . VAL A 1 300 ? -3.266 -11.056 -12.810 1.00 92.88 300 VAL A C 1
ATOM 2289 O O . VAL A 1 300 ? -3.154 -10.545 -11.691 1.00 92.88 300 VAL A O 1
ATOM 2292 N N . PRO A 1 301 ? -2.263 -11.030 -13.706 1.00 94.25 301 PRO A N 1
ATOM 2293 C CA . PRO A 1 301 ? -1.031 -10.295 -13.463 1.00 94.25 301 PRO A CA 1
ATOM 2294 C C . PRO A 1 301 ? -1.288 -8.808 -13.209 1.00 94.25 301 PRO A C 1
ATOM 2296 O O . PRO A 1 301 ? -2.117 -8.193 -13.878 1.00 94.25 301 PRO A O 1
ATOM 2299 N N . LEU A 1 302 ? -0.546 -8.220 -12.275 1.00 95.75 302 LEU A N 1
ATOM 2300 C CA . LEU A 1 302 ? -0.626 -6.811 -11.915 1.00 95.75 302 LEU A CA 1
ATOM 2301 C C . LEU A 1 302 ? 0.731 -6.131 -12.083 1.00 95.75 302 LEU A C 1
ATOM 2303 O O . LEU A 1 302 ? 1.748 -6.588 -11.552 1.00 95.75 302 LEU A O 1
ATOM 2307 N N . VAL A 1 303 ? 0.711 -4.981 -12.753 1.00 95.81 303 VAL A N 1
ATOM 2308 C CA . VAL A 1 303 ? 1.810 -4.020 -12.729 1.00 95.81 303 VAL A CA 1
ATOM 2309 C C . VAL A 1 303 ? 1.517 -2.913 -11.718 1.00 95.81 303 VAL A C 1
ATOM 2311 O O . VAL A 1 303 ? 0.505 -2.219 -11.807 1.00 95.81 303 VAL A O 1
ATOM 2314 N N . LEU A 1 304 ? 2.429 -2.745 -10.766 1.00 93.88 304 LEU A N 1
ATOM 2315 C CA . LEU A 1 304 ? 2.475 -1.642 -9.813 1.00 93.88 304 LEU A CA 1
ATOM 2316 C C . LEU A 1 304 ? 3.324 -0.525 -10.424 1.00 93.88 304 LEU A C 1
ATOM 2318 O O . LEU A 1 304 ? 4.554 -0.616 -10.467 1.00 93.88 304 LEU A O 1
ATOM 2322 N N . TYR A 1 305 ? 2.647 0.481 -10.967 1.00 91.44 305 TYR A N 1
ATOM 2323 C CA . TYR A 1 305 ? 3.223 1.590 -11.708 1.00 91.44 305 TYR A CA 1
ATOM 2324 C C . TYR A 1 305 ? 3.585 2.761 -10.789 1.00 91.44 305 TYR A C 1
ATOM 2326 O O . TYR A 1 305 ? 2.726 3.359 -10.149 1.00 91.44 305 TYR A O 1
ATOM 2334 N N . SER A 1 306 ? 4.855 3.150 -10.763 1.00 86.50 306 SER A N 1
ATOM 2335 C CA . SER A 1 306 ? 5.324 4.305 -9.994 1.00 86.50 306 SER A CA 1
ATOM 2336 C C . SER A 1 306 ? 5.850 5.391 -10.942 1.00 86.50 306 SER A C 1
ATOM 2338 O O . SER A 1 306 ? 7.005 5.299 -11.372 1.00 86.50 306 SER A O 1
ATOM 2340 N N . PRO A 1 307 ? 5.065 6.438 -11.271 1.00 83.69 307 PRO A N 1
ATOM 2341 C CA . PRO A 1 307 ? 5.559 7.545 -12.087 1.00 83.69 307 PRO A CA 1
ATOM 2342 C C . PRO A 1 307 ? 6.669 8.311 -11.346 1.00 83.69 307 PRO A C 1
ATOM 2344 O O . PRO A 1 307 ? 6.692 8.290 -10.110 1.00 83.69 307 PRO A O 1
ATOM 2347 N N . PRO A 1 308 ? 7.593 8.989 -12.051 1.00 77.94 308 PRO A N 1
ATOM 2348 C CA . PRO A 1 308 ? 8.723 9.698 -11.443 1.00 77.94 308 PRO A CA 1
ATOM 2349 C C . PRO A 1 308 ? 8.325 10.654 -10.311 1.00 77.94 308 PRO A C 1
ATOM 2351 O O . PRO A 1 308 ? 8.960 10.643 -9.258 1.00 77.94 308 PRO A O 1
ATOM 2354 N N . GLU A 1 309 ? 7.228 11.387 -10.479 1.00 84.06 309 GLU A N 1
ATOM 2355 C CA . GLU A 1 309 ? 6.730 12.401 -9.547 1.00 84.06 309 GLU A CA 1
ATOM 2356 C C . GLU A 1 309 ? 6.065 11.818 -8.294 1.00 84.06 309 GLU A C 1
ATOM 2358 O O . GLU A 1 309 ? 5.902 12.529 -7.303 1.00 84.06 309 GLU A O 1
ATOM 2363 N N . LEU A 1 310 ? 5.659 10.543 -8.314 1.00 83.69 310 LEU A N 1
ATOM 2364 C CA . LEU A 1 310 ? 5.042 9.910 -7.153 1.00 83.69 310 LEU A CA 1
ATOM 2365 C C . LEU A 1 310 ? 6.138 9.467 -6.185 1.00 83.69 310 LEU A C 1
ATOM 2367 O O . LEU A 1 310 ? 6.961 8.616 -6.528 1.00 83.69 310 LEU A O 1
ATOM 2371 N N . ASN A 1 311 ? 6.139 10.033 -4.976 1.00 78.50 311 ASN A N 1
ATOM 2372 C CA . ASN A 1 311 ? 7.128 9.696 -3.949 1.00 78.50 311 ASN A CA 1
ATOM 2373 C C . ASN A 1 311 ? 6.926 8.284 -3.378 1.00 78.50 311 ASN A C 1
ATOM 2375 O O . ASN A 1 311 ? 7.899 7.604 -3.064 1.00 78.50 311 ASN A O 1
ATOM 2379 N N . ILE A 1 312 ? 5.665 7.867 -3.242 1.00 79.06 312 ILE A N 1
ATOM 2380 C CA . ILE A 1 312 ? 5.259 6.593 -2.641 1.00 79.06 312 ILE A CA 1
ATOM 2381 C C . ILE A 1 312 ? 5.490 5.468 -3.644 1.00 79.06 312 ILE A C 1
ATOM 2383 O O . ILE A 1 312 ? 4.964 5.495 -4.756 1.00 79.06 312 ILE A O 1
ATOM 2387 N N . VAL A 1 313 ? 6.230 4.450 -3.227 1.00 80.12 313 VAL A N 1
ATOM 2388 C CA . VAL A 1 313 ? 6.576 3.295 -4.049 1.00 80.12 313 VAL A CA 1
ATOM 2389 C C . VAL A 1 313 ? 6.062 2.038 -3.365 1.00 80.12 313 VAL A C 1
ATOM 2391 O O . VAL A 1 313 ? 6.327 1.794 -2.188 1.00 80.12 313 VAL A O 1
ATOM 2394 N N . PHE A 1 314 ? 5.304 1.225 -4.099 1.00 83.69 314 PHE A N 1
ATOM 2395 C CA . PHE A 1 314 ? 4.883 -0.079 -3.597 1.00 83.69 314 PHE A CA 1
ATOM 2396 C C . PHE A 1 314 ? 6.109 -0.992 -3.446 1.00 83.69 314 PHE A C 1
ATOM 2398 O O . PHE A 1 314 ? 6.956 -0.996 -4.348 1.00 83.69 314 PHE A O 1
ATOM 2405 N N . PRO A 1 315 ? 6.231 -1.775 -2.361 1.00 80.12 315 PRO A N 1
ATOM 2406 C CA . PRO A 1 315 ? 7.379 -2.649 -2.176 1.00 80.12 315 PRO A CA 1
ATOM 2407 C C . PRO A 1 315 ? 7.504 -3.656 -3.320 1.00 80.12 315 PRO A C 1
ATOM 2409 O O . PRO A 1 315 ? 6.535 -4.017 -3.994 1.00 80.12 315 PRO A O 1
ATOM 2412 N N . THR A 1 316 ? 8.724 -4.128 -3.556 1.00 81.69 316 THR A N 1
ATOM 2413 C CA . THR A 1 316 ? 8.934 -5.184 -4.546 1.00 81.69 316 THR A CA 1
ATOM 2414 C C . THR A 1 316 ? 8.588 -6.526 -3.912 1.00 81.69 316 THR A C 1
ATOM 2416 O O . THR A 1 316 ? 9.352 -7.045 -3.101 1.00 81.69 316 THR A O 1
ATOM 2419 N N . ILE A 1 317 ? 7.445 -7.094 -4.299 1.00 83.94 317 ILE A N 1
ATOM 2420 C CA . ILE A 1 317 ? 7.014 -8.427 -3.860 1.00 83.94 317 ILE A CA 1
ATOM 2421 C C . ILE A 1 317 ? 7.471 -9.466 -4.886 1.00 83.94 317 ILE A C 1
ATOM 2423 O O . ILE A 1 317 ? 7.199 -9.332 -6.086 1.00 83.94 317 ILE A O 1
ATOM 2427 N N . HIS A 1 318 ? 8.145 -10.514 -4.415 1.00 83.06 318 HIS A N 1
ATOM 2428 C CA . HIS A 1 318 ? 8.504 -11.674 -5.220 1.00 83.06 318 HIS A CA 1
ATOM 2429 C C . HIS A 1 318 ? 7.291 -12.600 -5.355 1.00 83.06 318 HIS A C 1
ATOM 2431 O O . HIS A 1 318 ? 7.045 -13.473 -4.525 1.00 83.06 318 HIS A O 1
ATOM 2437 N N . HIS A 1 319 ? 6.513 -12.382 -6.416 1.00 88.44 319 HIS A N 1
ATOM 2438 C CA . HIS A 1 319 ? 5.352 -13.199 -6.748 1.00 88.44 319 HIS A CA 1
ATOM 2439 C C . HIS A 1 319 ? 5.169 -13.286 -8.275 1.00 88.44 319 HIS A C 1
ATOM 2441 O O . HIS A 1 319 ? 5.270 -12.253 -8.939 1.00 88.44 319 HIS A O 1
ATOM 2447 N N . PRO A 1 320 ? 4.831 -14.457 -8.857 1.00 89.88 320 PRO A N 1
ATOM 2448 C CA . PRO A 1 320 ? 4.711 -14.635 -10.313 1.00 89.88 320 PRO A CA 1
ATOM 2449 C C . PRO A 1 320 ? 3.672 -13.751 -11.019 1.00 89.88 320 PRO A C 1
ATOM 2451 O O . PRO A 1 320 ? 3.711 -13.614 -12.237 1.00 89.88 320 PRO A O 1
ATOM 2454 N N . LEU A 1 321 ? 2.749 -13.149 -10.267 1.00 92.56 321 LEU A N 1
ATOM 2455 C CA . LEU A 1 321 ? 1.721 -12.235 -10.780 1.00 92.56 321 LEU A CA 1
ATOM 2456 C C . LEU A 1 321 ? 2.022 -10.756 -10.533 1.00 92.56 321 LEU A C 1
ATOM 2458 O O . LEU A 1 321 ? 1.217 -9.923 -10.928 1.00 92.56 321 LEU A O 1
ATOM 2462 N N . LEU A 1 322 ? 3.121 -10.408 -9.863 1.00 92.81 322 LEU A N 1
ATOM 2463 C CA . LEU A 1 322 ? 3.398 -9.025 -9.473 1.00 92.81 322 LEU A CA 1
ATOM 2464 C C . LEU A 1 322 ? 4.651 -8.502 -10.172 1.00 92.81 322 LEU A C 1
ATOM 2466 O O . LEU A 1 322 ? 5.694 -9.164 -10.218 1.00 92.81 322 LEU A O 1
ATOM 2470 N N . ARG A 1 323 ? 4.543 -7.292 -10.720 1.00 90.62 323 ARG A N 1
ATOM 2471 C CA . ARG A 1 323 ? 5.658 -6.577 -11.340 1.00 90.62 323 ARG A CA 1
ATOM 2472 C C . ARG A 1 323 ? 5.617 -5.108 -10.959 1.00 90.62 323 ARG A C 1
ATOM 2474 O O . ARG A 1 323 ? 4.614 -4.447 -11.181 1.00 90.62 323 ARG A O 1
ATOM 2481 N N . ASN A 1 324 ? 6.722 -4.571 -10.464 1.00 87.38 324 ASN A N 1
ATOM 2482 C CA . ASN A 1 324 ? 6.887 -3.128 -10.338 1.00 87.38 324 ASN A CA 1
ATOM 2483 C C . ASN A 1 324 ? 7.403 -2.577 -11.674 1.00 87.38 324 ASN A C 1
ATOM 2485 O O . ASN A 1 324 ? 8.308 -3.158 -12.283 1.00 87.38 324 ASN A O 1
ATOM 2489 N N . ALA A 1 325 ? 6.820 -1.473 -12.126 1.00 83.56 325 ALA A N 1
ATOM 2490 C CA . ALA A 1 325 ? 7.297 -0.689 -13.257 1.00 83.56 325 ALA A CA 1
ATOM 2491 C C . ALA A 1 325 ? 7.410 0.751 -12.782 1.00 83.56 325 ALA A C 1
ATOM 2493 O O . ALA A 1 325 ? 6.429 1.303 -12.284 1.00 83.56 325 ALA A O 1
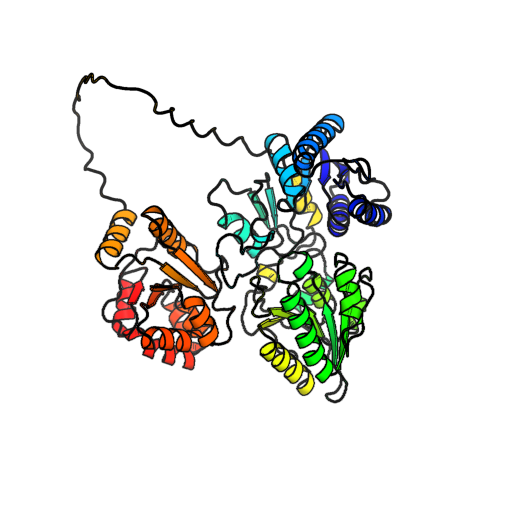ATOM 2494 N N . ALA A 1 326 ? 8.582 1.356 -12.892 1.00 77.38 326 ALA A N 1
ATOM 2495 C CA . ALA A 1 326 ? 8.732 2.730 -12.460 1.00 77.38 326 ALA A CA 1
ATOM 2496 C C . ALA A 1 326 ? 9.147 3.597 -13.659 1.00 77.38 326 ALA A C 1
ATOM 2498 O O . ALA A 1 326 ? 10.107 3.341 -14.375 1.00 77.38 326 ALA A O 1
ATOM 2499 N N . GLY A 1 327 ? 8.261 4.536 -13.987 1.00 78.50 327 GLY A N 1
ATOM 2500 C CA . GLY A 1 327 ? 8.256 5.213 -15.282 1.00 78.50 327 GLY A CA 1
ATOM 2501 C C . GLY A 1 327 ? 7.536 4.460 -16.408 1.00 78.50 327 GLY A C 1
ATOM 2502 O O . GLY A 1 327 ? 7.182 3.279 -16.314 1.00 78.50 327 GLY A O 1
ATOM 2503 N N . ILE A 1 328 ? 7.242 5.207 -17.475 1.00 86.06 328 ILE A N 1
ATOM 2504 C CA . ILE A 1 328 ? 6.399 4.754 -18.589 1.00 86.06 328 ILE A CA 1
ATOM 2505 C C . ILE A 1 328 ? 7.142 3.804 -19.532 1.00 86.06 328 ILE A C 1
ATOM 2507 O O . ILE A 1 328 ? 6.544 2.894 -20.101 1.00 86.06 328 ILE A O 1
ATOM 2511 N N . GLU A 1 329 ? 8.456 3.961 -19.642 1.00 81.25 329 GLU A N 1
ATOM 2512 C CA . GLU A 1 329 ? 9.345 3.132 -20.449 1.00 81.25 329 GLU A CA 1
ATOM 2513 C C . GLU A 1 329 ? 9.365 1.689 -19.932 1.00 81.25 329 GLU A C 1
ATOM 2515 O O . GLU A 1 329 ? 9.260 0.736 -20.709 1.00 81.25 329 GLU A O 1
ATOM 2520 N N . ASP A 1 330 ? 9.415 1.526 -18.608 1.00 80.69 330 ASP A N 1
ATOM 2521 C CA . ASP A 1 330 ? 9.336 0.226 -17.945 1.00 80.69 330 ASP A CA 1
ATOM 2522 C C . ASP A 1 330 ? 7.970 -0.432 -18.166 1.00 80.69 330 ASP A C 1
ATOM 2524 O O . ASP A 1 330 ? 7.907 -1.622 -18.493 1.00 80.69 330 ASP A O 1
ATOM 2528 N N . LEU A 1 331 ? 6.877 0.333 -18.037 1.00 89.12 331 LEU A N 1
ATOM 2529 C CA . LEU A 1 331 ? 5.527 -0.168 -18.313 1.00 89.12 331 LEU A CA 1
ATOM 2530 C C . LEU A 1 331 ? 5.405 -0.625 -19.772 1.00 89.12 331 LEU A C 1
ATOM 2532 O O . LEU A 1 331 ? 4.949 -1.740 -20.027 1.00 89.12 331 LEU A O 1
ATOM 2536 N N . SER A 1 332 ? 5.869 0.198 -20.714 1.00 88.44 332 SER A N 1
ATOM 2537 C CA . SER A 1 332 ? 5.882 -0.108 -22.146 1.00 88.44 332 SER A CA 1
ATOM 2538 C C . SER A 1 332 ? 6.649 -1.401 -22.435 1.00 88.44 332 SER A C 1
ATOM 2540 O O . SER A 1 332 ? 6.118 -2.315 -23.063 1.00 88.44 332 SER A O 1
ATOM 2542 N N . SER A 1 333 ? 7.852 -1.554 -21.872 1.00 84.44 333 SER A N 1
ATOM 2543 C CA . SER A 1 333 ? 8.671 -2.766 -22.013 1.00 84.44 333 SER A CA 1
ATOM 2544 C C . SER A 1 333 ? 7.982 -4.020 -21.459 1.00 84.44 333 SER A C 1
ATOM 2546 O O . SER A 1 333 ? 7.994 -5.082 -22.094 1.00 84.44 333 SER A O 1
ATOM 2548 N N . VAL A 1 334 ? 7.339 -3.913 -20.288 1.00 89.25 334 VAL A N 1
ATOM 2549 C CA . VAL A 1 334 ? 6.595 -5.023 -19.670 1.00 89.25 334 VAL A CA 1
ATOM 2550 C C . VAL A 1 334 ? 5.404 -5.431 -20.536 1.00 89.25 334 VAL A C 1
ATOM 2552 O O . VAL A 1 334 ? 5.241 -6.619 -20.821 1.00 89.25 334 VAL A O 1
ATOM 2555 N N . VAL A 1 335 ? 4.600 -4.470 -20.993 1.00 93.88 335 VAL A N 1
ATOM 2556 C CA . VAL A 1 335 ? 3.383 -4.724 -21.780 1.00 93.88 335 VAL A CA 1
ATOM 2557 C C . VAL A 1 335 ? 3.733 -5.228 -23.180 1.00 93.88 335 VAL A C 1
ATOM 2559 O O . VAL A 1 335 ? 3.138 -6.200 -23.646 1.00 93.88 335 VAL A O 1
ATOM 2562 N N . GLN A 1 336 ? 4.754 -4.663 -23.827 1.00 90.38 336 GLN A N 1
ATOM 2563 C CA . GLN A 1 336 ? 5.259 -5.141 -25.113 1.00 90.38 336 GLN A CA 1
ATOM 2564 C C . GLN A 1 336 ? 5.745 -6.592 -25.008 1.00 90.38 336 GLN A C 1
ATOM 2566 O O . GLN A 1 336 ? 5.393 -7.437 -25.837 1.00 90.38 336 GLN A O 1
ATOM 2571 N N . ARG A 1 337 ? 6.524 -6.922 -23.970 1.00 89.62 337 ARG A N 1
ATOM 2572 C CA . ARG A 1 337 ? 6.983 -8.299 -23.743 1.00 89.62 337 ARG A CA 1
ATOM 2573 C C . ARG A 1 337 ? 5.818 -9.237 -23.458 1.00 89.62 337 ARG A C 1
ATOM 2575 O O . ARG A 1 337 ? 5.804 -10.344 -23.999 1.00 89.62 337 ARG A O 1
ATOM 2582 N N . LEU A 1 338 ? 4.849 -8.810 -22.651 1.00 92.25 338 LEU A N 1
ATOM 2583 C CA . LEU A 1 338 ? 3.636 -9.578 -22.383 1.00 92.25 338 LEU A CA 1
ATOM 2584 C C . LEU A 1 338 ? 2.879 -9.869 -23.680 1.00 92.25 338 LEU A C 1
ATOM 2586 O O . LEU A 1 338 ? 2.505 -11.011 -23.938 1.00 92.25 338 LEU A O 1
ATOM 2590 N N . ARG A 1 339 ? 2.715 -8.854 -24.530 1.00 90.62 339 ARG A N 1
ATOM 2591 C CA . ARG A 1 339 ? 2.035 -8.962 -25.819 1.00 90.62 339 ARG A CA 1
ATOM 2592 C C . ARG A 1 339 ? 2.725 -9.949 -26.761 1.00 90.62 339 ARG A C 1
ATOM 2594 O O . ARG A 1 339 ? 2.049 -10.768 -27.375 1.00 90.62 339 ARG A O 1
ATOM 2601 N N . LEU A 1 340 ? 4.050 -9.876 -26.873 1.00 88.19 340 LEU A N 1
ATOM 2602 C CA . LEU A 1 340 ? 4.827 -10.715 -27.791 1.00 88.19 340 LEU A CA 1
ATOM 2603 C C . LEU A 1 340 ? 4.987 -12.154 -27.291 1.00 88.19 340 LEU A C 1
ATOM 2605 O O . LEU A 1 340 ? 4.855 -13.097 -28.065 1.00 88.19 340 LEU A O 1
ATOM 2609 N N . SER A 1 341 ? 5.297 -12.328 -26.005 1.00 88.06 341 SER A N 1
ATOM 2610 C CA . SER A 1 341 ? 5.645 -13.637 -25.439 1.00 88.06 341 SER A CA 1
ATOM 2611 C C . SER A 1 341 ? 4.466 -14.376 -24.816 1.00 88.06 341 SER A C 1
ATOM 2613 O O . SER A 1 341 ? 4.581 -15.572 -24.549 1.00 88.06 341 SER A O 1
ATOM 2615 N N . ARG A 1 342 ? 3.362 -13.668 -24.530 1.00 89.12 342 ARG A N 1
ATOM 2616 C CA . ARG A 1 342 ? 2.209 -14.173 -23.765 1.00 89.12 342 ARG A CA 1
ATOM 2617 C C . ARG A 1 342 ? 2.573 -14.729 -22.389 1.00 89.12 342 ARG A C 1
ATOM 2619 O O . ARG A 1 342 ? 1.817 -15.499 -21.804 1.00 89.12 342 ARG A O 1
ATOM 2626 N N . ARG A 1 343 ? 3.729 -14.319 -21.867 1.00 88.12 343 ARG A N 1
ATOM 2627 C CA . ARG A 1 343 ? 4.241 -14.679 -20.548 1.00 88.12 343 ARG A CA 1
ATOM 2628 C C . ARG A 1 343 ? 4.492 -13.412 -19.759 1.00 88.12 343 ARG A C 1
ATOM 2630 O O . ARG A 1 343 ? 5.160 -12.493 -20.236 1.00 88.12 343 ARG A O 1
ATOM 2637 N N . PHE A 1 344 ? 3.968 -13.376 -18.542 1.00 90.69 344 PHE A N 1
ATOM 2638 C CA . PHE A 1 344 ? 4.194 -12.249 -17.657 1.00 90.69 344 PHE A CA 1
ATOM 2639 C C . PHE A 1 344 ? 5.594 -12.311 -17.049 1.00 90.69 344 PHE A C 1
ATOM 2641 O O . PHE A 1 344 ? 6.008 -13.319 -16.481 1.00 90.69 344 PHE A O 1
ATOM 2648 N N . ALA A 1 345 ? 6.345 -11.221 -17.196 1.00 87.31 345 ALA A N 1
ATOM 2649 C CA . ALA A 1 345 ? 7.665 -11.082 -16.603 1.00 87.31 345 ALA A CA 1
ATOM 2650 C C . ALA A 1 345 ? 7.527 -10.441 -15.219 1.00 87.31 345 ALA A C 1
ATOM 2652 O O . ALA A 1 345 ? 7.567 -9.218 -15.094 1.00 87.31 345 ALA A O 1
ATOM 2653 N N . ALA A 1 346 ? 7.356 -11.282 -14.201 1.00 88.50 346 ALA A N 1
ATOM 2654 C CA . ALA A 1 346 ? 7.259 -10.870 -12.807 1.00 88.50 346 ALA A CA 1
ATOM 2655 C C . ALA A 1 346 ? 8.555 -10.234 -12.271 1.00 88.50 346 ALA A C 1
ATOM 2657 O O . ALA A 1 346 ? 9.614 -10.256 -12.912 1.00 88.50 346 ALA A O 1
ATOM 2658 N N . ASN A 1 347 ? 8.476 -9.680 -11.062 1.00 80.44 347 ASN A N 1
ATOM 2659 C CA . ASN A 1 347 ? 9.650 -9.239 -10.317 1.00 80.44 347 ASN A CA 1
ATOM 2660 C C . ASN A 1 347 ? 10.670 -10.378 -10.153 1.00 80.44 347 ASN A C 1
ATOM 2662 O O . ASN A 1 347 ? 10.332 -11.485 -9.744 1.00 80.44 347 ASN A O 1
ATOM 2666 N N . ARG A 1 348 ? 11.943 -10.091 -10.452 1.00 69.38 348 ARG A N 1
ATOM 2667 C CA . ARG A 1 348 ? 13.052 -11.055 -10.300 1.00 69.38 348 ARG A CA 1
ATOM 2668 C C . ARG A 1 348 ? 13.543 -11.195 -8.857 1.00 69.38 348 ARG A C 1
ATOM 2670 O O . ARG A 1 348 ? 14.207 -12.173 -8.530 1.00 69.38 348 ARG A O 1
ATOM 2677 N N . HIS A 1 349 ? 13.266 -10.191 -8.034 1.00 70.06 349 HIS A N 1
ATOM 2678 C CA . HIS A 1 349 ? 13.714 -10.048 -6.651 1.00 70.06 349 HIS A CA 1
ATOM 2679 C C . HIS A 1 349 ? 12.570 -9.452 -5.829 1.00 70.06 349 HIS A C 1
ATOM 2681 O O . HIS A 1 349 ? 11.585 -9.004 -6.411 1.00 70.06 349 HIS A O 1
ATOM 2687 N N . GLY A 1 350 ? 12.710 -9.429 -4.509 1.00 71.38 350 GLY A N 1
ATOM 2688 C CA . GLY A 1 350 ? 11.690 -8.930 -3.594 1.00 71.38 350 GLY A CA 1
ATOM 2689 C C . GLY A 1 350 ? 11.440 -9.898 -2.448 1.00 71.38 350 GLY A C 1
ATOM 2690 O O . GLY A 1 350 ? 11.921 -11.033 -2.472 1.00 71.38 350 GLY A O 1
ATOM 2691 N N . GLU A 1 351 ? 10.677 -9.442 -1.466 1.00 78.25 351 GLU A N 1
ATOM 2692 C CA . GLU A 1 351 ? 10.259 -10.284 -0.348 1.00 78.25 351 GLU A CA 1
ATOM 2693 C C . GLU A 1 351 ? 9.074 -11.168 -0.766 1.00 78.25 351 GLU A C 1
ATOM 2695 O O . GLU A 1 351 ? 8.263 -10.754 -1.606 1.00 78.25 351 GLU A O 1
ATOM 2700 N N . PRO A 1 352 ? 8.956 -12.394 -0.228 1.00 84.00 352 PRO A N 1
ATOM 2701 C CA . PRO A 1 352 ? 7.808 -13.251 -0.503 1.00 84.00 352 PRO A CA 1
ATOM 2702 C C . PRO A 1 352 ? 6.516 -12.598 0.004 1.00 84.00 352 PRO A C 1
ATOM 2704 O O . PRO A 1 352 ? 6.534 -11.794 0.937 1.00 84.00 352 PRO A O 1
ATOM 2707 N N . ILE A 1 353 ? 5.372 -12.949 -0.585 1.00 86.94 353 ILE A N 1
ATOM 2708 C CA . ILE A 1 353 ? 4.085 -12.347 -0.205 1.00 86.94 353 ILE A CA 1
ATOM 2709 C C . ILE A 1 353 ? 3.736 -12.590 1.271 1.00 86.94 353 ILE A C 1
ATOM 2711 O O . ILE A 1 353 ? 3.144 -11.721 1.905 1.00 86.94 353 ILE A O 1
ATOM 2715 N N . GLU A 1 354 ? 4.182 -13.705 1.850 1.00 87.94 354 GLU A N 1
ATOM 2716 C CA . GLU A 1 354 ? 4.021 -14.049 3.267 1.00 87.94 354 GLU A CA 1
ATOM 2717 C C . GLU A 1 354 ? 4.717 -13.062 4.212 1.00 87.94 354 GLU A C 1
ATOM 2719 O O . GLU A 1 354 ? 4.355 -12.958 5.386 1.00 87.94 354 GLU A O 1
ATOM 2724 N N . HIS A 1 355 ? 5.687 -12.296 3.704 1.00 85.25 355 HIS A N 1
ATOM 2725 C CA . HIS A 1 355 ? 6.292 -11.198 4.445 1.00 85.25 355 HIS A CA 1
ATOM 2726 C C . HIS A 1 355 ? 5.277 -10.076 4.735 1.00 85.25 355 HIS A C 1
ATOM 2728 O O . HIS A 1 355 ? 5.315 -9.452 5.799 1.00 85.25 355 HIS A O 1
ATOM 2734 N N . TYR A 1 356 ? 4.331 -9.868 3.817 1.00 88.81 356 TYR A N 1
ATOM 2735 C CA . TYR A 1 356 ? 3.289 -8.843 3.884 1.00 88.81 356 TYR A CA 1
ATOM 2736 C C . TYR A 1 356 ? 1.922 -9.407 4.292 1.00 88.81 356 TYR A C 1
ATOM 2738 O O . TYR A 1 356 ? 1.066 -8.670 4.765 1.00 88.81 356 TYR A O 1
ATOM 2746 N N . LEU A 1 357 ? 1.673 -10.703 4.125 1.00 91.31 357 LEU A N 1
ATOM 2747 C CA . LEU A 1 357 ? 0.368 -11.293 4.411 1.00 91.31 357 LEU A CA 1
ATOM 2748 C C . LEU A 1 357 ? 0.523 -12.660 5.077 1.00 91.31 357 LEU A C 1
ATOM 2750 O O . LEU A 1 357 ? 0.829 -13.659 4.433 1.00 91.31 357 LEU A O 1
ATOM 2754 N N . THR A 1 358 ? 0.296 -12.711 6.387 1.00 92.88 358 THR A N 1
ATOM 2755 C CA . THR A 1 358 ? 0.275 -13.959 7.156 1.00 92.88 358 THR A CA 1
ATOM 2756 C C . THR A 1 358 ? -1.077 -14.630 6.998 1.00 92.88 358 THR A C 1
ATOM 2758 O O . THR A 1 358 ? -2.074 -14.106 7.484 1.00 92.88 358 THR A O 1
ATOM 2761 N N . PHE A 1 359 ? -1.121 -15.773 6.320 1.00 90.88 359 PHE A N 1
ATOM 2762 C CA . PHE A 1 359 ? -2.348 -16.546 6.117 1.00 90.88 359 PHE A CA 1
ATOM 2763 C C . PHE A 1 359 ? -2.684 -17.426 7.319 1.00 90.88 359 PHE A C 1
ATOM 2765 O O . PHE A 1 359 ? -1.790 -18.047 7.897 1.00 90.88 359 PHE A O 1
ATOM 2772 N N . ARG A 1 360 ? -3.973 -17.506 7.656 1.00 91.31 360 ARG A N 1
ATOM 2773 C CA . ARG A 1 360 ? -4.514 -18.319 8.754 1.00 91.31 360 ARG A CA 1
ATOM 2774 C C . ARG A 1 360 ? -6.030 -18.441 8.632 1.00 91.31 360 ARG A C 1
ATOM 2776 O O . ARG A 1 360 ? -6.656 -17.544 8.093 1.00 91.31 360 ARG A O 1
ATOM 2783 N N . GLU A 1 361 ? -6.618 -19.495 9.179 1.00 89.12 361 GLU A N 1
ATOM 2784 C CA . GLU A 1 361 ? -8.059 -19.768 9.042 1.00 89.12 361 GLU A CA 1
ATOM 2785 C C . GLU A 1 361 ? -8.933 -18.986 10.045 1.00 89.12 361 GLU A C 1
ATOM 2787 O O . GLU A 1 361 ? -10.136 -18.863 9.849 1.00 89.12 361 GLU A O 1
ATOM 2792 N N . ASP A 1 362 ? -8.333 -18.435 11.103 1.00 92.12 362 ASP A N 1
ATOM 2793 C CA . ASP A 1 362 ? -9.005 -17.921 12.303 1.00 92.12 362 ASP A CA 1
ATOM 2794 C C . ASP A 1 362 ? -8.751 -16.422 12.566 1.00 92.12 362 ASP A C 1
ATOM 2796 O O . ASP A 1 362 ? -8.779 -15.977 13.712 1.00 92.12 362 ASP A O 1
ATOM 2800 N N . VAL A 1 363 ? -8.498 -15.615 11.522 1.00 95.06 363 VAL A N 1
ATOM 2801 C CA . VAL A 1 363 ? -8.097 -14.194 11.672 1.00 95.06 363 VAL A CA 1
ATOM 2802 C C . VAL A 1 363 ? -9.052 -13.410 12.575 1.00 95.06 363 VAL A C 1
ATOM 2804 O O . VAL A 1 363 ? -8.597 -12.723 13.487 1.00 95.06 363 VAL A O 1
ATOM 2807 N N . ALA A 1 364 ? -10.362 -13.508 12.334 1.00 95.06 364 ALA A N 1
ATOM 2808 C CA . ALA A 1 364 ? -11.364 -12.758 13.090 1.00 95.06 364 ALA A CA 1
ATOM 2809 C C . ALA A 1 364 ? -11.373 -13.127 14.583 1.00 95.06 364 ALA A C 1
ATOM 2811 O O . ALA A 1 364 ? -11.462 -12.238 15.427 1.00 95.06 364 ALA A O 1
ATOM 2812 N N . ASP A 1 365 ? -11.222 -14.415 14.905 1.00 95.31 365 ASP A N 1
ATOM 2813 C CA . ASP A 1 365 ? -11.181 -14.903 16.288 1.00 95.31 365 ASP A CA 1
ATOM 2814 C C . ASP A 1 365 ? -9.919 -14.424 17.011 1.00 95.31 365 ASP A C 1
ATOM 2816 O O . ASP A 1 365 ? -9.976 -13.961 18.147 1.00 95.31 365 ASP A O 1
ATOM 2820 N N . VAL A 1 366 ? -8.782 -14.436 16.315 1.00 96.06 366 VAL A N 1
ATOM 2821 C CA . VAL A 1 366 ? -7.506 -13.958 16.857 1.00 96.06 366 VAL A CA 1
ATOM 2822 C C . VAL A 1 366 ? -7.537 -12.455 17.104 1.00 96.06 366 VAL A C 1
ATOM 2824 O O . VAL A 1 366 ? -7.070 -12.001 18.147 1.00 96.06 366 VAL A O 1
ATOM 2827 N N . VAL A 1 367 ? -8.086 -11.673 16.168 1.00 96.75 367 VAL A N 1
ATOM 2828 C CA . VAL A 1 367 ? -8.268 -10.227 16.362 1.00 96.75 367 VAL A CA 1
ATOM 2829 C C . VAL A 1 367 ? -9.179 -9.971 17.561 1.00 96.75 367 VAL A C 1
ATOM 2831 O O . VAL A 1 367 ? -8.849 -9.129 18.393 1.00 96.75 367 VAL A O 1
ATOM 2834 N N . LEU A 1 368 ? -10.286 -10.708 17.692 1.00 96.81 368 LEU A N 1
ATOM 2835 C CA . LEU A 1 368 ? -11.184 -10.571 18.836 1.00 96.81 368 LEU A CA 1
ATOM 2836 C C . LEU A 1 368 ? -10.486 -10.940 20.155 1.00 96.81 368 LEU A C 1
ATOM 2838 O O . LEU A 1 368 ? -10.617 -10.197 21.120 1.00 96.81 368 LEU A O 1
ATOM 2842 N N . GLY A 1 369 ? -9.666 -11.994 20.181 1.00 96.69 369 GLY A N 1
ATOM 2843 C CA . GLY A 1 369 ? -8.828 -12.334 21.336 1.00 96.69 369 GLY A CA 1
ATOM 2844 C C . GLY A 1 369 ? -7.884 -11.197 21.745 1.00 96.69 369 GLY A C 1
ATOM 2845 O O . GLY A 1 369 ? -7.809 -10.853 22.921 1.00 96.69 369 GLY A O 1
ATOM 2846 N N . VAL A 1 370 ? -7.249 -10.518 20.780 1.00 96.62 370 VAL A N 1
ATOM 2847 C CA . VAL A 1 370 ? -6.446 -9.314 21.069 1.00 96.62 370 VAL A CA 1
ATOM 2848 C C . VAL A 1 370 ? -7.313 -8.205 21.674 1.00 96.62 370 VAL A C 1
ATOM 2850 O O . VAL A 1 370 ? -6.892 -7.558 22.630 1.00 96.62 370 VAL A O 1
ATOM 2853 N N . VAL A 1 371 ? -8.532 -7.983 21.170 1.00 96.31 371 VAL A N 1
ATOM 2854 C CA . VAL A 1 371 ? -9.469 -6.987 21.730 1.00 96.31 371 VAL A CA 1
ATOM 2855 C C . VAL A 1 371 ? -9.846 -7.300 23.181 1.00 96.31 371 VAL A C 1
ATOM 2857 O O . VAL A 1 371 ? -9.951 -6.381 23.996 1.00 96.31 371 VAL A O 1
ATOM 2860 N N . GLU A 1 372 ? -10.020 -8.576 23.517 1.00 94.75 372 GLU A N 1
ATOM 2861 C CA . GLU A 1 372 ? -10.332 -9.025 24.876 1.00 94.75 372 GLU A CA 1
ATOM 2862 C C . GLU A 1 372 ? -9.161 -8.790 25.844 1.00 94.75 372 GLU A C 1
ATOM 2864 O O . GLU A 1 372 ? -9.357 -8.233 26.928 1.00 94.75 372 GLU A O 1
ATOM 2869 N N . GLU A 1 373 ? -7.956 -9.185 25.429 1.00 93.94 373 GLU A N 1
ATOM 2870 C CA . GLU A 1 373 ? -6.741 -9.209 26.255 1.00 93.94 373 GLU A CA 1
ATOM 2871 C C . GLU A 1 373 ? -6.031 -7.854 26.361 1.00 93.94 373 GLU A C 1
ATOM 2873 O O . GLU A 1 373 ? -5.207 -7.662 27.253 1.00 93.94 373 GLU A O 1
ATOM 2878 N N . THR A 1 374 ? -6.317 -6.908 25.460 1.00 91.44 374 THR A N 1
ATOM 2879 C CA . THR A 1 374 ? -5.654 -5.599 25.483 1.00 91.44 374 THR A CA 1
ATOM 2880 C C . THR A 1 374 ? -6.091 -4.803 26.711 1.00 91.44 374 THR A C 1
ATOM 2882 O O . THR A 1 374 ? -7.270 -4.479 26.877 1.00 91.44 374 THR A O 1
ATOM 2885 N N . ASP A 1 375 ? -5.113 -4.425 27.529 1.00 82.00 375 ASP A N 1
ATOM 2886 C CA . ASP A 1 375 ? -5.286 -3.496 28.639 1.00 82.00 375 ASP A CA 1
ATOM 2887 C C . ASP A 1 375 ? -5.219 -2.036 28.174 1.00 82.00 375 ASP A C 1
ATOM 2889 O O . ASP A 1 375 ? -4.665 -1.698 27.122 1.00 82.00 375 ASP A O 1
ATOM 2893 N N . ALA A 1 376 ? -5.779 -1.131 28.979 1.00 68.62 376 ALA A N 1
ATOM 2894 C CA . ALA A 1 376 ? -5.647 0.293 28.714 1.00 68.62 376 ALA A CA 1
ATOM 2895 C C . ALA A 1 376 ? -4.166 0.667 28.893 1.00 68.62 376 ALA A C 1
ATOM 2897 O O . ALA A 1 376 ? -3.566 0.262 29.897 1.00 68.62 376 ALA A O 1
ATOM 2898 N N . PRO A 1 377 ? -3.552 1.417 27.958 1.00 62.38 377 PRO A N 1
ATOM 2899 C CA . PRO A 1 377 ? -2.170 1.829 28.130 1.00 62.38 377 PRO A CA 1
ATOM 2900 C C . PRO A 1 377 ? -2.026 2.576 29.459 1.00 62.38 377 PRO A C 1
ATOM 2902 O O . PRO A 1 377 ? -2.782 3.505 29.754 1.00 62.38 377 PRO A O 1
ATOM 2905 N N . SER A 1 378 ? -1.062 2.148 30.280 1.00 47.59 378 SER A N 1
ATOM 2906 C CA . SER A 1 378 ? -0.749 2.854 31.521 1.00 47.59 378 SER A CA 1
ATOM 2907 C C . SER A 1 378 ? -0.356 4.293 31.184 1.00 47.59 378 SER A C 1
ATOM 2909 O O . SER A 1 378 ? 0.384 4.496 30.215 1.00 47.59 378 SER A O 1
ATOM 2911 N N . PRO A 1 379 ? -0.833 5.299 31.940 1.00 47.69 379 PRO A N 1
ATOM 2912 C CA . PRO A 1 379 ? -0.425 6.674 31.707 1.00 47.69 379 PRO A CA 1
ATOM 2913 C C . PRO A 1 379 ? 1.102 6.734 31.756 1.00 47.69 379 PRO A C 1
ATOM 2915 O O . PRO A 1 379 ? 1.718 6.240 32.704 1.00 47.69 379 PRO A O 1
ATOM 2918 N N . ALA A 1 380 ? 1.713 7.303 30.713 1.00 44.16 380 ALA A N 1
ATOM 2919 C CA . ALA A 1 380 ? 3.132 7.619 30.752 1.00 44.16 380 ALA A CA 1
ATOM 2920 C C . ALA A 1 380 ? 3.391 8.447 32.023 1.00 44.16 380 ALA A C 1
ATOM 2922 O O . ALA A 1 380 ? 2.581 9.336 32.316 1.00 44.16 380 ALA A O 1
ATOM 2923 N N . PRO A 1 381 ? 4.457 8.167 32.797 1.00 34.09 381 PRO A N 1
ATOM 2924 C CA . PRO A 1 381 ? 4.827 9.051 33.891 1.00 34.09 381 PRO A CA 1
ATOM 2925 C C . PRO A 1 381 ? 4.964 10.460 33.314 1.00 34.09 381 PRO A C 1
ATOM 2927 O O . PRO A 1 381 ? 5.622 10.636 32.287 1.00 34.09 381 PRO A O 1
ATOM 2930 N N . GLU A 1 382 ? 4.281 11.431 33.925 1.00 32.66 382 GLU A N 1
ATOM 2931 C CA . GLU A 1 382 ? 4.408 12.836 33.545 1.00 32.66 382 GLU A CA 1
ATOM 2932 C C . GLU A 1 382 ? 5.900 13.164 33.456 1.00 32.66 382 GLU A C 1
ATOM 2934 O O . GLU A 1 382 ? 6.646 12.931 34.413 1.00 32.66 382 GLU A O 1
ATOM 2939 N N . GLU A 1 383 ? 6.354 13.651 32.295 1.00 28.48 383 GLU A N 1
ATOM 2940 C CA . GLU A 1 383 ? 7.686 14.238 32.208 1.00 28.48 383 GLU A CA 1
ATOM 2941 C C . GLU A 1 383 ? 7.770 15.285 33.323 1.00 28.48 383 GLU A C 1
ATOM 2943 O O . GLU A 1 383 ? 6.894 16.155 33.386 1.00 28.48 383 GLU A O 1
ATOM 2948 N N . PRO A 1 384 ? 8.759 15.210 34.235 1.00 28.48 384 PRO A N 1
ATOM 2949 C CA . PRO A 1 384 ? 8.903 16.230 35.251 1.00 28.48 384 PRO A CA 1
ATOM 2950 C C . PRO A 1 384 ? 9.059 17.554 34.518 1.00 28.48 384 PRO A C 1
ATOM 2952 O O . PRO A 1 384 ? 10.044 17.766 33.809 1.00 28.48 384 PRO A O 1
ATOM 2955 N N . THR A 1 385 ? 8.058 18.424 34.662 1.00 27.83 385 THR A N 1
ATOM 2956 C CA . THR A 1 385 ? 8.103 19.792 34.160 1.00 27.83 385 THR A CA 1
ATOM 2957 C C . THR A 1 385 ? 9.432 20.381 34.591 1.00 27.83 385 THR A C 1
ATOM 2959 O O . THR A 1 385 ? 9.683 20.527 35.792 1.00 27.83 385 THR A O 1
ATOM 2962 N N . ALA A 1 386 ? 10.301 20.661 33.618 1.00 26.48 386 ALA A N 1
ATOM 2963 C CA . ALA A 1 386 ? 11.555 21.343 33.871 1.00 26.48 386 ALA A CA 1
ATOM 2964 C C . ALA A 1 386 ? 11.237 22.602 34.697 1.00 26.48 386 ALA A C 1
ATOM 2966 O O . ALA A 1 386 ? 10.334 23.355 34.310 1.00 26.48 386 ALA A O 1
ATOM 2967 N N . PRO A 1 387 ? 11.902 22.832 35.844 1.00 26.28 387 PRO A N 1
ATOM 2968 C CA . PRO A 1 387 ? 11.625 24.008 36.648 1.00 26.28 387 PRO A CA 1
ATOM 2969 C C . PRO A 1 387 ? 11.837 25.251 35.789 1.00 26.28 387 PRO A C 1
ATOM 2971 O O . PRO A 1 387 ? 12.870 25.387 35.130 1.00 26.28 387 PRO A O 1
ATOM 2974 N N . ALA A 1 388 ? 10.851 26.146 35.790 1.00 28.22 388 ALA A N 1
ATOM 2975 C CA . ALA A 1 388 ? 10.950 27.439 35.139 1.00 28.22 388 ALA A CA 1
ATOM 2976 C C . ALA A 1 388 ? 12.188 28.173 35.676 1.00 28.22 388 ALA A C 1
ATOM 2978 O O . ALA A 1 388 ? 12.234 28.565 36.841 1.00 28.22 388 ALA A O 1
ATOM 2979 N N . ILE A 1 389 ? 13.208 28.343 34.833 1.00 29.25 389 ILE A N 1
ATOM 2980 C CA . ILE A 1 389 ? 14.373 29.157 35.172 1.00 29.25 389 ILE A CA 1
ATOM 2981 C C . ILE A 1 389 ? 13.940 30.618 35.056 1.00 29.25 389 ILE A C 1
ATOM 2983 O O . ILE A 1 389 ? 13.923 31.199 33.973 1.00 29.25 389 ILE A O 1
ATOM 2987 N N . GLY A 1 390 ? 13.571 31.197 36.194 1.00 22.97 390 GLY A N 1
ATOM 2988 C CA . GLY A 1 390 ? 13.388 32.627 36.378 1.00 22.97 390 GLY A CA 1
ATOM 2989 C C . GLY A 1 390 ? 14.048 33.068 37.681 1.00 22.97 390 GLY A C 1
ATOM 2990 O O . GLY A 1 390 ? 13.733 32.529 38.735 1.00 22.97 390 GLY A O 1
ATOM 2991 N N . GLY A 1 391 ? 14.927 34.070 37.592 1.00 21.88 391 GLY A N 1
ATOM 2992 C CA . GLY A 1 391 ? 15.265 34.954 38.713 1.00 21.88 391 GLY A CA 1
ATOM 2993 C C . GLY A 1 391 ? 16.526 34.625 39.518 1.00 21.88 391 GLY A C 1
ATOM 2994 O O . GLY A 1 391 ? 16.485 33.863 40.470 1.00 21.88 391 GLY A O 1
ATOM 2995 N N . GLU A 1 392 ? 17.620 35.287 39.136 1.00 24.00 392 GLU A N 1
ATOM 2996 C CA . GLU A 1 392 ? 18.573 36.004 40.003 1.00 24.00 392 GLU A CA 1
ATOM 2997 C C . GLU A 1 392 ? 19.108 35.342 41.295 1.00 24.00 392 GLU A C 1
ATOM 2999 O O . GLU A 1 392 ? 18.469 35.311 42.337 1.00 24.00 392 GLU A O 1
ATOM 3004 N N . GLY A 1 393 ? 20.391 34.965 41.224 1.00 24.58 393 GLY A N 1
ATOM 3005 C CA . GLY A 1 393 ? 21.439 35.327 42.187 1.00 24.58 393 GLY A CA 1
ATOM 3006 C C . GLY A 1 393 ? 21.212 35.072 43.681 1.00 24.58 393 GLY A C 1
ATOM 3007 O O . GLY A 1 393 ? 20.548 35.836 44.365 1.00 24.58 393 GLY A O 1
ATOM 3008 N N . THR A 1 394 ? 21.971 34.135 44.247 1.00 24.16 394 THR A N 1
ATOM 3009 C CA . THR A 1 394 ? 23.046 34.415 45.226 1.00 24.16 394 THR A CA 1
ATOM 3010 C C . THR A 1 394 ? 23.655 33.097 45.692 1.00 24.16 394 THR A C 1
ATOM 3012 O O . THR A 1 394 ? 22.963 32.123 45.966 1.00 24.16 394 THR A O 1
ATOM 3015 N N . GLY A 1 395 ? 24.986 33.044 45.715 1.00 27.06 395 GLY A N 1
ATOM 3016 C CA . GLY A 1 395 ? 25.717 31.854 46.118 1.00 27.06 395 GLY A CA 1
ATOM 3017 C C . GLY A 1 395 ? 25.550 31.538 47.601 1.00 27.06 395 GLY A C 1
ATOM 3018 O O . GLY A 1 395 ? 25.595 32.432 48.438 1.00 27.06 395 GLY A O 1
ATOM 3019 N N . GLN A 1 396 ? 25.477 30.247 47.912 1.00 26.09 396 GLN A N 1
ATOM 3020 C CA . GLN A 1 396 ? 25.988 29.694 49.160 1.00 26.09 396 GLN A CA 1
ATOM 3021 C C . GLN A 1 396 ? 26.418 28.244 48.922 1.00 26.09 396 GLN A C 1
ATOM 3023 O O . GLN A 1 396 ? 25.615 27.364 48.628 1.00 26.09 396 GLN A O 1
ATOM 3028 N N . ALA A 1 397 ? 27.729 28.034 49.010 1.00 29.16 397 ALA A N 1
ATOM 3029 C CA . ALA A 1 397 ? 28.365 26.732 49.116 1.00 29.16 397 ALA A CA 1
ATOM 3030 C C . ALA A 1 397 ? 28.113 26.137 50.502 1.00 29.16 397 ALA A C 1
ATOM 3032 O O . ALA A 1 397 ? 28.106 26.899 51.461 1.00 29.16 397 ALA A O 1
ATOM 3033 N N . LEU A 1 398 ? 28.017 24.807 50.603 1.00 24.78 398 LEU A N 1
ATOM 3034 C CA . LEU A 1 398 ? 28.303 23.985 51.792 1.00 24.78 398 LEU A CA 1
ATOM 3035 C C . LEU A 1 398 ? 28.297 22.485 51.369 1.00 24.78 398 LEU A C 1
ATOM 3037 O O . LEU A 1 398 ? 27.708 22.160 50.341 1.00 24.78 398 LEU A O 1
ATOM 3041 N N . PRO A 1 399 ? 28.949 21.560 52.101 1.00 28.45 399 PRO A N 1
ATOM 3042 C CA . PRO A 1 399 ? 30.376 21.248 52.045 1.00 28.45 399 PRO A CA 1
ATOM 3043 C C . PRO A 1 399 ? 30.662 19.794 51.592 1.00 28.45 399 PRO A C 1
ATOM 3045 O O . PRO A 1 399 ? 29.764 18.993 51.357 1.00 28.45 399 PRO A O 1
ATOM 3048 N N . GLY A 1 400 ? 31.954 19.490 51.450 1.00 25.31 400 GLY A N 1
ATOM 3049 C CA . GLY A 1 400 ? 32.512 18.297 50.813 1.00 25.31 400 GLY A CA 1
ATOM 3050 C C . GLY A 1 400 ? 32.514 16.961 51.595 1.00 25.31 400 GLY A C 1
ATOM 3051 O O . GLY A 1 400 ? 31.833 16.811 52.607 1.00 25.31 400 GLY A O 1
ATOM 3052 N N . PRO A 1 401 ? 33.288 15.979 51.085 1.00 33.47 401 PRO A N 1
ATOM 3053 C CA . PRO A 1 401 ? 33.014 14.541 51.150 1.00 33.47 401 PRO A CA 1
ATOM 3054 C C . PRO A 1 401 ? 33.699 13.810 52.317 1.00 33.47 401 PRO A C 1
ATOM 3056 O O . PRO A 1 401 ? 34.812 14.148 52.716 1.00 33.47 401 PRO A O 1
ATOM 3059 N N . GLY A 1 402 ? 33.062 12.740 52.804 1.00 26.55 402 GLY A N 1
ATOM 3060 C CA . GLY A 1 402 ? 33.673 11.710 53.651 1.00 26.55 402 GLY A CA 1
ATOM 3061 C C . GLY A 1 402 ? 34.004 10.464 52.823 1.00 26.55 402 GLY A C 1
ATOM 3062 O O . GLY A 1 402 ? 33.147 9.950 52.114 1.00 26.55 402 GLY A O 1
ATOM 3063 N N . ALA A 1 403 ? 35.267 10.048 52.884 1.00 29.55 403 ALA A N 1
ATOM 3064 C CA . ALA A 1 403 ? 35.959 9.110 52.002 1.00 29.55 403 ALA A CA 1
ATOM 3065 C C . ALA A 1 403 ? 35.566 7.623 52.131 1.00 29.55 403 ALA A C 1
ATOM 3067 O O . ALA A 1 403 ? 35.132 7.179 53.192 1.00 29.55 403 ALA A O 1
ATOM 3068 N N . GLY A 1 404 ? 35.849 6.847 51.073 1.00 25.27 404 GLY A N 1
ATOM 3069 C CA . GLY A 1 404 ? 35.938 5.384 51.139 1.00 25.27 404 GLY A CA 1
ATOM 3070 C C . GLY A 1 404 ? 35.856 4.650 49.794 1.00 25.27 404 GLY A C 1
ATOM 3071 O O . GLY A 1 404 ? 34.839 4.038 49.510 1.00 25.27 404 GLY A O 1
ATOM 3072 N N . ASP A 1 405 ? 36.937 4.727 49.013 1.00 27.94 405 ASP A N 1
ATOM 3073 C CA . ASP A 1 405 ? 37.469 3.746 48.048 1.00 27.94 405 ASP A CA 1
ATOM 3074 C C . ASP A 1 405 ? 36.612 3.136 46.913 1.00 27.94 405 ASP A C 1
ATOM 3076 O O . ASP A 1 405 ? 35.703 2.337 47.113 1.00 27.94 405 ASP A O 1
ATOM 3080 N N . GLY A 1 406 ? 37.094 3.338 45.673 1.00 31.97 406 GLY A N 1
ATOM 3081 C CA . GLY A 1 406 ? 37.315 2.179 44.795 1.00 31.97 406 GLY A CA 1
ATOM 3082 C C . GLY A 1 406 ? 36.701 2.143 43.395 1.00 31.97 406 GLY A C 1
ATOM 3083 O O . GLY A 1 406 ? 36.782 1.090 42.769 1.00 31.97 406 GLY A O 1
ATOM 3084 N N . THR A 1 407 ? 36.136 3.219 42.841 1.00 30.70 407 THR A N 1
ATOM 3085 C CA . THR A 1 407 ? 35.700 3.201 41.428 1.00 30.70 407 THR A CA 1
ATOM 3086 C C . THR A 1 407 ? 36.547 4.133 40.572 1.00 30.70 407 THR A C 1
ATOM 3088 O O . THR A 1 407 ? 36.509 5.355 40.691 1.00 30.70 407 THR A O 1
ATOM 3091 N N . ALA A 1 408 ? 37.362 3.523 39.708 1.00 28.94 408 ALA A N 1
ATOM 3092 C CA . ALA A 1 408 ? 38.024 4.204 38.605 1.00 28.94 408 ALA A CA 1
ATOM 3093 C C . ALA A 1 408 ? 36.997 5.046 37.818 1.00 28.94 408 ALA A C 1
ATOM 3095 O O . ALA A 1 408 ? 35.851 4.604 37.681 1.00 28.94 408 ALA A O 1
ATOM 3096 N N . PRO A 1 409 ? 37.372 6.225 37.281 1.00 35.69 409 PRO A N 1
ATOM 3097 C CA . PRO A 1 409 ? 36.466 7.007 36.448 1.00 35.69 409 PRO A CA 1
ATOM 3098 C C . PRO A 1 409 ? 35.946 6.116 35.319 1.00 35.69 409 PRO A C 1
ATOM 3100 O O . PRO A 1 409 ? 36.738 5.507 34.595 1.00 35.69 409 PRO A O 1
ATOM 3103 N N . ALA A 1 410 ? 34.617 5.995 35.229 1.00 39.97 410 ALA A N 1
ATOM 3104 C CA . ALA A 1 410 ? 33.948 5.175 34.232 1.00 39.97 410 ALA A CA 1
ATOM 3105 C C . ALA A 1 410 ? 34.503 5.537 32.855 1.00 39.97 410 ALA A C 1
ATOM 3107 O O . ALA A 1 410 ? 34.383 6.670 32.388 1.00 39.97 410 ALA A O 1
ATOM 3108 N N . ALA A 1 411 ? 35.195 4.579 32.248 1.00 37.81 411 ALA A N 1
ATOM 3109 C CA . ALA A 1 411 ? 35.808 4.769 30.954 1.00 37.81 411 ALA A CA 1
ATOM 3110 C C . ALA A 1 411 ? 34.702 5.144 29.944 1.00 37.81 411 ALA A C 1
ATOM 3112 O O . ALA A 1 411 ? 33.629 4.537 30.003 1.00 37.81 411 ALA A O 1
ATOM 3113 N N . PRO A 1 412 ? 34.934 6.102 29.025 1.00 41.12 412 PRO A N 1
ATOM 3114 C CA . PRO A 1 412 ? 33.900 6.548 28.092 1.00 41.12 412 PRO A CA 1
ATOM 3115 C C . PRO A 1 412 ? 33.330 5.351 27.336 1.00 41.12 412 PRO A C 1
ATOM 3117 O O . PRO A 1 412 ? 34.101 4.463 26.927 1.00 41.12 412 PRO A O 1
ATOM 3120 N N . ARG A 1 413 ? 31.996 5.322 27.204 1.00 48.66 413 ARG A N 1
ATOM 3121 C CA . ARG A 1 413 ? 31.247 4.224 26.573 1.00 48.66 413 ARG A CA 1
ATOM 3122 C C . ARG A 1 413 ? 31.810 4.022 25.163 1.00 48.66 413 ARG A C 1
ATOM 3124 O O . ARG A 1 413 ? 32.192 4.986 24.507 1.00 48.66 413 ARG A O 1
ATOM 3131 N N . LEU A 1 414 ? 31.892 2.779 24.684 1.00 39.00 414 LEU A N 1
ATOM 3132 C CA . LEU A 1 414 ? 32.478 2.452 23.370 1.00 39.00 414 LEU A CA 1
ATOM 3133 C C . LEU A 1 414 ? 31.925 3.327 22.224 1.00 39.00 414 LEU A C 1
ATOM 3135 O O . LEU A 1 414 ? 32.683 3.707 21.334 1.00 39.00 414 LEU A O 1
ATOM 3139 N N . ALA A 1 415 ? 30.649 3.714 22.310 1.00 32.53 415 ALA A N 1
ATOM 3140 C CA . ALA A 1 415 ? 29.983 4.642 21.399 1.00 32.53 415 ALA A CA 1
ATOM 3141 C C . ALA A 1 415 ? 30.606 6.053 21.381 1.00 32.53 415 ALA A C 1
ATOM 3143 O O . ALA A 1 415 ? 30.818 6.605 20.309 1.00 32.53 415 ALA A O 1
ATOM 3144 N N . GLU A 1 416 ? 30.979 6.618 22.533 1.00 37.91 416 GLU A N 1
ATOM 3145 C CA . GLU A 1 416 ? 31.614 7.945 22.626 1.00 37.91 416 GLU A CA 1
ATOM 3146 C C . GLU A 1 416 ? 33.029 7.939 22.038 1.00 37.91 416 GLU A C 1
ATOM 3148 O O . GLU A 1 416 ? 33.471 8.932 21.469 1.00 37.91 416 GLU A O 1
ATOM 3153 N N . ARG A 1 417 ? 33.749 6.812 22.132 1.00 39.62 417 ARG A N 1
ATOM 3154 C CA . ARG A 1 417 ? 35.067 6.662 21.491 1.00 39.62 417 ARG A CA 1
ATOM 3155 C C . ARG A 1 417 ? 34.951 6.509 19.979 1.00 39.62 417 ARG A C 1
ATOM 3157 O O . ARG A 1 417 ? 35.712 7.142 19.261 1.00 39.62 417 ARG A O 1
ATOM 3164 N N . ALA A 1 418 ? 33.993 5.709 19.511 1.00 38.47 418 ALA A N 1
ATOM 3165 C CA . ALA A 1 418 ? 33.734 5.523 18.086 1.00 38.47 418 ALA A CA 1
ATOM 3166 C C . ALA A 1 418 ? 33.255 6.824 17.420 1.00 38.47 418 ALA A C 1
ATOM 3168 O O . ALA A 1 418 ? 33.745 7.176 16.351 1.00 38.47 418 ALA A O 1
ATOM 3169 N N . LEU A 1 419 ? 32.368 7.577 18.082 1.00 41.81 419 LEU A N 1
ATOM 3170 C CA . LEU A 1 419 ? 31.934 8.905 17.639 1.00 41.81 419 LEU A CA 1
ATOM 3171 C C . LEU A 1 419 ? 33.109 9.877 17.553 1.00 41.81 419 LEU A C 1
ATOM 3173 O O . LEU A 1 419 ? 33.287 10.525 16.528 1.00 41.81 419 LEU A O 1
ATOM 3177 N N . ARG A 1 420 ? 33.977 9.896 18.569 1.00 42.19 420 ARG A N 1
ATOM 3178 C CA . ARG A 1 420 ? 35.172 10.745 18.579 1.00 42.19 420 ARG A CA 1
ATOM 3179 C C . ARG A 1 420 ? 36.174 10.368 17.482 1.00 42.19 420 ARG A C 1
ATOM 3181 O O . ARG A 1 420 ? 36.770 11.254 16.884 1.00 42.19 420 ARG A O 1
ATOM 3188 N N . ASP A 1 421 ? 36.339 9.082 17.169 1.00 43.62 421 ASP A N 1
ATOM 3189 C CA . ASP A 1 421 ? 37.203 8.617 16.071 1.00 43.62 421 ASP A CA 1
ATOM 3190 C C . ASP A 1 421 ? 36.642 8.970 14.680 1.00 43.62 421 ASP A C 1
ATOM 3192 O O . ASP A 1 421 ? 37.420 9.228 13.758 1.00 43.62 421 ASP A O 1
ATOM 3196 N N . ILE A 1 422 ? 35.312 9.030 14.526 1.00 43.41 422 ILE A N 1
ATOM 3197 C CA . ILE A 1 422 ? 34.651 9.511 13.303 1.00 43.41 422 ILE A CA 1
ATOM 3198 C C . ILE A 1 422 ? 34.772 11.039 13.191 1.00 43.41 422 ILE A C 1
ATOM 3200 O O . ILE A 1 422 ? 35.174 11.539 12.141 1.00 43.41 422 ILE A O 1
ATOM 3204 N N . GLU A 1 423 ? 34.501 11.777 14.271 1.00 47.06 423 GLU A N 1
ATOM 3205 C CA . GLU A 1 423 ? 34.638 13.243 14.345 1.00 47.06 423 GLU A CA 1
ATOM 3206 C C . GLU A 1 423 ? 36.073 13.715 14.074 1.00 47.06 423 GLU A C 1
ATOM 3208 O O . GLU A 1 423 ? 36.281 14.774 13.485 1.00 47.06 423 GLU A O 1
ATOM 3213 N N . LEU A 1 424 ? 37.075 12.921 14.467 1.00 44.44 424 LEU A N 1
ATOM 3214 C CA . LEU A 1 424 ? 38.491 13.214 14.234 1.00 44.44 424 LEU A CA 1
ATOM 3215 C C . LEU A 1 424 ? 38.954 12.940 12.794 1.00 44.44 424 LEU A C 1
ATOM 3217 O O . LEU A 1 424 ? 40.054 13.360 12.433 1.00 44.44 424 LEU A O 1
ATOM 3221 N N . ARG A 1 425 ? 38.178 12.210 11.981 1.00 48.44 425 ARG A N 1
ATOM 3222 C CA . ARG A 1 425 ? 38.632 11.693 10.673 1.00 48.44 425 ARG A CA 1
ATOM 3223 C C . ARG A 1 425 ? 37.724 12.036 9.496 1.00 48.44 425 ARG A C 1
ATOM 3225 O O . ARG A 1 425 ? 38.152 11.881 8.353 1.00 48.44 425 ARG A O 1
ATOM 3232 N N . VAL A 1 426 ? 36.506 12.508 9.749 1.00 50.25 426 VAL A N 1
ATOM 3233 C CA . VAL A 1 426 ? 35.542 12.898 8.716 1.00 50.25 426 VAL A CA 1
ATOM 3234 C C . VAL A 1 426 ? 35.109 14.333 8.983 1.00 50.25 426 VAL A C 1
ATOM 3236 O O . VAL A 1 426 ? 34.509 14.625 10.014 1.00 50.25 426 VAL A O 1
ATOM 3239 N N . GLU A 1 427 ? 35.408 15.244 8.053 1.00 57.19 427 GLU A N 1
ATOM 3240 C CA . GLU A 1 427 ? 34.822 16.586 8.088 1.00 57.19 427 GLU A CA 1
ATOM 3241 C C . GLU A 1 427 ? 33.299 16.462 8.130 1.00 57.19 427 GLU A C 1
ATOM 3243 O O . GLU A 1 427 ? 32.689 15.818 7.272 1.00 57.19 427 GLU A O 1
ATOM 3248 N N . ARG A 1 428 ? 32.686 17.064 9.150 1.00 60.12 428 ARG A N 1
ATOM 3249 C CA . ARG A 1 428 ? 31.242 17.018 9.340 1.00 60.12 428 ARG A CA 1
ATOM 3250 C C . ARG A 1 428 ? 30.530 17.663 8.140 1.00 60.12 428 ARG A C 1
ATOM 3252 O O . ARG A 1 428 ? 30.756 18.851 7.898 1.00 60.12 428 ARG A O 1
ATOM 3259 N N . PRO A 1 429 ? 29.662 16.932 7.416 1.00 67.06 429 PRO A N 1
ATOM 3260 C CA . PRO A 1 429 ? 28.990 17.481 6.246 1.00 67.06 429 PRO A CA 1
ATOM 3261 C C . PRO A 1 429 ? 27.895 18.471 6.648 1.00 67.06 429 PRO A C 1
ATOM 3263 O O . PRO A 1 429 ? 27.250 18.308 7.684 1.00 67.06 429 PRO A O 1
ATOM 3266 N N . ARG A 1 430 ? 27.642 19.469 5.799 1.00 67.81 430 ARG A N 1
ATOM 3267 C CA . ARG A 1 430 ? 26.476 20.363 5.901 1.00 67.81 430 ARG A CA 1
ATOM 3268 C C . ARG A 1 430 ? 25.207 19.692 5.372 1.00 67.81 430 ARG A C 1
ATOM 3270 O O . ARG A 1 430 ? 24.122 19.947 5.891 1.00 67.81 430 ARG A O 1
ATOM 3277 N N . SER A 1 431 ? 25.343 18.818 4.373 1.00 72.31 431 SER A N 1
ATOM 3278 C CA . SER A 1 431 ? 24.259 17.968 3.869 1.00 72.31 431 SER A CA 1
ATOM 3279 C C . SER A 1 431 ? 24.737 16.546 3.565 1.00 72.31 431 SER A C 1
ATOM 3281 O O . SER A 1 431 ? 25.794 16.331 2.969 1.00 72.31 431 SER A O 1
ATOM 3283 N N . LEU A 1 432 ? 23.944 15.560 3.979 1.00 75.44 432 LEU A N 1
ATOM 3284 C CA . LEU A 1 432 ? 24.232 14.136 3.848 1.00 75.44 432 LEU A CA 1
ATOM 3285 C C . LEU A 1 432 ? 23.078 13.443 3.122 1.00 75.44 432 LEU A C 1
ATOM 3287 O O . LEU A 1 432 ? 21.945 13.449 3.598 1.00 75.44 432 LEU A O 1
ATOM 3291 N N . ALA A 1 433 ? 23.373 12.799 1.998 1.00 79.50 433 ALA A N 1
ATOM 3292 C CA . ALA A 1 433 ? 22.459 11.853 1.378 1.00 79.50 433 ALA A CA 1
ATOM 3293 C C . ALA A 1 433 ? 22.837 10.429 1.769 1.00 79.50 433 ALA A C 1
ATOM 3295 O O . ALA A 1 433 ? 23.973 10.015 1.568 1.00 79.50 433 ALA A O 1
ATOM 3296 N N . VAL A 1 434 ? 21.882 9.665 2.280 1.00 77.38 434 VAL A N 1
ATOM 3297 C CA . VAL A 1 434 ? 22.035 8.239 2.551 1.00 77.38 434 VAL A CA 1
ATOM 3298 C C . VAL A 1 434 ? 21.322 7.459 1.451 1.00 77.38 434 VAL A C 1
ATOM 3300 O O . VAL A 1 434 ? 20.129 7.654 1.230 1.00 77.38 434 VAL A O 1
ATOM 3303 N N . ILE A 1 435 ? 22.038 6.566 0.776 1.00 80.94 435 ILE A N 1
ATOM 3304 C CA . ILE A 1 435 ? 21.518 5.690 -0.278 1.00 80.94 435 ILE A CA 1
ATOM 3305 C C . ILE A 1 435 ? 21.473 4.265 0.260 1.00 80.94 435 ILE A C 1
ATOM 3307 O O . ILE A 1 435 ? 22.478 3.787 0.770 1.00 80.94 435 ILE A O 1
ATOM 3311 N N . GLY A 1 436 ? 20.354 3.565 0.115 1.00 75.94 436 GLY A N 1
ATOM 3312 C CA . GLY A 1 436 ? 20.241 2.141 0.449 1.00 75.94 436 GLY A CA 1
ATOM 3313 C C . GLY A 1 436 ? 19.471 1.369 -0.621 1.00 75.94 436 GLY A C 1
ATOM 3314 O O . GLY A 1 436 ? 18.811 1.973 -1.467 1.00 75.94 436 GLY A O 1
ATOM 3315 N N . MET A 1 437 ? 19.542 0.034 -0.591 1.00 68.88 437 MET A N 1
ATOM 3316 C CA . MET A 1 437 ? 18.591 -0.818 -1.316 1.00 68.88 437 MET A CA 1
ATOM 3317 C C . MET A 1 437 ? 17.408 -1.064 -0.417 1.00 68.88 437 MET A C 1
ATOM 3319 O O . MET A 1 437 ? 17.501 -1.948 0.427 1.00 68.88 437 MET A O 1
ATOM 3323 N N . SER A 1 438 ? 16.321 -0.325 -0.624 1.00 56.91 438 SER A N 1
ATOM 3324 C CA . SER A 1 438 ? 15.167 -0.360 0.257 1.00 56.91 438 SER A CA 1
ATOM 3325 C C . SER A 1 438 ? 15.527 0.062 1.685 1.00 56.91 438 SER A C 1
ATOM 3327 O O . SER A 1 438 ? 16.234 -0.619 2.419 1.00 56.91 438 SER A O 1
ATOM 3329 N N . PHE A 1 439 ? 14.969 1.182 2.140 1.00 56.41 439 PHE A N 1
ATOM 3330 C CA . PHE A 1 439 ? 14.926 1.468 3.579 1.00 56.41 439 PHE A CA 1
ATOM 3331 C C . PHE A 1 439 ? 13.841 0.639 4.289 1.00 56.41 439 PHE A C 1
ATOM 3333 O O . PHE A 1 439 ? 13.385 1.030 5.361 1.00 56.41 439 PHE A O 1
ATOM 3340 N N . SER A 1 440 ? 13.423 -0.498 3.709 1.00 46.75 440 SER A N 1
ATOM 3341 C CA . SER A 1 440 ? 12.591 -1.462 4.421 1.00 46.75 440 SER A CA 1
ATOM 3342 C C . SER A 1 440 ? 13.368 -2.031 5.600 1.00 46.75 440 SER A C 1
ATOM 3344 O O . SER A 1 440 ? 14.578 -2.275 5.567 1.00 46.75 440 SER A O 1
ATOM 3346 N N . TYR A 1 441 ? 12.635 -2.247 6.679 1.00 47.34 441 TYR A N 1
ATOM 3347 C CA . TYR A 1 441 ? 13.151 -2.542 8.010 1.00 47.34 441 TYR A CA 1
ATOM 3348 C C . TYR A 1 441 ? 13.680 -3.982 8.177 1.00 47.34 441 TYR A C 1
ATOM 3350 O O . TYR A 1 441 ? 13.711 -4.511 9.288 1.00 47.34 441 TYR A O 1
ATOM 3358 N N . ILE A 1 442 ? 14.028 -4.669 7.082 1.00 41.38 442 ILE A N 1
ATOM 3359 C CA . ILE A 1 442 ? 14.338 -6.109 7.070 1.00 41.38 442 ILE A CA 1
ATOM 3360 C C . ILE A 1 442 ? 15.829 -6.382 7.080 1.00 41.38 442 ILE A C 1
ATOM 3362 O O . ILE A 1 442 ? 16.294 -7.302 7.753 1.00 41.38 442 ILE A O 1
ATOM 3366 N N . THR A 1 443 ? 16.592 -5.577 6.364 1.00 38.72 443 THR A N 1
ATOM 3367 C CA . THR A 1 443 ? 18.041 -5.644 6.429 1.00 38.72 443 THR A CA 1
ATOM 3368 C C . THR A 1 443 ? 18.482 -4.757 7.586 1.00 38.72 443 THR A C 1
ATOM 3370 O O . THR A 1 443 ? 17.981 -3.640 7.705 1.00 38.72 443 THR A O 1
ATOM 3373 N N . GLY A 1 444 ? 19.418 -5.203 8.431 1.00 38.00 444 GLY A N 1
ATOM 3374 C CA . GLY A 1 444 ? 20.025 -4.430 9.540 1.00 38.00 444 GLY A CA 1
ATOM 3375 C C . GLY A 1 444 ? 20.766 -3.142 9.125 1.00 38.00 444 GLY A C 1
ATOM 3376 O O . GLY A 1 444 ? 21.641 -2.675 9.836 1.00 38.00 444 GLY A O 1
ATOM 3377 N N . VAL A 1 445 ? 20.394 -2.600 7.970 1.00 45.69 445 VAL A N 1
ATOM 3378 C CA . VAL A 1 445 ? 20.788 -1.402 7.240 1.00 45.69 445 VAL A CA 1
ATOM 3379 C C . VAL A 1 445 ? 20.224 -0.147 7.912 1.00 45.69 445 VAL A C 1
ATOM 3381 O O . VAL A 1 445 ? 20.915 0.864 7.992 1.00 45.69 445 VAL A O 1
ATOM 3384 N N . ALA A 1 446 ? 18.993 -0.177 8.439 1.00 45.88 446 ALA A N 1
ATOM 3385 C CA . ALA A 1 446 ? 18.374 1.018 9.021 1.00 45.88 446 ALA A CA 1
ATOM 3386 C C . ALA A 1 446 ? 18.987 1.406 10.380 1.00 45.88 446 ALA A C 1
ATOM 3388 O O . ALA A 1 446 ? 19.346 2.563 10.573 1.00 45.88 446 ALA A O 1
ATOM 3389 N N . VAL A 1 447 ? 19.150 0.456 11.310 1.00 46.84 447 VAL A N 1
ATOM 3390 C CA . VAL A 1 447 ? 19.511 0.755 12.714 1.00 46.84 447 VAL A CA 1
ATOM 3391 C C . VAL A 1 447 ? 20.851 1.494 12.848 1.00 46.84 447 VAL A C 1
ATOM 3393 O O . VAL A 1 447 ? 20.857 2.584 13.420 1.00 46.84 447 VAL A O 1
ATOM 3396 N N . PRO A 1 448 ? 21.969 1.007 12.276 1.00 49.38 448 PRO A N 1
ATOM 3397 C CA . PRO A 1 448 ? 23.274 1.604 12.554 1.00 49.38 448 PRO A CA 1
ATOM 3398 C C . PRO A 1 448 ? 23.455 2.972 11.881 1.00 49.38 448 PRO A C 1
ATOM 3400 O O . PRO A 1 448 ? 24.059 3.886 12.444 1.00 49.38 448 PRO A O 1
ATOM 3403 N N . VAL A 1 449 ? 22.884 3.147 10.684 1.00 58.69 449 VAL A N 1
ATOM 3404 C CA . VAL A 1 449 ? 22.920 4.430 9.970 1.00 58.69 449 VAL A CA 1
ATOM 3405 C C . VAL A 1 449 ? 21.954 5.444 10.576 1.00 58.69 449 VAL A C 1
ATOM 3407 O O . VAL A 1 449 ? 22.272 6.634 10.596 1.00 58.69 449 VAL A O 1
ATOM 3410 N N . LEU A 1 450 ? 20.820 5.013 11.132 1.00 54.69 450 LEU A N 1
ATOM 3411 C CA . LEU A 1 450 ? 19.914 5.907 11.854 1.00 54.69 450 LEU A CA 1
ATOM 3412 C C . LEU A 1 450 ? 20.532 6.411 13.156 1.00 54.69 450 LEU A C 1
ATOM 3414 O O . LEU A 1 450 ? 20.469 7.607 13.412 1.00 54.69 450 LEU A O 1
ATOM 3418 N N . THR A 1 451 ? 21.219 5.565 13.927 1.00 53.75 451 THR A N 1
ATOM 3419 C CA . THR A 1 451 ? 21.960 6.018 15.118 1.00 53.75 451 THR A CA 1
ATOM 3420 C C . THR A 1 451 ? 23.053 7.029 14.753 1.00 53.75 451 THR A C 1
ATOM 3422 O O . THR A 1 451 ? 23.180 8.072 15.399 1.00 53.75 451 THR A O 1
ATOM 3425 N N . TYR A 1 452 ? 23.807 6.776 13.677 1.00 58.75 452 TYR A N 1
ATOM 3426 C CA . TYR A 1 452 ? 24.833 7.703 13.188 1.00 58.75 452 TYR A CA 1
ATOM 3427 C C . TYR A 1 452 ? 24.251 9.053 12.734 1.00 58.75 452 TYR A C 1
ATOM 3429 O O . TYR A 1 452 ? 24.726 10.114 13.136 1.00 58.75 452 TYR A O 1
ATOM 3437 N N . THR A 1 453 ? 23.194 9.032 11.927 1.00 60.03 453 THR A N 1
ATOM 3438 C CA . THR A 1 453 ? 22.537 10.248 11.417 1.00 60.03 453 THR A CA 1
ATOM 3439 C C . THR A 1 453 ? 21.798 11.023 12.509 1.00 60.03 453 THR A C 1
ATOM 3441 O O . THR A 1 453 ? 21.890 12.248 12.532 1.00 60.03 453 THR A O 1
ATOM 3444 N N . GLN A 1 454 ? 21.148 10.351 13.465 1.00 55.59 454 GLN A N 1
ATOM 3445 C CA . GLN A 1 454 ? 20.559 10.978 14.655 1.00 55.59 454 GLN A CA 1
ATOM 3446 C C . GLN A 1 454 ? 21.627 11.679 15.500 1.00 55.59 454 GLN A C 1
ATOM 3448 O O . GLN A 1 454 ? 21.422 12.809 15.942 1.00 55.59 454 GLN A O 1
ATOM 3453 N N . SER A 1 455 ? 22.797 11.056 15.667 1.00 53.84 455 SER A N 1
ATOM 3454 C CA . SER A 1 455 ? 23.926 11.684 16.352 1.00 53.84 455 SER A CA 1
ATOM 3455 C C . SER A 1 455 ? 24.441 12.917 15.594 1.00 53.84 455 SER A C 1
ATOM 3457 O O . SER A 1 455 ? 24.592 13.985 16.193 1.00 53.84 455 SER A O 1
ATOM 3459 N N . LEU A 1 456 ? 24.600 12.830 14.267 1.00 54.94 456 LEU A N 1
ATOM 3460 C CA . LEU A 1 456 ? 24.991 13.969 13.425 1.00 54.94 456 LEU A CA 1
ATOM 3461 C C . LEU A 1 456 ? 24.016 15.150 13.509 1.00 54.94 456 LEU A C 1
ATOM 3463 O O . LEU A 1 456 ? 24.467 16.295 13.492 1.00 54.94 456 LEU A O 1
ATOM 3467 N N . ILE A 1 457 ? 22.712 14.884 13.608 1.00 52.75 457 ILE A N 1
ATOM 3468 C CA . ILE A 1 457 ? 21.664 15.901 13.784 1.00 52.75 457 ILE A CA 1
ATOM 3469 C C . ILE A 1 457 ? 21.723 16.496 15.202 1.00 52.75 457 ILE A C 1
ATOM 3471 O O . ILE A 1 457 ? 21.615 17.709 15.376 1.00 52.75 457 ILE A O 1
ATOM 3475 N N . SER A 1 458 ? 21.955 15.667 16.227 1.00 44.19 458 SER A N 1
ATOM 3476 C CA . SER A 1 458 ? 21.998 16.116 17.628 1.00 44.19 458 SER A CA 1
ATOM 3477 C C . SER A 1 458 ? 23.140 17.099 17.927 1.00 44.19 458 SER A C 1
ATOM 3479 O O . SER A 1 458 ? 22.997 17.976 18.774 1.00 44.19 458 SER A O 1
ATOM 3481 N N . GLY A 1 459 ? 24.258 17.016 17.197 1.00 44.12 459 GLY A N 1
ATOM 3482 C CA . GLY A 1 459 ? 25.399 17.919 17.366 1.00 44.12 459 GLY A CA 1
ATOM 3483 C C . GLY A 1 459 ? 25.267 19.273 16.656 1.00 44.12 459 GLY A C 1
ATOM 3484 O O . GLY A 1 459 ? 26.238 20.029 16.629 1.00 44.12 459 GLY A O 1
ATOM 3485 N N . GLY A 1 460 ? 24.161 19.559 15.948 1.00 48.81 460 GLY A N 1
ATOM 3486 C CA . GLY A 1 460 ? 23.978 20.749 15.089 1.00 48.81 460 GLY A CA 1
ATOM 3487 C C . GLY A 1 460 ? 23.311 20.457 13.726 1.00 48.81 460 GLY A C 1
ATOM 3488 O O . GLY A 1 460 ? 23.110 19.296 13.379 1.00 48.81 460 GLY A O 1
ATOM 3489 N N . PRO A 1 461 ? 22.976 21.487 12.927 1.00 52.81 461 PRO A N 1
ATOM 3490 C CA . PRO A 1 461 ? 22.109 21.343 11.757 1.00 52.81 461 PRO A CA 1
ATOM 3491 C C . PRO A 1 461 ? 22.839 20.690 10.574 1.00 52.81 461 PRO A C 1
ATOM 3493 O O . PRO A 1 461 ? 23.566 21.354 9.837 1.00 52.81 461 PRO A O 1
ATOM 3496 N N . VAL A 1 462 ? 22.623 19.390 10.387 1.00 58.97 462 VAL A N 1
ATOM 3497 C CA . VAL A 1 462 ? 22.988 18.651 9.171 1.00 58.97 462 VAL A CA 1
ATOM 3498 C C . VAL A 1 462 ? 21.696 18.282 8.446 1.00 58.97 462 VAL A C 1
ATOM 3500 O O . VAL A 1 462 ? 20.819 17.661 9.042 1.00 58.97 462 VAL A O 1
ATOM 3503 N N . ASP A 1 463 ? 21.568 18.655 7.171 1.00 65.31 463 ASP A N 1
ATOM 3504 C CA . ASP A 1 463 ? 20.437 18.234 6.331 1.00 65.31 463 ASP A CA 1
ATOM 3505 C C . ASP A 1 463 ? 20.655 16.784 5.878 1.00 65.31 463 ASP A C 1
ATOM 3507 O O . ASP A 1 463 ? 21.498 16.520 5.016 1.00 65.31 463 ASP A O 1
ATOM 3511 N N . VAL A 1 464 ? 19.942 15.840 6.498 1.00 64.19 464 VAL A N 1
ATOM 3512 C CA . VAL A 1 464 ? 20.033 14.408 6.187 1.00 64.19 464 VAL A CA 1
ATOM 3513 C C . VAL A 1 464 ? 18.839 13.984 5.341 1.00 64.19 464 VAL A C 1
ATOM 3515 O O . VAL A 1 464 ? 17.687 14.123 5.750 1.00 64.19 464 VAL A O 1
ATOM 3518 N N . ARG A 1 465 ? 19.112 13.400 4.173 1.00 71.62 465 ARG A N 1
ATOM 3519 C CA . ARG A 1 465 ? 18.095 12.901 3.241 1.00 71.62 465 ARG A CA 1
ATOM 3520 C C . ARG A 1 465 ? 18.358 11.440 2.912 1.00 71.62 465 ARG A C 1
ATOM 3522 O O . ARG A 1 465 ? 19.497 11.061 2.667 1.00 71.62 465 ARG A O 1
ATOM 3529 N N . TYR A 1 466 ? 17.308 10.634 2.858 1.00 72.75 466 TYR A N 1
ATOM 3530 C CA . TYR A 1 466 ? 17.397 9.210 2.532 1.00 72.75 466 TYR A CA 1
ATOM 3531 C C . TYR A 1 466 ? 16.786 8.950 1.156 1.00 72.75 466 TYR A C 1
ATOM 3533 O O . TYR A 1 466 ? 15.714 9.483 0.856 1.00 72.75 466 TYR A O 1
ATOM 3541 N N . PHE A 1 467 ? 17.467 8.135 0.351 1.00 72.81 467 PHE A N 1
ATOM 3542 C CA . PHE A 1 467 ? 17.112 7.808 -1.031 1.00 72.81 467 PHE A CA 1
ATOM 3543 C C . PHE A 1 467 ? 17.102 6.294 -1.264 1.00 72.81 467 PHE A C 1
ATOM 3545 O O . PHE A 1 467 ? 18.149 5.642 -1.191 1.00 72.81 467 PHE A O 1
ATOM 3552 N N . ASP A 1 468 ? 15.924 5.721 -1.514 1.00 75.50 468 ASP A N 1
ATOM 3553 C CA . ASP A 1 468 ? 15.811 4.305 -1.872 1.00 75.50 468 ASP A CA 1
ATOM 3554 C C . ASP A 1 468 ? 16.249 4.105 -3.324 1.00 75.50 468 ASP A C 1
ATOM 3556 O O . ASP A 1 468 ? 15.568 4.535 -4.257 1.00 75.50 468 ASP A O 1
ATOM 3560 N N . LEU A 1 469 ? 17.379 3.427 -3.530 1.00 76.88 469 LEU A N 1
ATOM 3561 C CA . LEU A 1 469 ? 17.915 3.198 -4.865 1.00 76.88 469 LEU A CA 1
ATOM 3562 C C . LEU A 1 469 ? 17.030 2.270 -5.711 1.00 76.88 469 LEU A C 1
ATOM 3564 O O . LEU A 1 469 ? 17.115 2.309 -6.936 1.00 76.88 469 LEU A O 1
ATOM 3568 N N . ALA A 1 470 ? 16.158 1.468 -5.088 1.00 68.69 470 ALA A N 1
ATOM 3569 C CA . ALA A 1 470 ? 15.173 0.661 -5.808 1.00 68.69 470 ALA A CA 1
ATOM 3570 C C . ALA A 1 470 ? 14.121 1.520 -6.534 1.00 68.69 470 ALA A C 1
ATOM 3572 O O . ALA A 1 470 ? 13.402 1.009 -7.390 1.00 68.69 470 ALA A O 1
ATOM 3573 N N . ALA A 1 471 ? 14.034 2.812 -6.207 1.00 68.38 471 ALA A N 1
ATOM 3574 C CA . ALA A 1 471 ? 13.058 3.733 -6.763 1.00 68.38 471 ALA A CA 1
ATOM 3575 C C . ALA A 1 471 ? 13.569 4.568 -7.959 1.00 68.38 471 ALA A C 1
ATOM 3577 O O . ALA A 1 471 ? 12.856 5.466 -8.412 1.00 68.38 471 ALA A O 1
ATOM 3578 N N . PHE A 1 472 ? 14.778 4.283 -8.466 1.00 73.62 472 PHE A N 1
ATOM 3579 C CA . PHE A 1 472 ? 15.416 4.983 -9.590 1.00 73.62 472 PHE A CA 1
ATOM 3580 C C . PHE A 1 472 ? 15.844 4.001 -10.698 1.00 73.62 472 PHE A C 1
ATOM 3582 O O . PHE A 1 472 ? 16.328 2.905 -10.406 1.00 73.62 472 PHE A O 1
ATOM 3589 N N . HIS A 1 473 ? 15.720 4.406 -11.970 1.00 67.81 473 HIS A N 1
ATOM 3590 C CA . HIS A 1 473 ? 15.987 3.540 -13.141 1.00 67.81 473 HIS A CA 1
ATOM 3591 C C . HIS A 1 473 ? 17.299 3.833 -13.829 1.00 67.81 473 HIS A C 1
ATOM 3593 O O . HIS A 1 473 ? 17.864 2.957 -14.487 1.00 67.81 473 HIS A O 1
ATOM 3599 N N . ARG A 1 474 ? 17.752 5.081 -13.717 1.00 75.25 474 ARG A N 1
ATOM 3600 C CA . ARG A 1 474 ? 18.936 5.579 -14.399 1.00 75.25 474 ARG A CA 1
ATOM 3601 C C . ARG A 1 474 ? 19.881 6.256 -13.408 1.00 75.25 474 ARG A C 1
ATOM 3603 O O . ARG A 1 474 ? 19.401 6.966 -12.517 1.00 75.25 474 ARG A O 1
ATOM 3610 N N . PRO A 1 475 ? 21.207 6.071 -13.547 1.00 82.69 475 PRO A N 1
ATOM 3611 C CA . PRO A 1 475 ? 22.188 6.770 -12.723 1.00 82.69 475 PRO A CA 1
ATOM 3612 C C . PRO A 1 475 ? 21.977 8.287 -12.709 1.00 82.69 475 PRO A C 1
ATOM 3614 O O . PRO A 1 475 ? 22.117 8.910 -11.664 1.00 82.69 475 PRO A O 1
ATOM 3617 N N . GLU A 1 476 ? 21.579 8.880 -13.834 1.00 81.75 476 GLU A N 1
ATOM 3618 C CA . GLU A 1 476 ? 21.387 10.323 -13.979 1.00 81.75 476 GLU A CA 1
ATOM 3619 C C . GLU A 1 476 ? 20.220 10.848 -13.129 1.00 81.75 476 GLU A C 1
ATOM 3621 O O . GLU A 1 476 ? 20.320 11.925 -12.549 1.00 81.75 476 GLU A O 1
ATOM 3626 N N . GLU A 1 477 ? 19.133 10.080 -13.006 1.00 78.31 477 GLU A N 1
ATOM 3627 C CA . GLU A 1 477 ? 17.969 10.443 -12.182 1.00 78.31 477 GLU A CA 1
ATOM 3628 C C . GLU A 1 477 ? 18.314 10.419 -10.694 1.00 78.31 477 GLU A C 1
ATOM 3630 O O . GLU A 1 477 ? 17.986 11.346 -9.951 1.00 78.31 477 GLU A O 1
ATOM 3635 N N . ALA A 1 478 ? 19.018 9.371 -10.264 1.00 83.50 478 ALA A N 1
ATOM 3636 C CA . ALA A 1 478 ? 19.500 9.277 -8.896 1.00 83.50 478 ALA A CA 1
ATOM 3637 C C . ALA A 1 478 ? 20.539 10.374 -8.605 1.00 83.50 478 ALA A C 1
ATOM 3639 O O . ALA A 1 478 ? 20.464 11.033 -7.571 1.00 83.50 478 ALA A O 1
ATOM 3640 N N . ALA A 1 479 ? 21.469 10.637 -9.529 1.00 85.12 479 ALA A N 1
ATOM 3641 C CA . ALA A 1 479 ? 22.457 11.706 -9.396 1.00 85.12 479 ALA A CA 1
ATOM 3642 C C . ALA A 1 479 ? 21.798 13.090 -9.285 1.00 85.12 479 ALA A C 1
ATOM 3644 O O . ALA A 1 479 ? 22.242 13.918 -8.484 1.00 85.12 479 ALA A O 1
ATOM 3645 N N . GLU A 1 480 ? 20.712 13.325 -10.026 1.00 81.50 480 GLU A N 1
ATOM 3646 C CA . GLU A 1 480 ? 19.931 14.557 -9.937 1.00 81.50 480 GLU A CA 1
ATOM 3647 C C . GLU A 1 480 ? 19.300 14.741 -8.558 1.00 81.50 480 GLU A C 1
ATOM 3649 O O . GLU A 1 480 ? 19.447 15.797 -7.937 1.00 81.50 480 GLU A O 1
ATOM 3654 N N . ALA A 1 481 ? 18.664 13.691 -8.035 1.00 79.44 481 ALA A N 1
ATOM 3655 C CA . ALA A 1 481 ? 18.082 13.703 -6.696 1.00 79.44 481 ALA A CA 1
ATOM 3656 C C . ALA A 1 481 ? 19.140 13.972 -5.604 1.00 79.44 481 ALA A C 1
ATOM 3658 O O . ALA A 1 481 ? 18.857 14.609 -4.585 1.00 79.44 481 ALA A O 1
ATOM 3659 N N . LEU A 1 482 ? 20.384 13.553 -5.850 1.00 83.12 482 LEU A N 1
ATOM 3660 C CA . LEU A 1 482 ? 21.534 13.727 -4.963 1.00 83.12 482 LEU A CA 1
ATOM 3661 C C . LEU A 1 482 ? 22.288 15.049 -5.179 1.00 83.12 482 LEU A C 1
ATOM 3663 O O . LEU A 1 482 ? 23.267 15.311 -4.475 1.00 83.12 482 LEU A O 1
ATOM 3667 N N . ARG A 1 483 ? 21.875 15.910 -6.123 1.00 83.50 483 ARG A N 1
ATOM 3668 C CA . ARG A 1 483 ? 22.628 17.120 -6.507 1.00 83.50 483 ARG A CA 1
ATOM 3669 C C . ARG A 1 483 ? 22.898 18.064 -5.323 1.00 83.50 483 ARG A C 1
ATOM 3671 O O . ARG A 1 483 ? 23.975 18.658 -5.256 1.00 83.50 483 ARG A O 1
ATOM 3678 N N . GLY A 1 484 ? 21.973 18.154 -4.367 1.00 76.75 484 GLY A N 1
ATOM 3679 C CA . GLY A 1 484 ? 22.087 19.010 -3.176 1.00 76.75 484 GLY A CA 1
ATOM 3680 C C . GLY A 1 484 ? 22.905 18.442 -2.004 1.00 76.75 484 GLY A C 1
ATOM 3681 O O . GLY A 1 484 ? 23.078 19.139 -1.004 1.00 76.75 484 GLY A O 1
ATOM 3682 N N . ALA A 1 485 ? 23.390 17.200 -2.090 1.00 78.25 485 ALA A N 1
ATOM 3683 C CA . ALA A 1 485 ? 24.108 16.544 -0.998 1.00 78.25 485 ALA A CA 1
ATOM 3684 C C . ALA A 1 485 ? 25.623 16.778 -1.082 1.00 78.25 485 ALA A C 1
ATOM 3686 O O . ALA A 1 485 ? 26.229 16.513 -2.113 1.00 78.25 485 ALA A O 1
ATOM 3687 N N . GLU A 1 486 ? 26.255 17.249 -0.010 1.00 77.06 486 GLU A N 1
ATOM 3688 C CA . GLU A 1 486 ? 27.712 17.413 0.067 1.00 77.06 486 GLU A CA 1
ATOM 3689 C C . GLU A 1 486 ? 28.414 16.051 0.119 1.00 77.06 486 GLU A C 1
ATOM 3691 O O . GLU A 1 486 ? 29.356 15.796 -0.638 1.00 77.06 486 GLU A O 1
ATOM 3696 N N . THR A 1 487 ? 27.897 15.165 0.971 1.00 78.56 487 THR A N 1
ATOM 3697 C CA . THR A 1 487 ? 28.393 13.801 1.161 1.00 78.56 487 THR A CA 1
ATOM 3698 C C . THR A 1 487 ? 27.298 12.797 0.833 1.00 78.56 487 THR A C 1
ATOM 3700 O O . THR A 1 487 ? 26.134 12.987 1.188 1.00 78.56 487 THR A O 1
ATOM 3703 N N . VAL A 1 488 ? 27.685 11.705 0.179 1.00 83.50 488 VAL A N 1
ATOM 3704 C CA . VAL A 1 488 ? 26.821 10.564 -0.116 1.00 83.50 488 VAL A CA 1
ATOM 3705 C C . VAL A 1 488 ? 27.314 9.354 0.672 1.00 83.50 488 VAL A C 1
ATOM 3707 O O . VAL A 1 488 ? 28.457 8.931 0.518 1.00 83.50 488 VAL A O 1
ATOM 3710 N N . LEU A 1 489 ? 26.452 8.791 1.512 1.00 83.06 489 LEU A N 1
ATOM 3711 C CA . LEU A 1 489 ? 26.688 7.567 2.264 1.00 83.06 489 LEU A CA 1
ATOM 3712 C C . LEU A 1 489 ? 25.883 6.426 1.645 1.00 83.06 489 LEU A C 1
ATOM 3714 O O . LEU A 1 489 ? 24.659 6.413 1.715 1.00 83.06 489 LEU A O 1
ATOM 3718 N N . ILE A 1 490 ? 26.567 5.448 1.072 1.00 85.00 490 ILE A N 1
ATOM 3719 C CA . ILE A 1 490 ? 25.977 4.205 0.592 1.00 85.00 490 ILE A CA 1
ATOM 3720 C C . ILE A 1 490 ? 25.884 3.263 1.782 1.00 85.00 490 ILE A C 1
ATOM 3722 O O . ILE A 1 490 ? 26.889 2.823 2.333 1.00 85.00 490 ILE A O 1
ATOM 3726 N N . ASN A 1 491 ? 24.668 2.990 2.204 1.00 77.88 491 ASN A N 1
ATOM 3727 C CA . ASN A 1 491 ? 24.347 2.123 3.309 1.00 77.88 491 ASN A CA 1
ATOM 3728 C C . ASN A 1 491 ? 24.149 0.701 2.781 1.00 77.88 491 ASN A C 1
ATOM 3730 O O . ASN A 1 491 ? 23.154 0.466 2.096 1.00 77.88 491 ASN A O 1
ATOM 3734 N N . SER A 1 492 ? 25.065 -0.214 3.128 1.00 79.31 492 SER A N 1
ATOM 3735 C CA . SER A 1 492 ? 25.211 -1.582 2.593 1.00 79.31 492 SER A CA 1
ATOM 3736 C C . SER A 1 492 ? 26.016 -1.682 1.297 1.00 79.31 492 SER A C 1
ATOM 3738 O O . SER A 1 492 ? 26.003 -0.782 0.459 1.00 79.31 492 SER A O 1
ATOM 3740 N N . VAL A 1 493 ? 26.674 -2.831 1.095 1.00 85.38 493 VAL A N 1
ATOM 3741 C CA . VAL A 1 493 ? 27.192 -3.243 -0.225 1.00 85.38 493 VAL A CA 1
ATOM 3742 C C . VAL A 1 493 ? 26.120 -3.840 -1.150 1.00 85.38 493 VAL A C 1
ATOM 3744 O O . VAL A 1 493 ? 26.320 -3.908 -2.361 1.00 85.38 493 VAL A O 1
ATOM 3747 N N . ALA A 1 494 ? 24.944 -4.205 -0.628 1.00 82.12 494 ALA A N 1
ATOM 3748 C CA . ALA A 1 494 ? 23.832 -4.768 -1.398 1.00 82.12 494 ALA A CA 1
ATOM 3749 C C . ALA A 1 494 ? 23.422 -3.965 -2.656 1.00 82.12 494 ALA A C 1
ATOM 3751 O O . ALA A 1 494 ? 23.135 -4.608 -3.673 1.00 82.12 494 ALA A O 1
ATOM 3752 N N . PRO A 1 495 ? 23.407 -2.609 -2.659 1.00 85.19 495 PRO A N 1
ATOM 3753 C CA . PRO A 1 495 ? 23.125 -1.820 -3.859 1.00 85.19 495 PRO A CA 1
ATOM 3754 C C . PRO A 1 495 ? 23.940 -2.215 -5.078 1.00 85.19 495 PRO A C 1
ATOM 3756 O O . PRO A 1 495 ? 23.366 -2.348 -6.157 1.00 85.19 495 PRO A O 1
ATOM 3759 N N . PHE A 1 496 ? 25.231 -2.480 -4.903 1.00 87.94 496 PHE A N 1
ATOM 3760 C CA . PHE A 1 496 ? 26.140 -2.758 -6.010 1.00 87.94 496 PHE A CA 1
ATOM 3761 C C . PHE A 1 496 ? 25.815 -4.056 -6.757 1.00 87.94 496 PHE A C 1
ATOM 3763 O O . PHE A 1 496 ? 26.079 -4.156 -7.952 1.00 87.94 496 PHE A O 1
ATOM 3770 N N . TRP A 1 497 ? 25.190 -5.032 -6.096 1.00 82.75 497 TRP A N 1
ATOM 3771 C CA . TRP A 1 497 ? 24.738 -6.262 -6.752 1.00 82.75 497 TRP A CA 1
ATOM 3772 C C . TRP A 1 497 ? 23.275 -6.198 -7.183 1.00 82.75 497 TRP A C 1
ATOM 3774 O O . TRP A 1 497 ? 22.915 -6.720 -8.242 1.00 82.75 497 TRP A O 1
ATOM 3784 N N . ARG A 1 498 ? 22.412 -5.578 -6.371 1.00 78.56 498 ARG A N 1
ATOM 3785 C CA . ARG A 1 498 ? 20.953 -5.699 -6.507 1.00 78.56 498 ARG A CA 1
ATOM 3786 C C . ARG A 1 498 ? 20.313 -4.585 -7.333 1.00 78.56 498 ARG A C 1
ATOM 3788 O O . ARG A 1 498 ? 19.299 -4.847 -7.980 1.00 78.56 498 ARG A O 1
ATOM 3795 N N . SER A 1 499 ? 20.897 -3.387 -7.379 1.00 79.31 499 SER A N 1
ATOM 3796 C CA . SER A 1 499 ? 20.417 -2.306 -8.248 1.00 79.31 499 SER A CA 1
ATOM 3797 C C . SER A 1 499 ? 21.145 -2.313 -9.596 1.00 79.31 499 SER A C 1
ATOM 3799 O O . SER A 1 499 ? 22.371 -2.422 -9.628 1.00 79.31 499 SER A O 1
ATOM 3801 N N . PRO A 1 500 ? 20.425 -2.165 -10.725 1.00 80.62 500 PRO A N 1
ATOM 3802 C CA . PRO A 1 500 ? 21.048 -2.041 -12.040 1.00 80.62 500 PRO A CA 1
ATOM 3803 C C . PRO A 1 500 ? 21.833 -0.737 -12.226 1.00 80.62 500 PRO A C 1
ATOM 3805 O O . PRO A 1 500 ? 22.612 -0.655 -13.168 1.00 80.62 500 PRO A O 1
ATOM 3808 N N . ILE A 1 501 ? 21.638 0.265 -11.362 1.00 84.19 501 ILE A N 1
ATOM 3809 C CA . ILE A 1 501 ? 22.244 1.592 -11.524 1.00 84.19 501 ILE A CA 1
ATOM 3810 C C . ILE A 1 501 ? 23.322 1.921 -10.498 1.00 84.19 501 ILE A C 1
ATOM 3812 O O . ILE A 1 501 ? 23.990 2.937 -10.650 1.00 84.19 501 ILE A O 1
ATOM 3816 N N . ALA A 1 502 ? 23.494 1.108 -9.452 1.00 88.75 502 ALA A N 1
ATOM 3817 C CA . ALA A 1 502 ? 24.364 1.455 -8.329 1.00 88.75 502 ALA A CA 1
ATOM 3818 C C . ALA A 1 502 ? 25.818 1.695 -8.746 1.00 88.75 502 ALA A C 1
ATOM 3820 O O . ALA A 1 502 ? 26.361 2.745 -8.417 1.00 88.75 502 ALA A O 1
ATOM 3821 N N . ASN A 1 503 ? 26.432 0.765 -9.489 1.00 91.25 503 ASN A N 1
ATOM 3822 C CA . ASN A 1 503 ? 27.824 0.913 -9.930 1.00 91.25 503 ASN A CA 1
ATOM 3823 C C . ASN A 1 503 ? 28.007 2.195 -10.757 1.00 91.25 503 ASN A C 1
ATOM 3825 O O . ASN A 1 503 ? 28.824 3.038 -10.399 1.00 91.25 503 ASN A O 1
ATOM 3829 N N . GLY A 1 504 ? 27.181 2.388 -11.793 1.00 89.50 504 GLY A N 1
ATOM 3830 C CA . GLY A 1 504 ? 27.261 3.567 -12.662 1.00 89.50 504 GLY A CA 1
ATOM 3831 C C . GLY A 1 504 ? 26.962 4.887 -11.940 1.00 89.50 504 GLY A C 1
ATOM 3832 O O . GLY A 1 504 ? 27.617 5.891 -12.199 1.00 89.50 504 GLY A O 1
ATOM 3833 N N . LEU A 1 505 ? 26.022 4.896 -10.988 1.00 93.00 505 LEU A N 1
ATOM 3834 C CA . LEU A 1 505 ? 25.749 6.068 -10.153 1.00 93.00 505 LEU A CA 1
ATOM 3835 C C . LEU A 1 505 ? 26.967 6.433 -9.305 1.00 93.00 505 LEU A C 1
ATOM 3837 O O . LEU A 1 505 ? 27.361 7.594 -9.253 1.00 93.00 505 LEU A O 1
ATOM 3841 N N . VAL A 1 506 ? 27.550 5.451 -8.622 1.00 92.69 506 VAL A N 1
ATOM 3842 C CA . VAL A 1 506 ? 28.687 5.677 -7.726 1.00 92.69 506 VAL A CA 1
ATOM 3843 C C . VAL A 1 506 ? 29.913 6.122 -8.509 1.00 92.69 506 VAL A C 1
ATOM 3845 O O . VAL A 1 506 ? 30.593 7.051 -8.080 1.00 92.69 506 VAL A O 1
ATOM 3848 N N . GLU A 1 507 ? 30.153 5.526 -9.674 1.00 92.88 507 GLU A N 1
ATOM 3849 C CA . GLU A 1 507 ? 31.188 5.968 -10.605 1.00 92.88 507 GLU A CA 1
ATOM 3850 C C . GLU A 1 507 ? 30.987 7.433 -11.013 1.00 92.88 507 GLU A C 1
ATOM 3852 O O . GLU A 1 507 ? 31.882 8.249 -10.799 1.00 92.88 507 GLU A O 1
ATOM 3857 N N . ALA A 1 508 ? 29.787 7.806 -11.471 1.00 89.88 508 ALA A N 1
ATOM 3858 C CA . ALA A 1 508 ? 29.473 9.179 -11.867 1.00 89.88 508 ALA A CA 1
ATOM 3859 C C . ALA A 1 508 ? 29.615 10.188 -10.709 1.00 89.88 508 ALA A C 1
ATOM 3861 O O . ALA A 1 508 ? 30.107 11.307 -10.892 1.00 89.88 508 ALA A O 1
ATOM 3862 N N . LEU A 1 509 ? 29.217 9.808 -9.492 1.00 90.06 509 LEU A N 1
ATOM 3863 C CA . LEU A 1 509 ? 29.398 10.642 -8.300 1.00 90.06 509 LEU A CA 1
ATOM 3864 C C . LEU A 1 509 ? 30.887 10.841 -7.979 1.00 90.06 509 LEU A C 1
ATOM 3866 O O . LEU A 1 509 ? 31.311 11.960 -7.693 1.00 90.06 509 LEU A O 1
ATOM 3870 N N . LEU A 1 510 ? 31.698 9.785 -8.059 1.00 88.69 510 LEU A N 1
ATOM 3871 C CA . LEU A 1 510 ? 33.142 9.877 -7.838 1.00 88.69 510 LEU A CA 1
ATOM 3872 C C . LEU A 1 510 ? 33.839 10.703 -8.929 1.00 88.69 510 LEU A C 1
ATOM 3874 O O . LEU A 1 510 ? 34.713 11.510 -8.614 1.00 88.69 510 LEU A O 1
ATOM 3878 N N . ASP A 1 511 ? 33.449 10.536 -10.194 1.00 89.56 511 ASP A N 1
ATOM 3879 C CA . ASP A 1 511 ? 34.010 11.261 -11.343 1.00 89.56 511 ASP A CA 1
ATOM 3880 C C . ASP A 1 511 ? 33.696 12.763 -11.300 1.00 89.56 511 ASP A C 1
ATOM 3882 O O . ASP A 1 511 ? 34.494 13.588 -11.743 1.00 89.56 511 ASP A O 1
ATOM 3886 N N . THR A 1 512 ? 32.568 13.140 -10.695 1.00 85.25 512 THR A N 1
ATOM 3887 C CA . THR A 1 512 ? 32.203 14.543 -10.434 1.00 85.25 512 THR A CA 1
ATOM 3888 C C . THR A 1 512 ? 32.836 15.111 -9.158 1.00 85.25 512 THR A C 1
ATOM 3890 O O . THR A 1 512 ? 32.568 16.255 -8.786 1.00 85.25 512 THR A O 1
ATOM 3893 N N . GLY A 1 513 ? 33.699 14.342 -8.485 1.00 82.75 513 GLY A N 1
ATOM 3894 C CA . GLY A 1 513 ? 34.409 14.760 -7.276 1.00 82.75 513 GLY A CA 1
ATOM 3895 C C . GLY A 1 513 ? 33.549 14.765 -6.009 1.00 82.75 513 GLY A C 1
ATOM 3896 O O . GLY A 1 513 ? 33.946 15.365 -5.007 1.00 82.75 513 GLY A O 1
ATOM 3897 N N . ARG A 1 514 ? 32.374 14.119 -6.022 1.00 82.00 514 ARG A N 1
ATOM 3898 C CA . ARG A 1 514 ? 31.523 13.996 -4.832 1.00 82.00 514 ARG A CA 1
ATOM 3899 C C . ARG A 1 514 ? 32.212 13.128 -3.777 1.00 82.00 514 ARG A C 1
ATOM 3901 O O . ARG A 1 514 ? 32.850 12.122 -4.084 1.00 82.00 514 ARG A O 1
ATOM 3908 N N . ARG A 1 515 ? 32.032 13.480 -2.501 1.00 81.62 515 ARG A N 1
ATOM 3909 C CA . ARG A 1 515 ? 32.460 12.645 -1.372 1.00 81.62 515 ARG A CA 1
ATOM 3910 C C . ARG A 1 515 ? 31.501 11.464 -1.230 1.00 81.62 515 ARG A C 1
ATOM 3912 O O . ARG A 1 515 ? 30.359 11.655 -0.819 1.00 81.62 515 ARG A O 1
ATOM 3919 N N . VAL A 1 516 ? 31.965 10.260 -1.565 1.00 85.81 516 VAL A N 1
ATOM 3920 C CA . VAL A 1 516 ? 31.185 9.021 -1.440 1.00 85.81 516 VAL A CA 1
ATOM 3921 C C . VAL A 1 516 ? 31.821 8.102 -0.399 1.00 85.81 516 VAL A C 1
ATOM 3923 O O . VAL A 1 516 ? 33.004 7.762 -0.490 1.00 85.81 516 VAL A O 1
ATOM 3926 N N . ALA A 1 517 ? 31.028 7.697 0.588 1.00 84.19 517 ALA A N 1
ATOM 3927 C CA . ALA A 1 517 ? 31.395 6.711 1.593 1.00 84.19 517 ALA A CA 1
ATOM 3928 C C . ALA A 1 517 ? 30.483 5.484 1.494 1.00 84.19 517 ALA A C 1
ATOM 3930 O O . ALA A 1 517 ? 29.307 5.610 1.175 1.00 84.19 517 ALA A O 1
ATOM 3931 N N . LEU A 1 518 ? 31.015 4.305 1.793 1.00 85.12 518 LEU A N 1
ATOM 3932 C CA . LEU A 1 518 ? 30.300 3.036 1.849 1.00 85.12 518 LEU A CA 1
ATOM 3933 C C . LEU A 1 518 ? 30.299 2.532 3.290 1.00 85.12 518 LEU A C 1
ATOM 3935 O O . LEU A 1 518 ? 31.361 2.255 3.834 1.00 85.12 518 LEU A O 1
ATOM 3939 N N . TYR A 1 519 ? 29.128 2.382 3.894 1.00 82.12 519 TYR A N 1
ATOM 3940 C CA . TYR A 1 519 ? 28.951 1.709 5.174 1.00 82.12 519 TYR A CA 1
ATOM 3941 C C . TYR A 1 519 ? 28.654 0.226 4.958 1.00 82.12 519 TYR A C 1
ATOM 3943 O O . TYR A 1 519 ? 27.529 -0.160 4.640 1.00 82.12 519 TYR A O 1
ATOM 3951 N N . ALA A 1 520 ? 29.684 -0.599 5.119 1.00 82.06 520 ALA A N 1
ATOM 3952 C CA . ALA A 1 520 ? 29.609 -2.039 4.953 1.00 82.06 520 ALA A CA 1
ATOM 3953 C C . ALA A 1 520 ? 29.283 -2.719 6.286 1.00 82.06 520 ALA A C 1
ATOM 3955 O O . ALA A 1 520 ? 29.962 -2.515 7.291 1.00 82.06 520 ALA A O 1
ATOM 3956 N N . HIS A 1 521 ? 28.271 -3.580 6.281 1.00 76.94 521 HIS A N 1
ATOM 3957 C CA . HIS A 1 521 ? 27.854 -4.353 7.458 1.00 76.94 521 HIS A CA 1
ATOM 3958 C C . HIS A 1 521 ? 27.455 -5.795 7.104 1.00 76.94 521 HIS A C 1
ATOM 3960 O O . HIS A 1 521 ? 27.026 -6.565 7.960 1.00 76.94 521 HIS A O 1
ATOM 3966 N N . GLU A 1 522 ? 27.658 -6.185 5.848 1.00 75.38 522 GLU A N 1
ATOM 3967 C CA . GLU A 1 522 ? 27.466 -7.536 5.347 1.00 75.38 522 GLU A CA 1
ATOM 3968 C C . GLU A 1 522 ? 28.591 -8.467 5.796 1.00 75.38 522 GLU A C 1
ATOM 3970 O O . GLU A 1 522 ? 29.764 -8.084 5.881 1.00 75.38 522 GLU A O 1
ATOM 3975 N N . THR A 1 523 ? 28.223 -9.721 6.049 1.00 73.19 523 THR A N 1
ATOM 3976 C CA . THR A 1 523 ? 29.175 -10.791 6.339 1.00 73.19 523 THR A CA 1
ATOM 3977 C C . THR A 1 523 ? 29.876 -11.259 5.063 1.00 73.19 523 THR A C 1
ATOM 3979 O O . THR A 1 523 ? 29.359 -11.112 3.954 1.00 73.19 523 THR A O 1
ATOM 3982 N N . GLU A 1 524 ? 31.033 -11.901 5.223 1.00 70.56 524 GLU A N 1
ATOM 3983 C CA . GLU A 1 524 ? 31.780 -12.533 4.125 1.00 70.56 524 GLU A CA 1
ATOM 3984 C C . GLU A 1 524 ? 30.932 -13.559 3.347 1.00 70.56 524 GLU A C 1
ATOM 3986 O O . GLU A 1 524 ? 31.052 -13.682 2.127 1.00 70.56 524 GLU A O 1
ATOM 3991 N N . TYR A 1 525 ? 30.004 -14.237 4.033 1.00 69.56 525 TYR A N 1
ATOM 3992 C CA . TYR A 1 525 ? 29.035 -15.134 3.403 1.00 69.56 525 TYR A CA 1
ATOM 3993 C C . TYR A 1 525 ? 28.125 -14.399 2.410 1.00 69.56 525 TYR A C 1
ATOM 3995 O O . TYR A 1 525 ? 27.980 -14.844 1.275 1.00 69.56 525 TYR A O 1
ATOM 4003 N N . VAL A 1 526 ? 27.530 -13.266 2.810 1.00 68.69 526 VAL A N 1
ATOM 4004 C CA . VAL A 1 526 ? 26.652 -12.470 1.929 1.00 68.69 526 VAL A CA 1
ATOM 4005 C C . VAL A 1 526 ? 27.440 -11.941 0.735 1.00 68.69 526 VAL A C 1
ATOM 4007 O O . VAL A 1 526 ? 26.958 -11.999 -0.393 1.00 68.69 526 VAL A O 1
ATOM 4010 N N . PHE A 1 527 ? 28.668 -11.484 0.978 1.00 73.94 527 PHE A N 1
ATOM 4011 C CA . PHE A 1 527 ? 29.570 -11.010 -0.065 1.00 73.94 527 PHE A CA 1
ATOM 4012 C C . PHE A 1 527 ? 29.854 -12.099 -1.113 1.00 73.94 527 PHE A C 1
ATOM 4014 O O . PHE A 1 527 ? 29.703 -11.859 -2.310 1.00 73.94 527 PHE A O 1
ATOM 4021 N N . SER A 1 528 ? 30.199 -13.311 -0.665 1.00 70.31 528 SER A N 1
ATOM 4022 C CA . SER A 1 528 ? 30.478 -14.459 -1.542 1.00 70.31 528 SER A CA 1
ATOM 4023 C C . SER A 1 528 ? 29.229 -14.915 -2.305 1.00 70.31 528 SER A C 1
ATOM 4025 O O . SER A 1 528 ? 29.274 -15.122 -3.515 1.00 70.31 528 SER A O 1
ATOM 4027 N N . TYR A 1 529 ? 28.088 -14.996 -1.616 1.00 68.69 529 TYR A N 1
ATOM 4028 C CA . TYR A 1 529 ? 26.807 -15.398 -2.198 1.00 68.69 529 TYR A CA 1
ATOM 4029 C C . TYR A 1 529 ? 26.339 -14.458 -3.323 1.00 68.69 529 TYR A C 1
ATOM 4031 O O . TYR A 1 529 ? 25.874 -14.912 -4.371 1.00 68.69 529 TYR A O 1
ATOM 4039 N N . GLU A 1 530 ? 26.459 -13.142 -3.129 1.00 77.38 530 GLU A N 1
ATOM 4040 C CA . GLU A 1 530 ? 26.076 -12.159 -4.151 1.00 77.38 530 GLU A CA 1
ATOM 4041 C C . GLU A 1 530 ? 27.079 -12.121 -5.315 1.00 77.38 530 GLU A C 1
ATOM 4043 O O . GLU A 1 530 ? 26.672 -11.982 -6.472 1.00 77.38 530 GLU A O 1
ATOM 4048 N N . ALA A 1 531 ? 28.376 -12.313 -5.041 1.00 77.56 531 ALA A N 1
ATOM 4049 C CA . ALA A 1 531 ? 29.414 -12.400 -6.068 1.00 77.56 531 ALA A CA 1
ATOM 4050 C C . ALA A 1 531 ? 29.171 -13.551 -7.061 1.00 77.56 531 ALA A C 1
ATOM 4052 O O . ALA A 1 531 ? 29.325 -13.361 -8.268 1.00 77.56 531 ALA A O 1
ATOM 4053 N N . GLU A 1 532 ? 28.736 -14.718 -6.576 1.00 73.69 532 GLU A N 1
ATOM 4054 C CA . GLU A 1 532 ? 28.398 -15.871 -7.422 1.00 73.69 532 GLU A CA 1
ATOM 4055 C C . GLU A 1 532 ? 27.156 -15.623 -8.291 1.00 73.69 532 GLU A C 1
ATOM 4057 O O . GLU A 1 532 ? 27.108 -16.026 -9.455 1.00 73.69 532 GLU A O 1
ATOM 4062 N N . ARG A 1 533 ? 26.138 -14.946 -7.745 1.00 73.62 533 ARG A N 1
ATOM 4063 C CA . ARG A 1 533 ? 24.879 -14.660 -8.452 1.00 73.62 533 ARG A CA 1
ATOM 4064 C C . ARG A 1 533 ? 24.988 -13.527 -9.468 1.00 73.62 533 ARG A C 1
ATOM 4066 O O . ARG A 1 533 ? 24.249 -13.536 -10.452 1.00 73.62 533 ARG A O 1
ATOM 4073 N N . GLN A 1 534 ? 25.835 -12.534 -9.203 1.00 76.00 534 GLN A N 1
ATOM 4074 C CA . GLN A 1 534 ? 25.958 -11.307 -9.996 1.00 76.00 534 GLN A CA 1
ATOM 4075 C C . GLN A 1 534 ? 27.429 -11.017 -10.352 1.00 76.00 534 GLN A C 1
ATOM 4077 O O . GLN A 1 534 ? 27.957 -9.968 -9.972 1.00 76.00 534 GLN A O 1
ATOM 4082 N N . PRO A 1 535 ? 28.112 -11.908 -11.097 1.00 77.75 535 PRO A N 1
ATOM 4083 C CA . PRO A 1 535 ? 29.558 -11.820 -11.316 1.00 77.75 535 PRO A CA 1
ATOM 4084 C C . PRO A 1 535 ? 29.986 -10.568 -12.094 1.00 77.75 535 PRO A C 1
ATOM 4086 O O . PRO A 1 535 ? 31.074 -10.042 -11.870 1.00 77.75 535 PRO A O 1
ATOM 4089 N N . ASP A 1 536 ? 29.144 -10.063 -12.997 1.00 84.44 536 ASP A N 1
ATOM 4090 C CA . ASP A 1 536 ? 29.451 -8.873 -13.800 1.00 84.44 536 ASP A CA 1
ATOM 4091 C C . ASP A 1 536 ? 29.411 -7.608 -12.938 1.00 84.44 536 ASP A C 1
ATOM 4093 O O . ASP A 1 536 ? 30.407 -6.893 -12.834 1.00 84.44 536 ASP A O 1
ATOM 4097 N N . ARG A 1 537 ? 28.308 -7.406 -12.210 1.00 85.56 537 ARG A N 1
ATOM 4098 C CA . ARG A 1 537 ? 28.157 -6.292 -11.262 1.00 85.56 537 ARG A CA 1
ATOM 4099 C C . ARG A 1 537 ? 29.155 -6.361 -10.115 1.00 85.56 537 ARG A C 1
ATOM 4101 O O . ARG A 1 537 ? 29.604 -5.330 -9.630 1.00 85.56 537 ARG A O 1
ATOM 4108 N N . HIS A 1 538 ? 29.521 -7.568 -9.683 1.00 88.06 538 HIS A N 1
ATOM 4109 C CA . HIS A 1 538 ? 30.552 -7.748 -8.674 1.00 88.06 538 HIS A CA 1
ATOM 4110 C C . HIS A 1 538 ? 31.918 -7.263 -9.173 1.00 88.06 538 HIS A C 1
ATOM 4112 O O . HIS A 1 538 ? 32.622 -6.574 -8.442 1.00 88.06 538 HIS A O 1
ATOM 4118 N N . ARG A 1 539 ? 32.279 -7.552 -10.430 1.00 91.81 539 ARG A N 1
ATOM 4119 C CA . ARG A 1 539 ? 33.519 -7.041 -11.035 1.00 91.81 539 ARG A CA 1
ATOM 4120 C C . ARG A 1 539 ? 33.520 -5.519 -11.161 1.00 91.81 539 ARG A C 1
ATOM 4122 O O . ARG A 1 539 ? 34.532 -4.902 -10.843 1.00 91.81 539 ARG A O 1
ATOM 4129 N N . GLU A 1 540 ? 32.401 -4.925 -11.574 1.00 93.56 540 GLU A N 1
ATOM 4130 C CA . GLU A 1 540 ? 32.228 -3.463 -11.602 1.00 93.56 540 GLU A CA 1
ATOM 4131 C C . GLU A 1 540 ? 32.426 -2.855 -10.206 1.00 93.56 540 GLU A C 1
ATOM 4133 O O . GLU A 1 540 ? 33.208 -1.923 -10.029 1.00 93.56 540 GLU A O 1
ATOM 4138 N N . PHE A 1 541 ? 31.791 -3.441 -9.193 1.00 93.62 541 PHE A N 1
ATOM 4139 C CA . PHE A 1 541 ? 31.928 -3.015 -7.805 1.00 93.62 541 PHE A CA 1
ATOM 4140 C C . PHE A 1 541 ? 33.375 -3.088 -7.301 1.00 93.62 541 PHE A C 1
ATOM 4142 O O . PHE A 1 541 ? 33.876 -2.125 -6.715 1.00 93.62 541 PHE A O 1
ATOM 4149 N N . LEU A 1 542 ? 34.076 -4.199 -7.557 1.00 93.62 542 LEU A N 1
ATOM 4150 C CA . LEU A 1 542 ? 35.480 -4.359 -7.169 1.00 93.62 542 LEU A CA 1
ATOM 4151 C C . LEU A 1 542 ? 36.390 -3.311 -7.827 1.00 93.62 542 LEU A C 1
ATOM 4153 O O . LEU A 1 542 ? 37.359 -2.881 -7.205 1.00 93.62 542 LEU A O 1
ATOM 4157 N N . ALA A 1 543 ? 36.079 -2.866 -9.048 1.00 93.88 543 ALA A N 1
ATOM 4158 C CA . ALA A 1 543 ? 36.827 -1.801 -9.714 1.00 93.88 543 ALA A CA 1
ATOM 4159 C C . ALA A 1 543 ? 36.625 -0.424 -9.047 1.00 93.88 543 ALA A C 1
ATOM 4161 O O . ALA A 1 543 ? 37.532 0.409 -9.064 1.00 93.88 543 ALA A O 1
ATOM 4162 N N . LEU A 1 544 ? 35.462 -0.190 -8.428 1.00 92.88 544 LEU A N 1
ATOM 4163 C CA . LEU A 1 544 ? 35.140 1.056 -7.724 1.00 92.88 544 LEU A CA 1
ATOM 4164 C C . LEU A 1 544 ? 35.692 1.100 -6.295 1.00 92.88 544 LEU A C 1
ATOM 4166 O O . LEU A 1 544 ? 36.050 2.178 -5.816 1.00 92.88 544 LEU A O 1
ATOM 4170 N N . LEU A 1 545 ? 35.785 -0.048 -5.617 1.00 91.31 545 LEU A N 1
ATOM 4171 C CA . LEU A 1 545 ? 36.184 -0.149 -4.206 1.00 91.31 545 LEU A CA 1
ATOM 4172 C C . LEU A 1 545 ? 37.445 0.646 -3.822 1.00 91.31 545 LEU A C 1
ATOM 4174 O O . LEU A 1 545 ? 37.381 1.368 -2.825 1.00 91.31 545 LEU A O 1
ATOM 4178 N N . PRO A 1 546 ? 38.559 0.610 -4.583 1.00 92.38 546 PRO A N 1
ATOM 4179 C CA . PRO A 1 546 ? 39.770 1.361 -4.236 1.00 92.38 546 PRO A CA 1
ATOM 4180 C C . PRO A 1 546 ? 39.574 2.882 -4.166 1.00 92.38 546 PRO A C 1
ATOM 4182 O O . PRO A 1 546 ? 40.356 3.580 -3.521 1.00 92.38 546 PRO A O 1
ATOM 4185 N N . ARG A 1 547 ? 38.535 3.407 -4.832 1.00 91.25 547 ARG A N 1
ATOM 4186 C CA . ARG A 1 547 ? 38.192 4.836 -4.874 1.00 91.25 547 ARG A CA 1
ATOM 4187 C C . ARG A 1 547 ? 37.264 5.256 -3.728 1.00 91.25 547 ARG A C 1
ATOM 4189 O O . ARG A 1 547 ? 37.068 6.452 -3.520 1.00 91.25 547 ARG A O 1
ATOM 4196 N N . LEU A 1 548 ? 36.681 4.302 -3.001 1.00 85.25 548 LEU A N 1
ATOM 4197 C CA . LEU A 1 548 ? 35.684 4.556 -1.965 1.00 85.25 548 LEU A CA 1
ATOM 4198 C C . LEU A 1 548 ? 36.310 4.708 -0.577 1.00 85.25 548 LEU A C 1
ATOM 4200 O O . LEU A 1 548 ? 37.286 4.050 -0.216 1.00 85.25 548 LEU A O 1
ATOM 4204 N N . LYS A 1 549 ? 35.678 5.543 0.252 1.00 84.06 549 LYS A N 1
ATOM 4205 C CA . LYS A 1 549 ? 35.877 5.510 1.704 1.00 84.06 549 LYS A CA 1
ATOM 4206 C C . LYS A 1 549 ? 34.965 4.441 2.291 1.00 84.06 549 LYS A C 1
ATOM 4208 O O . LYS A 1 549 ? 33.753 4.568 2.182 1.00 84.06 549 LYS A O 1
ATOM 4213 N N . VAL A 1 550 ? 35.525 3.400 2.905 1.00 84.44 550 VAL A N 1
ATOM 4214 C CA . VAL A 1 550 ? 34.729 2.284 3.442 1.00 84.44 550 VAL A CA 1
ATOM 4215 C C . VAL A 1 550 ? 34.709 2.327 4.964 1.00 84.44 550 VAL A C 1
ATOM 4217 O O . VAL A 1 550 ? 35.751 2.292 5.614 1.00 84.44 550 VAL A O 1
ATOM 4220 N N . LEU A 1 551 ? 33.510 2.401 5.524 1.00 80.25 551 LEU A N 1
ATOM 4221 C CA . LEU A 1 551 ? 33.204 2.330 6.943 1.00 80.25 551 LEU A CA 1
ATOM 4222 C C . LEU A 1 551 ? 32.794 0.883 7.259 1.00 80.25 551 LEU A C 1
ATOM 4224 O O . LEU A 1 551 ? 31.842 0.373 6.677 1.00 80.25 551 LEU A O 1
ATOM 4228 N N . CYS A 1 552 ? 33.531 0.215 8.141 1.00 78.81 552 CYS A N 1
ATOM 4229 C CA . CYS A 1 552 ? 33.417 -1.216 8.421 1.00 78.81 552 CYS A CA 1
ATOM 4230 C C . CYS A 1 552 ? 32.963 -1.464 9.859 1.00 78.81 552 CYS A C 1
ATOM 4232 O O . CYS A 1 552 ? 33.51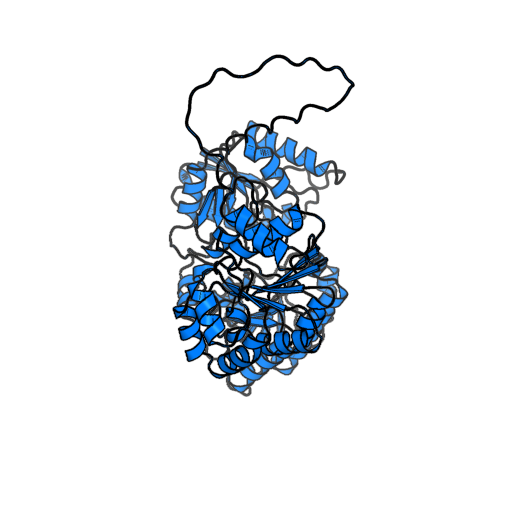1 -0.872 10.784 1.00 78.81 552 CYS A O 1
ATOM 4234 N N . VAL A 1 553 ? 32.066 -2.422 10.080 1.00 74.19 553 VAL A N 1
ATOM 4235 C CA . VAL A 1 553 ? 31.557 -2.753 11.426 1.00 74.19 553 VAL A CA 1
ATOM 4236 C C . VAL A 1 553 ? 32.534 -3.521 12.317 1.00 74.19 553 VAL A C 1
ATOM 4238 O O . VAL A 1 553 ? 32.309 -3.670 13.518 1.00 74.19 553 VAL A O 1
ATOM 4241 N N . SER A 1 554 ? 33.630 -4.032 11.750 1.00 76.06 554 SER A N 1
ATOM 4242 C CA . SER A 1 554 ? 34.641 -4.793 12.486 1.00 76.06 554 SER A CA 1
ATOM 4243 C C . SER A 1 554 ? 36.034 -4.663 11.870 1.00 76.06 554 SER A C 1
ATOM 4245 O O . SER A 1 554 ? 36.189 -4.312 10.698 1.00 76.06 554 SER A O 1
ATOM 4247 N N . ARG A 1 555 ? 37.067 -5.006 12.653 1.00 78.62 555 ARG A N 1
ATOM 4248 C CA . ARG A 1 555 ? 38.452 -5.089 12.158 1.00 78.62 555 ARG A CA 1
ATOM 4249 C C . ARG A 1 555 ? 38.611 -6.141 11.061 1.00 78.62 555 ARG A C 1
ATOM 4251 O O . ARG A 1 555 ? 39.244 -5.848 10.060 1.00 78.62 555 ARG A O 1
ATOM 4258 N N . ALA A 1 556 ? 37.980 -7.306 11.218 1.00 81.00 556 ALA A N 1
ATOM 4259 C CA . ALA A 1 556 ? 38.031 -8.376 10.222 1.00 81.00 556 ALA A CA 1
ATOM 4260 C C . ALA A 1 556 ? 37.479 -7.917 8.863 1.00 81.00 556 ALA A C 1
ATOM 4262 O O . ALA A 1 556 ? 38.081 -8.165 7.824 1.00 81.00 556 ALA A O 1
ATOM 4263 N N . GLN A 1 557 ? 36.374 -7.168 8.874 1.00 84.38 557 GLN A N 1
ATOM 4264 C CA . GLN A 1 557 ? 35.806 -6.605 7.652 1.00 84.38 557 GLN A CA 1
ATOM 4265 C C . GLN A 1 557 ? 36.709 -5.515 7.049 1.00 84.38 557 GLN A C 1
ATOM 4267 O O . GLN A 1 557 ? 36.901 -5.480 5.837 1.00 84.38 557 GLN A O 1
ATOM 4272 N N . ALA A 1 558 ? 37.325 -4.665 7.877 1.00 83.88 558 ALA A N 1
ATOM 4273 C CA . ALA A 1 558 ? 38.311 -3.697 7.396 1.00 83.88 558 ALA A CA 1
ATOM 4274 C C . ALA A 1 558 ? 39.533 -4.386 6.761 1.00 83.88 558 ALA A C 1
ATOM 4276 O O . ALA A 1 558 ? 40.016 -3.935 5.726 1.00 83.88 558 ALA A O 1
ATOM 4277 N N . ASP A 1 559 ? 40.013 -5.492 7.335 1.00 85.38 559 ASP A N 1
ATOM 4278 C CA . ASP A 1 559 ? 41.117 -6.282 6.781 1.00 85.38 559 ASP A CA 1
ATOM 4279 C C . ASP A 1 559 ? 40.744 -6.886 5.417 1.00 85.38 559 ASP A C 1
ATOM 4281 O O . ASP A 1 559 ? 41.525 -6.773 4.471 1.00 85.38 559 ASP A O 1
ATOM 4285 N N . MET A 1 560 ? 39.528 -7.432 5.287 1.00 89.12 560 MET A N 1
ATOM 4286 C CA . MET A 1 560 ? 38.972 -7.913 4.016 1.00 89.12 560 MET A CA 1
ATOM 4287 C C . MET A 1 560 ? 38.961 -6.802 2.955 1.00 89.12 560 MET A C 1
ATOM 4289 O O . MET A 1 560 ? 39.488 -6.985 1.861 1.00 89.12 560 MET A O 1
ATOM 4293 N N . PHE A 1 561 ? 38.440 -5.612 3.271 1.00 89.44 561 PHE A N 1
ATOM 4294 C CA . PHE A 1 561 ? 38.414 -4.501 2.313 1.00 89.44 561 PHE A CA 1
ATOM 4295 C C . PHE A 1 561 ? 39.812 -3.975 1.946 1.00 89.44 561 PHE A C 1
ATOM 4297 O O . PHE A 1 561 ? 40.011 -3.570 0.800 1.00 89.44 561 PHE A O 1
ATOM 4304 N N . ARG A 1 562 ? 40.808 -4.040 2.846 1.00 90.25 562 ARG A N 1
ATOM 4305 C CA . ARG A 1 562 ? 42.208 -3.733 2.476 1.00 90.25 562 ARG A CA 1
ATOM 4306 C C . ARG A 1 562 ? 42.754 -4.717 1.451 1.00 90.25 562 ARG A C 1
ATOM 4308 O O . ARG A 1 562 ? 43.429 -4.295 0.516 1.00 90.25 562 ARG A O 1
ATOM 4315 N N . GLN A 1 563 ? 42.444 -6.007 1.589 1.00 89.00 563 GLN A N 1
ATOM 4316 C CA . GLN A 1 563 ? 42.835 -7.018 0.597 1.00 89.00 563 GLN A CA 1
ATOM 4317 C C . GLN A 1 563 ? 42.174 -6.770 -0.767 1.00 89.00 563 GLN A C 1
ATOM 4319 O O . GLN A 1 563 ? 42.770 -7.064 -1.798 1.00 89.00 563 GLN A O 1
ATOM 4324 N N . LEU A 1 564 ? 40.985 -6.160 -0.772 1.00 88.69 564 LEU A N 1
ATOM 4325 C CA . LEU A 1 564 ? 40.262 -5.736 -1.975 1.00 88.69 564 LEU A CA 1
ATOM 4326 C C . LEU A 1 564 ? 40.714 -4.365 -2.524 1.00 88.69 564 LEU A C 1
ATOM 4328 O O . LEU A 1 564 ? 40.085 -3.834 -3.436 1.00 88.69 564 LEU A O 1
ATOM 4332 N N . GLY A 1 565 ? 41.799 -3.785 -2.000 1.00 89.56 565 GLY A N 1
ATOM 4333 C CA . GLY A 1 565 ? 42.414 -2.564 -2.534 1.00 89.56 565 GLY A CA 1
ATOM 4334 C C . GLY A 1 565 ? 41.926 -1.251 -1.915 1.00 89.56 565 GLY A C 1
ATOM 4335 O O . GLY A 1 565 ? 42.318 -0.182 -2.383 1.00 89.56 565 GLY A O 1
ATOM 4336 N N . VAL A 1 566 ? 41.110 -1.292 -0.857 1.00 89.62 566 VAL A N 1
ATOM 4337 C CA . VAL A 1 566 ? 40.718 -0.083 -0.117 1.00 89.62 566 VAL A CA 1
ATOM 4338 C C . VAL A 1 566 ? 41.909 0.428 0.697 1.00 89.62 566 VAL A C 1
ATOM 4340 O O . VAL A 1 566 ? 42.428 -0.272 1.565 1.00 89.62 566 VAL A O 1
ATOM 4343 N N . VAL A 1 567 ? 42.332 1.669 0.433 1.00 81.81 567 VAL A N 1
ATOM 4344 C CA . VAL A 1 567 ? 43.567 2.250 0.997 1.00 81.81 567 VAL A CA 1
ATOM 4345 C C . VAL A 1 567 ? 43.479 2.483 2.512 1.00 81.81 567 VAL A C 1
ATOM 4347 O O . VAL A 1 567 ? 44.469 2.299 3.215 1.00 81.81 567 VAL A O 1
ATOM 4350 N N . ASP A 1 568 ? 42.309 2.870 3.025 1.00 80.19 568 ASP A N 1
ATOM 4351 C CA . ASP A 1 568 ? 42.113 3.197 4.446 1.00 80.19 568 ASP A CA 1
ATOM 4352 C C . ASP A 1 568 ? 40.661 2.933 4.895 1.00 80.19 568 ASP A C 1
ATOM 4354 O O . ASP A 1 568 ? 39.854 3.866 4.970 1.00 80.19 568 ASP A O 1
ATOM 4358 N N . PRO A 1 569 ? 40.268 1.662 5.122 1.00 82.44 569 PRO A N 1
ATOM 4359 C CA . PRO A 1 569 ? 38.956 1.349 5.666 1.00 82.44 569 PRO A CA 1
ATOM 4360 C C . PRO A 1 569 ? 38.895 1.691 7.156 1.00 82.44 569 PRO A C 1
ATOM 4362 O O . PRO A 1 569 ? 39.768 1.319 7.946 1.00 82.44 569 PRO A O 1
ATOM 4365 N N . ILE A 1 570 ? 37.821 2.369 7.545 1.00 75.69 570 ILE A N 1
ATOM 4366 C CA . ILE A 1 570 ? 37.615 2.916 8.884 1.00 75.69 570 ILE A CA 1
ATOM 4367 C C . ILE A 1 570 ? 36.712 1.968 9.665 1.00 75.69 570 ILE A C 1
ATOM 4369 O O . ILE A 1 570 ? 35.611 1.662 9.224 1.00 75.69 570 ILE A O 1
ATOM 4373 N N . VAL A 1 571 ? 37.148 1.518 10.841 1.00 70.00 571 VAL A N 1
ATOM 4374 C CA . VAL A 1 571 ? 36.309 0.682 11.711 1.00 70.00 571 VAL A CA 1
ATOM 4375 C C . VAL A 1 571 ? 35.358 1.567 12.514 1.00 70.00 571 VAL A C 1
ATOM 4377 O O . VAL A 1 571 ? 35.800 2.401 13.300 1.00 70.00 571 VAL A O 1
ATOM 4380 N N . VAL A 1 572 ? 34.061 1.342 12.340 1.00 65.19 572 VAL A N 1
ATOM 4381 C CA . VAL A 1 572 ? 32.953 1.981 13.046 1.00 65.19 572 VAL A CA 1
ATOM 4382 C C . VAL A 1 572 ? 32.140 0.878 13.724 1.00 65.19 572 VAL A C 1
ATOM 4384 O O . VAL A 1 572 ? 31.460 0.108 13.063 1.00 65.19 572 VAL A O 1
ATOM 4387 N N . TYR A 1 573 ? 32.271 0.700 15.040 1.00 54.28 573 TYR A N 1
ATOM 4388 C CA . TYR A 1 573 ? 31.601 -0.419 15.719 1.00 54.28 573 TYR A CA 1
ATOM 4389 C C . TYR A 1 573 ? 30.080 -0.350 15.532 1.00 54.28 573 TYR A C 1
ATOM 4391 O O . TYR A 1 573 ? 29.494 0.723 15.656 1.00 54.28 573 TYR A O 1
ATOM 4399 N N . ASN A 1 574 ? 29.461 -1.500 15.248 1.00 46.62 574 ASN A N 1
ATOM 4400 C CA . ASN A 1 574 ? 28.008 -1.642 15.260 1.00 46.62 574 ASN A CA 1
ATOM 4401 C C . ASN A 1 574 ? 27.530 -1.379 16.698 1.00 46.62 574 ASN A C 1
ATOM 4403 O O . ASN A 1 574 ? 27.921 -2.122 17.602 1.00 46.62 574 ASN A O 1
ATOM 4407 N N . THR A 1 575 ? 26.821 -0.274 16.919 1.00 38.03 575 THR A N 1
ATOM 4408 C CA . THR A 1 575 ? 26.295 0.125 18.235 1.00 38.03 575 THR A CA 1
ATOM 4409 C C . THR A 1 575 ? 25.030 -0.628 18.574 1.00 38.03 575 THR A C 1
ATOM 4411 O O . THR A 1 575 ? 24.134 -0.636 17.699 1.00 38.03 575 THR A O 1
#

pLDDT: mean 79.74, std 18.43, range [21.88, 98.31]

Sequence (575 aa):
MHIAVFVENRNGVDLAARLMAAPRAGDHAFSVLTADLGGRVREWIETEAAERLPDTPVRNLFEPGEAMADDAFGRELEARVTRFVEEAGIDRLVLFNDRSRRGARVCGALNRRLPVVLVQDGHLDFHYKSLTDGQRDQNWYYGASHPGAVCVWGPAMARHVTFRDPGPAPTVHVTGGLGHSDDPVLLAAARSGVHRPLGAPEQPLRTILLDQPLADQGKLNRAAHRAALTAMVETLAAHGEVIIKPHPSSAPGHLEWLNTLPGATVLPADSLLDADALRGHDLAVTFFSTTYLQTLRAGVPLVLYSPPELNIVFPTIHHPLLRNAAGIEDLSSVVQRLRLSRRFAANRHGEPIEHYLTFREDVADVVLGVVEETDAPSPAPEEPTAPAIGGEGTGQALPGPGAGDGTAPAAPRLAERALRDIELRVERPRSLAVIGMSFSYITGVAVPVLTYTQSLISGGPVDVRYFDLAAFHRPEEAAEALRGAETVLINSVAPFWRSPIANGLVEALLDTGRRVALYAHETEYVFSYEAERQPDRHREFLALLPRLKVLCVSRAQADMFRQLGVVDPIVVYNT

Secondary structure (DSSP, 8-state):
-EEEEE--SHHHHHHHHHHHTSTTGGGSEEEEEE--SSSHHHHHHHHHHHHH-TTSPEEESS-TT----HHHHHHHHHHHHHHHHHHHT--EEEES-SSSTTHHHHHHHHTTTS-EEEE--S----EES---TT-S-GGGGTTTT--SEEEESSHHHHHHHHHS-SS-PPEEEE---TTTTT-HHHHHHHHH--PPPP--TTSPEEEEEE---TTTTTSS-HHHHHHHHHHHHHHHHTTEEEEEE--TT--HHHHHHHTT-TTEEEPPTT----HHHHTT-SEEEESS-TTHHHHHHHT--EEEEE-TT--EE---EE-TTEEEEESHHHHHHHHHHHHHHSS----SS-EEHHHH----TTHHHHHHHHHHHPPPPPPPPPP-----------------PPP-------PPPHHHHHHHHHHTTSPPPSEEEEEES---TTSTTHHHHHHHHHHHHHTS--EEEEEEGGG-SSHHHHHHHTTT-SEEEEE-SHHHHH-SSHHHHHHHHHHTT-EEEEEE---HHHHHHHHHH-HHHHHHHHHHGGGSEEEESSHHHHHHHHHTT-S-PEE----

Organism: NCBI:txid1472722

Radius of gyration: 27.14 Å; chains: 1; bounding box: 73×57×86 Å

Foldseek 3Di:
DEEEEEDQALLSLVLVLLLCPFPCNVVYHYAYEYEDQQCPSVVRSQVSCVVRPVPHGYHYLDDHNPDDDPVVSLVSLLVSLVVVCVVVVHQFYEYAFCLPPNNVSSLLSPLQPHQYEYEHSWFQDWFFQWDDPPLDDSSLCGCVSPGQEYEAFAQLVQLSQQPNDPDPGHHYHNLHHRVQLQDVLLVCLLPVLDADQDDDLPAAFFEEEEEDQCCVSVQFPPVVSVVVVLLQQVLNLVRHAYEYAYALPHDPVVVVVVVVRPRYHYDPNPDDCALVNLLVGQEYEYQDDPCVSRCSSNSHAYENEAEPRRGIHHFQEPGSRYAYAYHSVSVSVQSVCCSRVVGGDHDPDGHRVNNRGPHDNNSSVVSVVCRVPRGRPDPDPPDPPDPPPDDDDDDDDDDDDDDDDDDDDDDPDPQVVLVVLCVVPDDQWQEEEEEEQTPRSPPPLPPQVVVVVVVSVVVDHYHYMYGHLVNDQELVSSCVVCVPGQEYEYREPCCLQPHPHSLVNLVVCVVVVGHYAYEYDDDPVVLVVSCVVRVPSNVSVLVCLCSHAYEYQDPVVQVVSVVSNPPDHHYRHRD